Protein AF-0000000065775542 (afdb_homodimer)

pLDDT: mean 95.15, std 7.97, range [33.28, 98.94]

Solvent-accessible surface area (backbone atoms only — not comparable to full-atom values): 33183 Å² total; per-residue (Å²): 126,76,68,76,66,60,60,43,77,35,66,80,75,72,51,68,43,49,37,51,28,42,26,58,73,70,87,65,59,90,65,38,58,19,51,30,50,47,49,36,50,75,65,48,47,40,20,42,38,52,36,61,85,49,72,46,45,49,49,39,15,53,31,48,51,53,49,38,70,70,63,84,45,51,74,89,65,47,41,38,32,37,32,46,51,37,26,35,40,48,66,87,26,40,62,56,52,52,50,49,49,28,58,38,32,72,44,82,55,34,49,29,41,22,40,51,47,74,54,34,26,29,36,60,43,78,88,58,85,52,71,51,49,26,57,47,97,86,65,38,56,34,74,32,73,48,34,65,67,57,30,49,56,47,54,52,46,34,41,76,70,54,45,23,71,40,46,30,35,16,62,68,53,46,45,49,47,58,40,48,63,28,72,47,87,66,70,51,30,33,40,38,33,80,30,28,56,38,21,64,56,64,49,48,51,51,52,28,58,74,70,44,24,40,40,29,23,36,50,46,64,38,77,73,75,51,64,58,84,72,31,63,72,46,45,54,54,10,59,74,67,75,48,50,41,64,30,48,49,50,37,53,37,41,75,69,61,23,28,34,30,56,66,60,71,45,64,70,56,45,53,54,62,67,67,42,81,88,65,81,81,49,70,66,55,50,50,58,46,60,67,50,44,68,72,56,77,81,82,62,57,44,77,72,58,70,46,51,58,85,86,125,75,67,77,66,60,59,43,76,37,66,80,75,73,51,67,43,48,36,52,28,42,27,59,73,70,86,63,60,89,63,37,58,18,51,30,50,47,49,36,48,74,65,48,44,40,21,42,39,52,34,62,84,47,72,45,45,49,50,38,15,52,32,48,51,53,50,38,70,71,62,84,46,52,74,90,65,46,42,39,33,38,32,47,50,36,25,34,41,47,66,86,27,42,62,56,52,52,50,49,50,29,59,38,33,71,45,82,54,35,48,29,40,22,40,50,48,74,57,34,27,27,34,59,42,77,90,58,83,52,72,50,48,25,57,46,98,86,65,39,58,33,72,32,73,48,36,63,67,56,30,48,56,47,53,52,47,35,41,75,72,54,44,22,70,40,46,28,37,15,61,67,53,46,45,48,47,57,39,48,64,30,73,47,87,66,71,51,31,32,39,36,32,80,29,26,56,37,20,62,55,64,50,48,49,51,53,28,59,74,69,44,24,40,41,29,21,36,52,47,64,37,77,72,76,50,65,59,82,71,30,65,72,46,44,54,54,10,58,74,67,76,48,50,43,64,29,48,50,51,39,53,37,43,75,70,60,24,30,34,30,55,67,60,71,44,65,70,55,46,54,54,61,66,66,43,82,88,66,79,80,48,71,68,54,49,51,58,45,60,68,51,44,68,72,56,78,80,81,62,56,45,78,72,56,71,46,50,58,86,87

Structure (mmCIF, N/CA/C/O backbone):
data_AF-0000000065775542-model_v1
#
loop_
_entity.id
_entity.type
_entity.pdbx_description
1 polymer 'Aldose reductase B'
#
loop_
_atom_site.group_PDB
_atom_site.id
_atom_site.type_symbol
_atom_site.label_atom_id
_atom_site.label_alt_id
_atom_site.label_comp_id
_atom_site.label_asym_id
_atom_site.label_entity_id
_atom_site.label_seq_id
_atom_site.pdbx_PDB_ins_code
_atom_site.Cartn_x
_atom_site.Cartn_y
_atom_site.Cartn_z
_atom_site.occupancy
_atom_site.B_iso_or_equiv
_atom_site.auth_seq_id
_atom_site.auth_comp_id
_atom_site.auth_asym_id
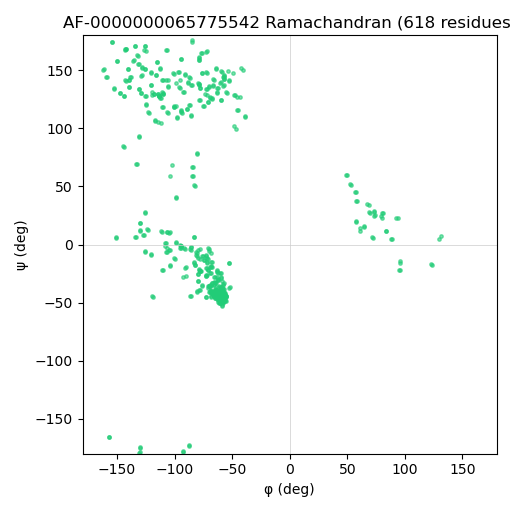_atom_site.auth_atom_id
_atom_site.pdbx_PDB_model_num
ATOM 1 N N . MET A 1 1 ? -12.922 40 16.812 1 33.28 1 MET A N 1
ATOM 2 C CA . MET A 1 1 ? -12.836 38.688 17.484 1 33.28 1 MET A CA 1
ATOM 3 C C . MET A 1 1 ? -12.539 37.594 16.5 1 33.28 1 MET A C 1
ATOM 5 O O . MET A 1 1 ? -13.242 37.438 15.492 1 33.28 1 MET A O 1
ATOM 9 N N . SER A 1 2 ? -11.25 37.156 16.297 1 40.84 2 SER A N 1
ATOM 10 C CA . SER A 1 2 ? -10.797 36.375 15.164 1 40.84 2 SER A CA 1
ATOM 11 C C . SER A 1 2 ? -11.719 35.188 14.922 1 40.84 2 SER A C 1
ATOM 13 O O . SER A 1 2 ? -12.172 34.531 15.867 1 40.84 2 SER A O 1
ATOM 15 N N . GLN A 1 3 ? -12.523 35.281 14.016 1 47.22 3 GLN A N 1
ATOM 16 C CA . GLN A 1 3 ? -13.492 34.219 13.672 1 47.22 3 GLN A CA 1
ATOM 17 C C . GLN A 1 3 ? -12.867 32.844 13.797 1 47.22 3 GLN A C 1
ATOM 19 O O . GLN A 1 3 ? -11.773 32.594 13.289 1 47.22 3 GLN A O 1
ATOM 24 N N . PRO A 1 4 ? -13.359 32.125 14.836 1 57.69 4 PRO A N 1
ATOM 25 C CA . PRO A 1 4 ? -12.82 30.797 15.062 1 57.69 4 PRO A CA 1
ATOM 26 C C . PRO A 1 4 ? -12.703 29.984 13.781 1 57.69 4 PRO A C 1
ATOM 28 O O . PRO A 1 4 ? -13.586 30.047 12.914 1 57.69 4 PRO A O 1
ATOM 31 N N . GLN A 1 5 ? -11.414 29.656 13.422 1 71.88 5 GLN A N 1
ATOM 32 C CA . GLN A 1 5 ? -11.203 28.766 12.289 1 71.88 5 GLN A CA 1
ATOM 33 C C . GLN A 1 5 ? -12.109 27.547 12.383 1 71.88 5 GLN A C 1
ATOM 35 O O . GLN A 1 5 ? -12.336 27.016 13.477 1 71.88 5 GLN A O 1
ATOM 40 N N . ASN A 1 6 ? -12.836 27.219 11.359 1 89.31 6 ASN A N 1
ATOM 41 C CA . ASN A 1 6 ? -13.555 25.953 11.266 1 89.31 6 ASN A CA 1
ATOM 42 C C . ASN A 1 6 ? -12.633 24.766 11.508 1 89.31 6 ASN A C 1
ATOM 44 O O . ASN A 1 6 ? -11.43 24.844 11.25 1 89.31 6 ASN A O 1
ATOM 48 N N . THR A 1 7 ? -13.156 23.797 12.188 1 95.62 7 THR A N 1
ATOM 49 C CA . THR A 1 7 ? -12.344 22.656 12.594 1 95.62 7 THR A CA 1
ATOM 50 C C . THR A 1 7 ? -12.977 21.344 12.133 1 95.62 7 THR A C 1
ATOM 52 O O . THR A 1 7 ? -14.164 21.312 11.789 1 95.62 7 THR A O 1
ATOM 55 N N . PHE A 1 8 ? -12.211 20.375 11.898 1 96.62 8 PHE A N 1
ATOM 56 C CA . PHE A 1 8 ? -12.688 19 11.812 1 96.62 8 PHE A CA 1
ATOM 57 C C . PHE A 1 8 ? -12.516 18.281 13.148 1 96.62 8 PHE A C 1
ATOM 59 O O . PHE A 1 8 ? -11.508 18.484 13.836 1 96.62 8 PHE A O 1
ATOM 66 N N . LYS A 1 9 ? -13.586 17.547 13.562 1 95.88 9 LYS A N 1
ATOM 67 C CA . LYS A 1 9 ? -13.492 16.703 14.75 1 95.88 9 LYS A CA 1
ATOM 68 C C . LYS A 1 9 ? -12.633 15.469 14.477 1 95.88 9 LYS A C 1
ATOM 70 O O . LYS A 1 9 ? -12.75 14.844 13.422 1 95.88 9 LYS A O 1
ATOM 75 N N . LEU A 1 10 ? -11.664 15.086 15.398 1 97.81 10 LEU A N 1
ATOM 76 C CA . LEU A 1 10 ? -10.859 13.875 15.258 1 97.81 10 LEU A CA 1
ATOM 77 C C . LEU A 1 10 ? -11.602 12.664 15.812 1 97.81 10 LEU A C 1
ATOM 79 O O . LEU A 1 10 ? -12.727 12.789 16.297 1 97.81 10 LEU A O 1
ATOM 83 N N . ASN A 1 11 ? -11.031 11.484 15.672 1 95.62 11 ASN A N 1
ATOM 84 C CA . ASN A 1 11 ? -11.766 10.234 15.883 1 95.62 11 ASN A CA 1
ATOM 85 C C . ASN A 1 11 ? -11.898 9.914 17.375 1 95.62 11 ASN A C 1
ATOM 87 O O . ASN A 1 11 ? -12.609 8.984 17.75 1 95.62 11 ASN A O 1
ATOM 91 N N . ASP A 1 12 ? -11.281 10.711 18.281 1 93.56 12 ASP A N 1
ATOM 92 C CA . ASP A 1 12 ? -11.453 10.516 19.719 1 93.56 12 ASP A CA 1
ATOM 93 C C . ASP A 1 12 ? -12.609 11.367 20.266 1 93.56 12 ASP A C 1
ATOM 95 O O . ASP A 1 12 ? -12.914 11.32 21.453 1 93.56 12 ASP A O 1
ATOM 99 N N . ASP A 1 13 ? -13.234 12.18 19.422 1 90.56 13 ASP A N 1
ATOM 100 C CA . ASP A 1 13 ? -14.398 13.016 19.703 1 90.56 13 ASP A CA 1
ATOM 101 C C . ASP A 1 13 ? -14.078 14.094 20.734 1 90.56 13 ASP A C 1
ATOM 103 O O . ASP A 1 13 ? -14.977 14.68 21.328 1 90.56 13 ASP A O 1
ATOM 107 N N . ILE A 1 14 ? -12.883 14.281 20.938 1 93.44 14 ILE A N 1
ATOM 108 C CA . ILE A 1 14 ? -12.438 15.258 21.922 1 93.44 14 ILE A CA 1
ATOM 109 C C . ILE A 1 14 ? -11.609 16.344 21.234 1 93.44 14 ILE A C 1
ATOM 111 O O . ILE A 1 14 ? -11.859 17.531 21.438 1 93.44 14 ILE A O 1
ATOM 115 N N . HIS A 1 15 ? -10.805 15.938 20.469 1 95.5 15 HIS A N 1
ATOM 116 C CA . HIS A 1 15 ? -9.875 16.875 19.844 1 95.5 15 HIS A CA 1
ATOM 117 C C . HIS A 1 15 ? -10.375 17.312 18.469 1 95.5 15 HIS A C 1
ATOM 119 O O . HIS A 1 15 ? -11.094 16.578 17.797 1 95.5 15 HIS A O 1
ATOM 125 N N . HIS A 1 16 ? -10.023 18.562 18.109 1 96.94 16 HIS A N 1
ATOM 126 C CA . HIS A 1 16 ? -10.367 19.188 16.844 1 96.94 16 HIS A CA 1
ATOM 127 C C . HIS A 1 16 ? -9.133 19.781 16.172 1 96.94 16 HIS A C 1
ATOM 129 O O . HIS A 1 16 ? -8.234 20.297 16.844 1 96.94 16 HIS A O 1
ATOM 135 N N . ILE A 1 17 ? -9.125 19.703 14.883 1 98.12 17 ILE A N 1
ATOM 136 C CA . ILE A 1 17 ? -8.023 20.297 14.125 1 98.12 17 ILE A CA 1
ATOM 137 C C . ILE A 1 17 ? -8.562 21.406 13.219 1 98.12 17 ILE A C 1
ATOM 139 O O . ILE A 1 17 ? -9.562 21.203 12.523 1 98.12 17 ILE A O 1
ATOM 143 N N . PRO A 1 18 ? -7.953 22.578 13.281 1 98.12 18 PRO A N 1
ATOM 144 C CA . PRO A 1 18 ? -8.375 23.625 12.336 1 98.12 18 PRO A CA 1
ATOM 145 C C . PRO A 1 18 ? -8.227 23.188 10.883 1 98.12 18 PRO A C 1
ATOM 147 O O . PRO A 1 18 ? -7.254 22.531 10.523 1 98.12 18 PRO A O 1
ATOM 150 N N . MET A 1 19 ? -9.102 23.578 9.992 1 97.5 19 MET A N 1
ATOM 151 C CA . MET A 1 19 ? -9.234 23.078 8.633 1 97.5 19 MET A CA 1
ATOM 152 C C . MET A 1 19 ? -8.094 23.562 7.75 1 97.5 19 MET A C 1
ATOM 154 O O . MET A 1 19 ? -7.812 22.969 6.703 1 97.5 19 MET A O 1
ATOM 158 N N . ILE A 1 20 ? -7.547 24.672 8.117 1 98 20 ILE A N 1
ATOM 159 C CA . ILE A 1 20 ? -6.41 25.203 7.371 1 98 20 ILE A CA 1
ATOM 160 C C . ILE A 1 20 ? -5.277 25.531 8.336 1 98 20 ILE A C 1
ATOM 162 O O . ILE A 1 20 ? -5.516 26.062 9.422 1 98 20 ILE A O 1
ATOM 166 N N . GLY A 1 21 ? -4.102 25.094 8.055 1 98.19 21 GLY A N 1
ATOM 167 C CA . GLY A 1 21 ? -2.893 25.391 8.797 1 98.19 21 GLY A CA 1
ATOM 168 C C . GLY A 1 21 ? -1.781 25.953 7.93 1 98.19 21 GLY A C 1
ATOM 169 O O . GLY A 1 21 ? -1.93 26.047 6.711 1 98.19 21 GLY A O 1
ATOM 170 N N . LEU A 1 22 ? -0.734 26.422 8.586 1 98.12 22 LEU A N 1
ATOM 171 C CA . LEU A 1 22 ? 0.472 26.844 7.887 1 98.12 22 LEU A CA 1
ATOM 172 C C . LEU A 1 22 ? 1.491 25.719 7.824 1 98.12 22 LEU A C 1
ATOM 174 O O . LEU A 1 22 ? 1.962 25.234 8.859 1 98.12 22 LEU A O 1
ATOM 178 N N . GLY A 1 23 ? 1.771 25.266 6.582 1 97.94 23 GLY A N 1
ATOM 179 C CA . GLY A 1 23 ? 2.918 24.375 6.414 1 97.94 23 GLY A CA 1
ATOM 180 C C . GLY A 1 23 ? 4.246 25.109 6.559 1 97.94 23 GLY A C 1
ATOM 181 O O . GLY A 1 23 ? 4.379 26.25 6.152 1 97.94 23 GLY A O 1
ATOM 182 N N . THR A 1 24 ? 5.223 24.391 7.062 1 97.62 24 THR A N 1
ATOM 183 C CA . THR A 1 24 ? 6.477 25.078 7.348 1 97.62 24 THR A CA 1
ATOM 184 C C . THR A 1 24 ? 7.641 24.406 6.629 1 97.62 24 THR A C 1
ATOM 186 O O . THR A 1 24 ? 8.805 24.641 6.957 1 97.62 24 THR A O 1
ATOM 189 N N . TYR A 1 25 ? 7.281 23.5 5.648 1 92.5 25 TYR A N 1
ATOM 190 C CA . TYR A 1 25 ? 8.328 22.781 4.926 1 92.5 25 TYR A CA 1
ATOM 191 C C . TYR A 1 25 ? 9.25 23.75 4.195 1 92.5 25 TYR A C 1
ATOM 193 O O . TYR A 1 25 ? 8.797 24.781 3.678 1 92.5 25 TYR A O 1
ATOM 201 N N . ASN A 1 26 ? 10.555 23.359 4.039 1 72.19 26 ASN A N 1
ATOM 202 C CA . ASN A 1 26 ? 11.898 23.844 3.742 1 72.19 26 ASN A CA 1
ATOM 203 C C . ASN A 1 26 ? 11.891 24.859 2.604 1 72.19 26 ASN A C 1
ATOM 205 O O . ASN A 1 26 ? 10.891 25 1.903 1 72.19 26 ASN A O 1
ATOM 209 N N . GLY A 1 27 ? 12.773 25.75 2.551 1 65.56 27 GLY A N 1
ATOM 210 C CA . GLY A 1 27 ? 13.242 26.609 1.478 1 65.56 27 GLY A CA 1
ATOM 211 C C . GLY A 1 27 ? 13.297 28.062 1.87 1 65.56 27 GLY A C 1
ATOM 212 O O . GLY A 1 27 ? 13.672 28.922 1.061 1 65.56 27 GLY A O 1
ATOM 213 N N . ALA A 1 28 ? 12.969 28.172 3.252 1 70.75 28 ALA A N 1
ATOM 214 C CA . ALA A 1 28 ? 13 29.562 3.688 1 70.75 28 ALA A CA 1
ATOM 215 C C . ALA A 1 28 ? 14.352 29.906 4.316 1 70.75 28 ALA A C 1
ATOM 217 O O . ALA A 1 28 ? 15.07 29.016 4.777 1 70.75 28 ALA A O 1
ATOM 218 N N . LYS A 1 29 ? 14.867 31.188 4.023 1 79 29 LYS A N 1
ATOM 219 C CA . LYS A 1 29 ? 16.062 31.719 4.699 1 79 29 LYS A CA 1
ATOM 220 C C . LYS A 1 29 ? 15.891 31.656 6.215 1 79 29 LYS A C 1
ATOM 222 O O . LYS A 1 29 ? 14.773 31.641 6.723 1 79 29 LYS A O 1
ATOM 227 N N . VAL A 1 30 ? 16.922 31.5 6.852 1 83.44 30 VAL A N 1
ATOM 228 C CA . VAL A 1 30 ? 16.922 31.484 8.312 1 83.44 30 VAL A CA 1
ATOM 229 C C . VAL A 1 30 ? 16.078 32.656 8.828 1 83.44 30 VAL A C 1
ATOM 231 O O . VAL A 1 30 ? 16.203 33.781 8.359 1 83.44 30 VAL A O 1
ATOM 234 N N . GLY A 1 31 ? 15.125 3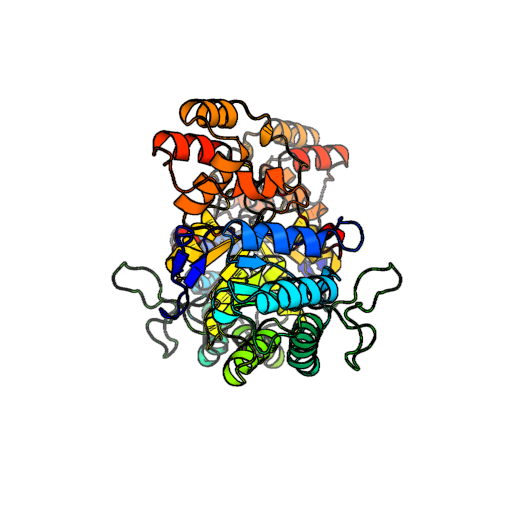2.281 9.711 1 89.31 31 GLY A N 1
ATOM 235 C CA . GLY A 1 31 ? 14.305 33.312 10.32 1 89.31 31 GLY A CA 1
ATOM 236 C C . GLY A 1 31 ? 12.977 33.531 9.609 1 89.31 31 GLY A C 1
ATOM 237 O O . GLY A 1 31 ? 12.016 34 10.203 1 89.31 31 GLY A O 1
ATOM 238 N N . GLU A 1 32 ? 12.93 33.156 8.398 1 93.62 32 GLU A N 1
ATOM 239 C CA . GLU A 1 32 ? 11.75 33.406 7.578 1 93.62 32 GLU A CA 1
ATOM 240 C C . GLU A 1 32 ? 10.562 32.562 8.023 1 93.62 32 GLU A C 1
ATOM 242 O O . GLU A 1 32 ? 9.422 33.031 7.992 1 93.62 32 GLU A O 1
ATOM 247 N N . VAL A 1 33 ? 10.867 31.344 8.438 1 96.38 33 VAL A N 1
ATOM 248 C CA . VAL A 1 33 ? 9.773 30.469 8.852 1 96.38 33 VAL A CA 1
ATOM 249 C C . VAL A 1 33 ? 9.172 30.984 10.156 1 96.38 33 VAL A C 1
ATOM 251 O O . VAL A 1 33 ? 7.945 31 10.32 1 96.38 33 VAL A O 1
ATOM 254 N N . GLY A 1 34 ? 10.023 31.438 11.062 1 96.62 34 GLY A N 1
ATOM 255 C CA . GLY A 1 34 ? 9.539 32.031 12.289 1 96.62 34 GLY A CA 1
ATOM 256 C C . GLY A 1 34 ? 8.648 33.25 12.055 1 96.62 34 GLY A C 1
ATOM 257 O O . GLY A 1 34 ? 7.602 33.375 12.688 1 96.62 34 GLY A O 1
ATOM 258 N N . ASP A 1 35 ? 9.102 34.094 11.172 1 96.75 35 ASP A N 1
ATOM 259 C CA . ASP A 1 35 ? 8.32 35.281 10.828 1 96.75 35 ASP A CA 1
ATOM 260 C C . ASP A 1 35 ? 6.973 34.875 10.219 1 96.75 35 ASP A C 1
ATOM 262 O O . ASP A 1 35 ? 5.945 35.5 10.531 1 96.75 35 ASP A O 1
ATOM 266 N N . ALA A 1 36 ? 7.012 33.906 9.344 1 97.5 36 ALA A N 1
ATOM 267 C CA . ALA A 1 36 ? 5.781 33.438 8.727 1 97.5 36 ALA A CA 1
ATOM 268 C C . ALA A 1 36 ? 4.801 32.906 9.773 1 97.5 36 ALA A C 1
ATOM 270 O O . ALA A 1 36 ? 3.6 33.188 9.695 1 97.5 36 ALA A O 1
ATOM 271 N N . VAL A 1 37 ? 5.328 32.188 10.75 1 98.06 37 VAL A N 1
ATOM 272 C CA . VAL A 1 37 ? 4.5 31.656 11.82 1 98.06 37 VAL A CA 1
ATOM 273 C C . VAL A 1 37 ? 3.857 32.781 12.617 1 98.06 37 VAL A C 1
ATOM 275 O O . VAL A 1 37 ? 2.662 32.75 12.914 1 98.06 37 VAL A O 1
ATOM 278 N N . LYS A 1 38 ? 4.621 33.812 12.914 1 97.81 38 LYS A N 1
ATOM 279 C CA . LYS A 1 38 ? 4.078 34.969 13.641 1 97.81 38 LYS A CA 1
ATOM 280 C C . LYS A 1 38 ? 2.953 35.625 12.852 1 97.81 38 LYS A C 1
ATOM 282 O O . LYS A 1 38 ? 1.892 35.938 13.398 1 97.81 38 LYS A O 1
ATOM 287 N N . VAL A 1 39 ? 3.223 35.844 11.594 1 97.31 39 VAL A N 1
ATOM 288 C CA . VAL A 1 39 ? 2.227 36.469 10.727 1 97.31 39 VAL A CA 1
ATOM 289 C C . VAL A 1 39 ? 0.962 35.625 10.695 1 97.31 39 VAL A C 1
ATOM 291 O O . VAL A 1 39 ? -0.149 36.125 10.82 1 97.31 39 VAL A O 1
ATOM 294 N N . ALA A 1 40 ? 1.109 34.281 10.508 1 97.69 40 ALA A N 1
ATOM 295 C CA . ALA A 1 40 ? -0.03 33.375 10.445 1 97.69 40 ALA A CA 1
ATOM 296 C C . ALA A 1 40 ? -0.859 33.438 11.719 1 97.69 40 ALA A C 1
ATOM 298 O O . ALA A 1 40 ? -2.076 33.656 11.672 1 97.69 40 ALA A O 1
ATOM 299 N N . LEU A 1 41 ? -0.212 33.344 12.836 1 97.56 41 LEU A N 1
ATOM 300 C CA . LEU A 1 41 ? -0.911 33.344 14.117 1 97.56 41 LEU A CA 1
ATOM 301 C C . LEU A 1 41 ? -1.639 34.656 14.352 1 97.56 41 LEU A C 1
ATOM 303 O O . LEU A 1 41 ? -2.775 34.688 14.828 1 97.56 41 LEU A O 1
ATOM 307 N N . LYS A 1 42 ? -1.02 35.656 13.992 1 95.88 42 LYS A N 1
ATOM 308 C CA . LYS A 1 42 ? -1.617 37 14.188 1 95.88 42 LYS A CA 1
ATOM 309 C C . LYS A 1 42 ? -2.756 37.219 13.195 1 95.88 42 LYS A C 1
ATOM 311 O O . LYS A 1 42 ? -3.607 38.094 13.422 1 95.88 42 LYS A O 1
ATOM 316 N N . SER A 1 43 ? -2.75 36.469 12.156 1 95.19 43 SER A N 1
ATOM 317 C CA . SER A 1 43 ? -3.766 36.656 11.117 1 95.19 43 SER A CA 1
ATOM 318 C C . SER A 1 43 ? -4.941 35.719 11.328 1 95.19 43 SER A C 1
ATOM 320 O O . SER A 1 43 ? -5.898 35.719 10.547 1 95.19 43 SER A O 1
ATOM 322 N N . GLY A 1 44 ? -4.859 34.844 12.344 1 95.19 44 GLY A N 1
ATOM 323 C CA . GLY A 1 44 ? -6.027 34.031 12.664 1 95.19 44 GLY A CA 1
ATOM 324 C C . GLY A 1 44 ? -5.762 32.562 12.617 1 95.19 44 GLY A C 1
ATOM 325 O O . GLY A 1 44 ? -6.539 31.766 13.156 1 95.19 44 GLY A O 1
ATOM 326 N N . TYR A 1 45 ? -4.633 32.156 11.961 1 97.38 45 TYR A N 1
ATOM 327 C CA . TYR A 1 45 ? -4.273 30.734 11.961 1 97.38 45 TYR A CA 1
ATOM 328 C C . TYR A 1 45 ? -4.133 30.203 13.391 1 97.38 45 TYR A C 1
ATOM 330 O O . TYR A 1 45 ? -3.646 30.922 14.273 1 97.38 45 TYR A O 1
ATOM 338 N N . ARG A 1 46 ? -4.516 28.938 13.562 1 97.81 46 ARG A N 1
ATOM 339 C CA . ARG A 1 46 ? -4.309 28.281 14.852 1 97.81 46 ARG A CA 1
ATOM 340 C C . ARG A 1 46 ? -3.727 26.891 14.664 1 97.81 46 ARG A C 1
ATOM 342 O O . ARG A 1 46 ? -3.666 26.109 15.617 1 97.81 46 ARG A O 1
ATOM 349 N N . HIS A 1 47 ? -3.379 26.516 13.477 1 98.44 47 HIS A N 1
ATOM 350 C CA . HIS A 1 47 ? -2.781 25.25 13.109 1 98.44 47 HIS A CA 1
ATOM 351 C C . HIS A 1 47 ? -1.44 25.438 12.406 1 98.44 47 HIS A C 1
ATOM 353 O O . HIS A 1 47 ? -1.373 26.078 11.359 1 98.44 47 HIS A O 1
ATOM 359 N N . ILE A 1 48 ? -0.352 25 13.055 1 98.56 48 ILE A N 1
ATOM 360 C CA . ILE A 1 48 ? 0.993 25.031 12.492 1 98.56 48 ILE A CA 1
ATOM 361 C C . ILE A 1 48 ? 1.487 23.609 12.266 1 98.56 48 ILE A C 1
ATOM 363 O O . ILE A 1 48 ? 1.44 22.781 13.18 1 98.56 48 ILE A O 1
ATOM 367 N N . ASP A 1 49 ? 1.929 23.359 11.047 1 98.75 49 ASP A N 1
ATOM 368 C CA . ASP A 1 49 ? 2.41 22.031 10.695 1 98.75 49 ASP A CA 1
ATOM 369 C C . ASP A 1 49 ? 3.92 22.031 10.461 1 98.75 49 ASP A C 1
ATOM 371 O O . ASP A 1 49 ? 4.418 22.734 9.586 1 98.75 49 ASP A O 1
ATOM 375 N N . GLY A 1 50 ? 4.605 21.266 11.273 1 98.12 50 GLY A N 1
ATOM 376 C CA . GLY A 1 50 ? 6.047 21.156 11.133 1 98.12 50 GLY A CA 1
ATOM 377 C C . GLY A 1 50 ? 6.531 19.719 11.102 1 98.12 50 GLY A C 1
ATOM 378 O O . GLY A 1 50 ? 5.738 18.797 10.914 1 98.12 50 GLY A O 1
ATOM 379 N N . ALA A 1 51 ? 7.828 19.562 11.094 1 97.38 51 ALA A N 1
ATOM 380 C CA . ALA A 1 51 ? 8.531 18.281 11.211 1 97.38 51 ALA A CA 1
ATOM 381 C C . ALA A 1 51 ? 9.984 18.484 11.609 1 97.38 51 ALA A C 1
ATOM 383 O O . ALA A 1 51 ? 10.602 19.5 11.242 1 97.38 51 ALA A O 1
ATOM 384 N N . ALA A 1 52 ? 10.492 17.5 12.289 1 94.56 52 ALA A N 1
ATOM 385 C CA . ALA A 1 52 ? 11.883 17.594 12.719 1 94.56 52 ALA A CA 1
ATOM 386 C C . ALA A 1 52 ? 12.82 17.75 11.531 1 94.56 52 ALA A C 1
ATOM 388 O O . ALA A 1 52 ? 13.758 18.547 11.562 1 94.56 52 ALA A O 1
ATOM 389 N N . ILE A 1 53 ? 12.539 17.109 10.484 1 94.19 53 ILE A N 1
ATOM 390 C CA . ILE A 1 53 ? 13.445 17.047 9.344 1 94.19 53 ILE A CA 1
ATOM 391 C C . ILE A 1 53 ? 13.438 18.375 8.594 1 94.19 53 ILE A C 1
ATOM 393 O O . ILE A 1 53 ? 14.281 18.609 7.723 1 94.19 53 ILE A O 1
ATOM 397 N N . TYR A 1 54 ? 12.461 19.219 8.891 1 94.62 54 TYR A N 1
ATOM 398 C CA . TYR A 1 54 ? 12.438 20.531 8.266 1 94.62 54 TYR A CA 1
ATOM 399 C C . TYR A 1 54 ? 13.555 21.422 8.812 1 94.62 54 TYR A C 1
ATOM 401 O O . TYR A 1 54 ? 13.898 22.438 8.211 1 94.62 54 TYR A O 1
ATOM 409 N N . MET A 1 55 ? 14.039 21.094 10 1 93.31 55 MET A N 1
ATOM 410 C CA . MET A 1 55 ? 15.219 21.688 10.625 1 93.31 55 MET A CA 1
ATOM 411 C C . MET A 1 55 ? 14.945 23.141 11.016 1 93.31 55 MET A C 1
ATOM 413 O O . MET A 1 55 ? 15.844 23.984 10.945 1 93.31 55 MET A O 1
ATOM 417 N N . ASN A 1 56 ? 13.711 23.438 11.289 1 95.69 56 ASN A N 1
ATOM 418 C CA . ASN A 1 56 ? 13.383 24.812 11.672 1 95.69 56 ASN A CA 1
ATOM 419 C C . ASN A 1 56 ? 12.547 24.859 12.945 1 95.69 56 ASN A C 1
ATOM 421 O O . ASN A 1 56 ? 11.883 25.859 13.227 1 95.69 56 ASN A O 1
ATOM 425 N N . GLU A 1 57 ? 12.531 23.766 13.742 1 96.25 57 GLU A N 1
ATOM 426 C CA . GLU A 1 57 ? 11.703 23.719 14.945 1 96.25 57 GLU A CA 1
ATOM 427 C C . GLU A 1 57 ? 12.203 24.703 16 1 96.25 57 GLU A C 1
ATOM 429 O O . GLU A 1 57 ? 11.406 25.312 16.719 1 96.25 57 GLU A O 1
ATOM 434 N N . LYS A 1 58 ? 13.492 24.938 16.094 1 96.25 58 LYS A N 1
ATOM 435 C CA . LYS A 1 58 ? 14.031 25.922 17.031 1 96.25 58 LYS A CA 1
ATOM 436 C C . LYS A 1 58 ? 13.578 27.328 16.672 1 96.25 58 LYS A C 1
ATOM 438 O O . LYS A 1 58 ? 13.172 28.094 17.562 1 96.25 58 LYS A O 1
ATOM 443 N N . GLU A 1 59 ? 13.703 27.562 15.438 1 96.19 59 GLU A N 1
ATOM 444 C CA . GLU A 1 59 ? 13.258 28.859 14.93 1 96.19 59 GLU A CA 1
ATOM 445 C C . GLU A 1 59 ? 11.773 29.078 15.203 1 96.19 59 GLU A C 1
ATOM 447 O O . GLU A 1 59 ? 11.359 30.156 15.617 1 96.19 59 GLU A O 1
ATOM 452 N N . ILE A 1 60 ? 10.969 28.125 14.977 1 97.94 60 ILE A N 1
ATOM 453 C CA . ILE A 1 60 ? 9.539 28.188 15.219 1 97.94 60 ILE A CA 1
ATOM 454 C C . ILE A 1 60 ? 9.273 28.344 16.719 1 97.94 60 ILE A C 1
ATOM 456 O O . ILE A 1 60 ? 8.406 29.109 17.125 1 97.94 60 ILE A O 1
ATOM 460 N N . GLY A 1 61 ? 10.023 27.594 17.516 1 98.44 61 GLY A N 1
ATOM 461 C CA . GLY A 1 61 ? 9.898 27.719 18.953 1 98.44 61 GLY A CA 1
ATOM 462 C C . GLY A 1 61 ? 10.094 29.141 19.453 1 98.44 61 GLY A C 1
ATOM 463 O O . GLY A 1 61 ? 9.328 29.625 20.281 1 98.44 61 GLY A O 1
ATOM 464 N N . HIS A 1 62 ? 11.062 29.797 18.953 1 98.06 62 HIS A N 1
ATOM 465 C CA . HIS A 1 62 ? 11.312 31.188 19.312 1 98.06 62 HIS A CA 1
ATOM 466 C C . HIS A 1 62 ? 10.141 32.062 18.922 1 98.06 62 HIS A C 1
ATOM 468 O O . HIS A 1 62 ? 9.727 32.938 19.703 1 98.06 62 HIS A O 1
ATOM 474 N N . ALA A 1 63 ? 9.656 31.859 17.75 1 98.06 63 ALA A N 1
ATOM 475 C CA . ALA A 1 63 ? 8.516 32.625 17.266 1 98.06 63 ALA A CA 1
ATOM 476 C C . ALA A 1 63 ? 7.301 32.406 18.172 1 98.06 63 ALA A C 1
ATOM 478 O O . ALA A 1 63 ? 6.598 33.375 18.516 1 98.06 63 ALA A O 1
ATOM 479 N N . LEU A 1 64 ? 7.055 31.188 18.562 1 98.56 64 LEU A N 1
ATOM 480 C CA . LEU A 1 64 ? 5.938 30.859 19.438 1 98.56 64 LEU A CA 1
ATOM 481 C C . LEU A 1 64 ? 6.082 31.562 20.781 1 98.56 64 LEU A C 1
ATOM 483 O O . LEU A 1 64 ? 5.121 32.156 21.297 1 98.56 64 LEU A O 1
ATOM 487 N N . LYS A 1 65 ? 7.262 31.484 21.297 1 98.25 65 LYS A N 1
ATOM 488 C CA . LYS A 1 65 ? 7.531 32.125 22.578 1 98.25 65 LYS A CA 1
ATOM 489 C C . LYS A 1 65 ? 7.195 33.625 22.531 1 98.25 65 LYS A C 1
ATOM 491 O O . LYS A 1 65 ? 6.59 34.156 23.453 1 9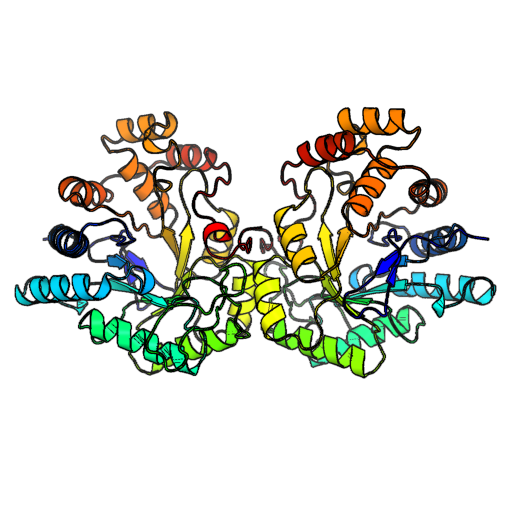8.25 65 LYS A O 1
ATOM 496 N N . GLU A 1 66 ? 7.637 34.188 21.5 1 98.19 66 GLU A N 1
ATOM 497 C CA . GLU A 1 66 ? 7.363 35.625 21.328 1 98.19 66 GLU A CA 1
ATOM 498 C C . GLU A 1 66 ? 5.867 35.875 21.25 1 98.19 66 GLU A C 1
ATOM 500 O O . GLU A 1 66 ? 5.359 36.812 21.891 1 98.19 66 GLU A O 1
ATOM 505 N N . VAL A 1 67 ? 5.195 35.125 20.469 1 98.12 67 VAL A N 1
ATOM 506 C CA . VAL A 1 67 ? 3.76 35.312 20.281 1 98.12 67 VAL A CA 1
ATOM 507 C C . VAL A 1 67 ? 3.027 35.094 21.594 1 98.12 67 VAL A C 1
ATOM 509 O O . VAL A 1 67 ? 2.139 35.875 21.969 1 98.12 67 VAL A O 1
ATOM 512 N N . PHE A 1 68 ? 3.451 34.094 22.359 1 98 68 PHE A N 1
ATOM 513 C CA . PHE A 1 68 ? 2.805 33.781 23.625 1 98 68 PHE A CA 1
ATOM 514 C C . PHE A 1 68 ? 3.062 34.875 24.641 1 98 68 PHE A C 1
ATOM 516 O O . PHE A 1 68 ? 2.195 35.188 25.469 1 98 68 PHE 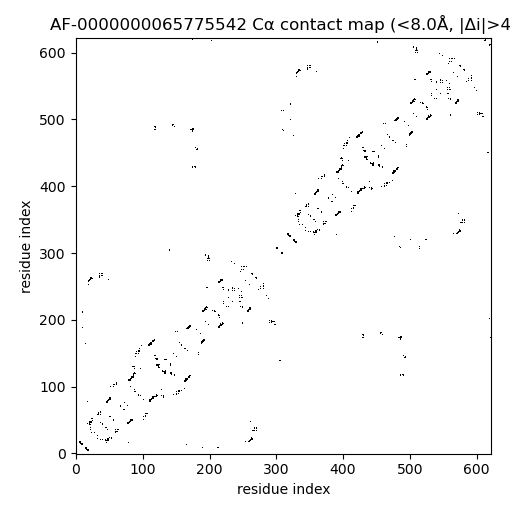A O 1
ATOM 523 N N . ALA A 1 69 ? 4.211 35.438 24.578 1 97.75 69 ALA A N 1
ATOM 524 C CA . ALA A 1 69 ? 4.598 36.5 25.531 1 97.75 69 ALA A CA 1
ATOM 525 C C . ALA A 1 69 ? 3.721 37.719 25.359 1 97.75 69 ALA A C 1
ATOM 527 O O . ALA A 1 69 ? 3.523 38.5 26.312 1 97.75 69 ALA A O 1
ATOM 528 N N . GLU A 1 70 ? 3.238 37.906 24.203 1 96.88 70 GLU A N 1
ATOM 529 C CA . GLU A 1 70 ? 2.369 39.062 23.938 1 96.88 70 GLU A CA 1
ATOM 530 C C . GLU A 1 70 ? 1.025 38.906 24.656 1 96.88 70 GLU A C 1
ATOM 532 O O . GLU A 1 70 ? 0.3 39.875 24.828 1 96.88 70 GLU A O 1
ATOM 537 N N . GLY A 1 71 ? 0.619 37.656 24.953 1 94.94 71 GLY A N 1
ATOM 538 C CA . GLY A 1 71 ? -0.505 37.406 25.844 1 94.94 71 GLY A CA 1
ATOM 539 C C . GLY A 1 71 ? -1.813 37.188 25.109 1 94.94 71 GLY A C 1
ATOM 540 O O . GLY A 1 71 ? -2.781 36.688 25.688 1 94.94 71 GLY A O 1
ATOM 541 N N . GLU A 1 72 ? -1.921 37.5 23.875 1 95.5 72 GLU A N 1
ATOM 542 C CA . GLU A 1 72 ? -3.168 37.406 23.125 1 95.5 72 GLU A CA 1
ATOM 543 C C . GLU A 1 72 ? -3.438 35.969 22.719 1 95.5 72 GLU A C 1
ATOM 545 O O . GLU A 1 72 ? -4.594 35.531 22.625 1 95.5 72 GLU A O 1
ATOM 550 N N . ILE A 1 73 ? -2.41 35.281 22.344 1 96.81 73 ILE A N 1
ATOM 551 C CA . ILE A 1 73 ? -2.482 33.906 21.953 1 96.81 73 ILE A CA 1
ATOM 552 C C . ILE A 1 73 ? -1.733 33.031 22.969 1 96.81 73 ILE A C 1
ATOM 554 O O . ILE A 1 73 ? -0.591 33.344 23.312 1 96.81 73 ILE A O 1
ATOM 558 N N . LYS A 1 74 ? -2.365 32.062 23.438 1 97.31 74 LYS A N 1
ATOM 559 C CA . LYS A 1 74 ? -1.772 31.125 24.391 1 97.31 74 LYS A CA 1
ATOM 560 C C . LYS A 1 74 ? -1.488 29.766 23.75 1 97.31 74 LYS A C 1
ATOM 562 O O . LYS A 1 74 ? -1.967 29.484 22.641 1 97.31 74 LYS A O 1
ATOM 567 N N . ARG A 1 75 ? -0.732 28.938 24.422 1 97.81 75 ARG A N 1
ATOM 568 C CA . ARG A 1 75 ? -0.356 27.625 23.906 1 97.81 75 ARG A CA 1
ATOM 569 C C . ARG A 1 75 ? -1.59 26.797 23.562 1 97.81 75 ARG A C 1
ATOM 571 O O . ARG A 1 75 ? -1.634 26.141 22.531 1 97.81 75 ARG A O 1
ATOM 578 N N . GLU A 1 76 ? -2.58 26.859 24.406 1 96.94 76 GLU A N 1
ATOM 579 C CA . GLU A 1 76 ? -3.766 26.016 24.266 1 96.94 76 GLU A CA 1
ATOM 580 C C . GLU A 1 76 ? -4.625 26.469 23.078 1 96.94 76 GLU A C 1
ATOM 582 O O . GLU A 1 76 ? -5.547 25.766 22.672 1 96.94 76 GLU A O 1
ATOM 587 N N . ASP A 1 77 ? -4.301 27.641 22.562 1 96.38 77 ASP A N 1
ATOM 588 C CA . ASP A 1 77 ? -5.051 28.172 21.438 1 96.38 77 ASP A CA 1
ATOM 589 C C . ASP A 1 77 ? -4.543 27.594 20.125 1 96.38 77 ASP A C 1
ATOM 591 O O . ASP A 1 77 ? -5.207 27.703 19.094 1 96.38 77 ASP A O 1
ATOM 595 N N . ILE A 1 78 ? -3.361 27 20.109 1 97.19 78 ILE A N 1
ATOM 596 C CA . ILE A 1 78 ? -2.758 26.578 18.859 1 97.19 78 ILE A CA 1
ATOM 597 C C . ILE A 1 78 ? -2.742 25.047 18.766 1 97.19 78 ILE A C 1
ATOM 599 O O . ILE A 1 78 ? -2.586 24.375 19.797 1 97.19 78 ILE A O 1
ATOM 603 N N . PHE A 1 79 ? -2.986 24.531 17.594 1 98.44 79 PHE A N 1
ATOM 604 C CA . PHE A 1 79 ? -2.824 23.141 17.234 1 98.44 79 PHE A CA 1
ATOM 605 C C . PHE A 1 79 ? -1.499 22.906 16.516 1 98.44 79 PHE A C 1
ATOM 607 O O . PHE A 1 79 ? -1.325 23.344 15.375 1 98.44 79 PHE A O 1
ATOM 614 N N . TYR A 1 80 ? -0.57 22.266 17.156 1 98.81 80 TYR A N 1
ATOM 615 C CA . TYR A 1 80 ? 0.742 22.094 16.547 1 98.81 80 TYR A CA 1
ATOM 616 C C . TYR A 1 80 ? 0.959 20.625 16.172 1 98.81 80 TYR A C 1
ATOM 618 O O . TYR A 1 80 ? 0.728 19.719 16.969 1 98.81 80 TYR A O 1
ATOM 626 N N . VAL A 1 81 ? 1.371 20.406 14.914 1 98.88 81 VAL A N 1
ATOM 627 C CA . VAL A 1 81 ? 1.679 19.094 14.367 1 98.88 81 VAL A CA 1
ATOM 628 C C . VAL A 1 81 ? 3.182 18.969 14.125 1 98.88 81 VAL A C 1
ATOM 630 O O . VAL A 1 81 ? 3.805 19.891 13.586 1 98.88 81 VAL A O 1
ATOM 633 N N . SER A 1 82 ? 3.777 17.938 14.578 1 98.69 82 SER A N 1
ATOM 634 C CA . SER A 1 82 ? 5.113 17.562 14.125 1 98.69 82 SER A CA 1
ATOM 635 C C . SER A 1 82 ? 5.172 16.094 13.719 1 98.69 82 SER A C 1
ATOM 637 O O . SER A 1 82 ? 4.137 15.43 13.609 1 98.69 82 SER A O 1
ATOM 639 N N . LYS A 1 83 ? 6.391 15.625 13.305 1 98.75 83 LYS A N 1
ATOM 640 C CA . LYS A 1 83 ? 6.461 14.281 12.734 1 98.75 83 LYS A CA 1
ATOM 641 C C . LYS A 1 83 ? 7.746 13.57 13.156 1 98.75 83 LYS A C 1
ATOM 643 O O . LYS A 1 83 ? 8.812 14.188 13.219 1 98.75 83 LYS A O 1
ATOM 648 N N . LEU A 1 84 ? 7.551 12.344 13.398 1 98.44 84 LEU A N 1
ATOM 649 C CA . LEU A 1 84 ? 8.656 11.422 13.633 1 98.44 84 LEU A CA 1
ATOM 650 C C . LEU A 1 84 ? 9.367 11.078 12.328 1 98.44 84 LEU A C 1
ATOM 652 O O . LEU A 1 84 ? 8.766 10.5 11.422 1 98.44 84 LEU A O 1
ATOM 656 N N . TRP A 1 85 ? 10.641 11.422 12.297 1 97.06 85 TRP A N 1
ATOM 657 C CA . TRP A 1 85 ? 11.398 11.172 11.07 1 97.06 85 TRP A CA 1
ATOM 658 C C . TRP A 1 85 ? 11.75 9.695 10.945 1 97.06 85 TRP A C 1
ATOM 660 O O . TRP A 1 85 ? 11.773 8.969 11.938 1 97.06 85 TRP A O 1
ATOM 670 N N . ASN A 1 86 ? 12.148 9.289 9.773 1 96.62 86 ASN A N 1
ATOM 671 C CA . ASN A 1 86 ? 12.258 7.887 9.391 1 96.62 86 ASN A CA 1
ATOM 672 C C . ASN A 1 86 ? 13.445 7.207 10.07 1 96.62 86 ASN A C 1
ATOM 674 O O . ASN A 1 86 ? 13.445 5.988 10.266 1 96.62 86 ASN A O 1
ATOM 678 N N . SER A 1 87 ? 14.438 7.953 10.398 1 96.38 87 SER A N 1
ATOM 679 C CA . SER A 1 87 ? 15.617 7.363 11.023 1 96.38 87 SER A CA 1
ATOM 680 C C . SER A 1 87 ? 15.414 7.191 12.523 1 96.38 87 SER A C 1
ATOM 682 O O . SER A 1 87 ? 16.328 6.773 13.234 1 96.38 87 SER A O 1
ATOM 684 N N . CYS A 1 88 ? 14.227 7.445 13.031 1 97.62 88 CYS A N 1
ATOM 685 C CA . CYS A 1 88 ? 14 7.422 14.477 1 97.62 88 CYS A CA 1
ATOM 686 C C . CYS A 1 88 ? 12.852 6.477 14.828 1 97.62 88 CYS A C 1
ATOM 688 O O . CYS A 1 88 ? 12.203 6.648 15.859 1 97.62 88 CYS A O 1
ATOM 690 N N . HIS A 1 89 ? 12.633 5.473 14.016 1 97.88 89 HIS A N 1
ATOM 691 C CA . HIS A 1 89 ? 11.508 4.57 14.195 1 97.88 89 HIS A CA 1
ATOM 692 C C . HIS A 1 89 ? 11.781 3.559 15.305 1 97.88 89 HIS A C 1
ATOM 694 O O . HIS A 1 89 ? 10.852 2.941 15.836 1 97.88 89 HIS A O 1
ATOM 700 N N . HIS A 1 90 ? 13.055 3.301 15.609 1 96.88 90 HIS A N 1
ATOM 701 C CA . HIS A 1 90 ? 13.375 2.34 16.656 1 96.88 90 HIS A CA 1
ATOM 702 C C . HIS A 1 90 ? 12.719 2.732 17.984 1 96.88 90 HIS A C 1
ATOM 704 O O . HIS A 1 90 ? 12.688 3.912 18.328 1 96.88 90 HIS A O 1
ATOM 710 N N . ALA A 1 91 ? 12.289 1.739 18.672 1 96.75 91 ALA A N 1
ATOM 711 C CA . ALA A 1 91 ? 11.562 1.955 19.906 1 96.75 91 ALA A CA 1
ATOM 712 C C . ALA A 1 91 ? 12.336 2.877 20.844 1 96.75 91 ALA A C 1
ATOM 71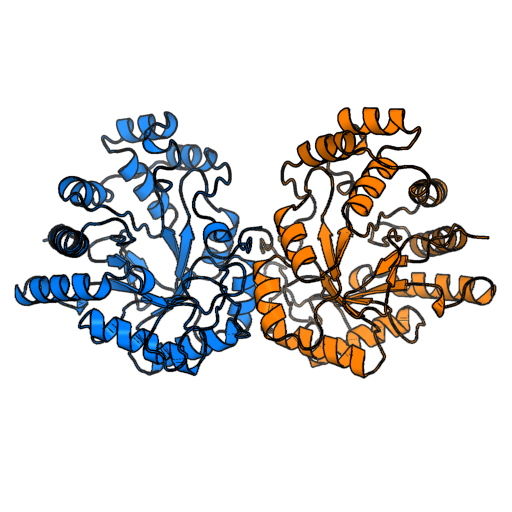4 O O . ALA A 1 91 ? 11.75 3.752 21.484 1 96.75 91 ALA A O 1
ATOM 715 N N . SER A 1 92 ? 13.602 2.768 20.875 1 95.38 92 SER A N 1
ATOM 716 C CA . SER A 1 92 ? 14.438 3.523 21.812 1 95.38 92 SER A CA 1
ATOM 717 C C . SER A 1 92 ? 14.578 4.977 21.359 1 95.38 92 SER A C 1
ATOM 719 O O . SER A 1 92 ? 15.039 5.824 22.141 1 95.38 92 SER A O 1
ATOM 721 N N . LEU A 1 93 ? 14.125 5.258 20.172 1 97.06 93 LEU A N 1
ATOM 722 C CA . LEU A 1 93 ? 14.398 6.586 19.641 1 97.06 93 LEU A CA 1
ATOM 723 C C . LEU A 1 93 ? 13.125 7.418 19.562 1 97.06 93 LEU A C 1
ATOM 725 O O . LEU A 1 93 ? 13.188 8.648 19.5 1 97.06 93 LEU A O 1
ATOM 729 N N . VAL A 1 94 ? 11.969 6.781 19.531 1 97.88 94 VAL A N 1
ATOM 730 C CA . VAL A 1 94 ? 10.711 7.469 19.281 1 97.88 94 VAL A CA 1
ATOM 731 C C . VAL A 1 94 ? 10.492 8.555 20.344 1 97.88 94 VAL A C 1
ATOM 733 O O . VAL A 1 94 ? 10.297 9.727 20 1 97.88 94 VAL A O 1
ATOM 736 N N . ARG A 1 95 ? 10.57 8.195 21.594 1 97.38 95 ARG A N 1
ATOM 737 C CA . ARG A 1 95 ? 10.336 9.18 22.656 1 97.38 95 ARG A CA 1
ATOM 738 C C . ARG A 1 95 ? 11.406 10.266 22.641 1 97.38 95 ARG A C 1
ATOM 740 O O . ARG A 1 95 ? 11.094 11.453 22.781 1 97.38 95 ARG A O 1
ATOM 747 N N . LYS A 1 96 ? 12.656 9.852 22.484 1 96.69 96 LYS A N 1
ATOM 748 C CA . LYS A 1 96 ? 13.758 10.812 22.453 1 96.69 96 LYS A CA 1
ATOM 749 C C . LYS A 1 96 ? 13.547 11.844 21.359 1 96.69 96 LYS A C 1
ATOM 751 O O . LYS A 1 96 ? 13.781 13.039 21.562 1 96.69 96 LYS A O 1
ATOM 756 N N . HIS A 1 97 ? 13.148 11.367 20.234 1 97.25 97 HIS A N 1
ATOM 757 C CA . HIS A 1 97 ? 12.914 12.242 19.094 1 97.25 97 HIS A CA 1
ATOM 758 C C . HIS A 1 97 ? 11.781 13.227 19.375 1 97.25 97 HIS A C 1
ATOM 760 O O . HIS A 1 97 ? 11.883 14.414 19.062 1 97.25 97 HIS A O 1
ATOM 766 N N . CYS A 1 98 ? 10.727 12.703 19.938 1 98.19 98 CYS A N 1
ATOM 767 C CA . CYS A 1 98 ? 9.594 13.547 20.297 1 98.19 98 CYS A CA 1
ATOM 768 C C . CYS A 1 98 ? 10.008 14.594 21.328 1 98.19 98 CYS A C 1
ATOM 770 O O . CYS A 1 98 ? 9.664 15.773 21.188 1 98.19 98 CYS A O 1
ATOM 772 N N . GLU A 1 99 ? 10.766 14.195 22.312 1 97.81 99 GLU A N 1
ATOM 773 C CA . GLU A 1 99 ? 11.227 15.109 23.359 1 97.81 99 GLU A CA 1
ATOM 774 C C . GLU A 1 99 ? 12.141 16.188 22.781 1 97.81 99 GLU A C 1
ATOM 776 O O . GLU A 1 99 ? 12.086 17.344 23.188 1 97.81 99 GLU A O 1
ATOM 781 N N . LYS A 1 100 ? 12.953 15.781 21.859 1 96.69 100 LYS A N 1
ATOM 782 C CA . LYS A 1 100 ? 13.812 16.766 21.203 1 96.69 100 LYS A CA 1
ATOM 783 C C . LYS A 1 100 ? 12.977 17.797 20.453 1 96.69 100 LYS A C 1
ATOM 785 O O . LYS A 1 100 ? 13.281 18.984 20.484 1 96.69 100 LYS A O 1
ATOM 790 N N . THR A 1 101 ? 11.977 17.328 19.75 1 97.81 101 THR A N 1
ATOM 791 C CA . THR A 1 101 ? 11.047 18.234 19.062 1 97.81 101 THR A CA 1
ATOM 792 C C . THR A 1 101 ? 10.414 19.203 20.062 1 97.81 101 THR A C 1
ATOM 794 O O . THR A 1 101 ? 10.391 20.406 19.812 1 97.81 101 THR A O 1
ATOM 797 N N . LEU A 1 102 ? 9.922 18.688 21.156 1 98.69 102 LEU A N 1
ATOM 798 C CA . LEU A 1 102 ? 9.297 19.516 22.188 1 98.69 102 LEU A CA 1
ATOM 799 C C . LEU A 1 102 ? 10.289 20.516 22.75 1 98.69 102 LEU A C 1
ATOM 801 O O . LEU A 1 102 ? 9.945 21.688 22.953 1 98.69 102 LEU A O 1
ATOM 805 N N . GLU A 1 103 ? 11.484 20.047 22.984 1 98.12 103 GLU A N 1
ATOM 806 C CA . GLU A 1 103 ? 12.539 20.938 23.484 1 98.12 103 GLU A CA 1
ATOM 807 C C . GLU A 1 103 ? 12.82 22.062 22.5 1 98.12 103 GLU A C 1
ATOM 809 O O . GLU A 1 103 ? 12.891 23.234 22.891 1 98.12 103 GLU A O 1
ATOM 814 N N . ASP A 1 104 ? 13.023 21.719 21.266 1 97.25 104 ASP A N 1
ATOM 815 C CA . ASP A 1 104 ? 13.32 22.703 20.219 1 97.25 104 ASP A CA 1
ATOM 816 C C . ASP A 1 104 ? 12.188 23.703 20.078 1 97.25 104 ASP A C 1
ATOM 818 O O . ASP A 1 104 ? 12.43 24.906 19.859 1 97.25 104 ASP A O 1
ATOM 822 N N . LEU A 1 105 ? 10.961 23.281 20.219 1 98.5 105 LEU A N 1
ATOM 823 C CA . LEU A 1 105 ? 9.789 24.141 20.062 1 98.5 105 LEU A CA 1
ATOM 824 C C . LEU A 1 105 ? 9.508 24.922 21.328 1 98.5 105 LEU A C 1
ATOM 826 O O . LEU A 1 105 ? 8.766 25.906 21.297 1 98.5 105 LEU A O 1
ATOM 830 N N . GLY A 1 106 ? 10.07 24.484 22.453 1 98.5 106 GLY A N 1
ATOM 831 C CA . GLY A 1 106 ? 9.734 25.078 23.734 1 98.5 106 GLY A CA 1
ATOM 832 C C . GLY A 1 106 ? 8.305 24.781 24.172 1 98.5 106 GLY A C 1
ATOM 833 O O . GLY A 1 106 ? 7.633 25.656 24.719 1 98.5 106 GLY A O 1
ATOM 834 N N . LEU A 1 107 ? 7.797 23.625 23.844 1 98.75 107 LEU A N 1
ATOM 835 C CA . LEU A 1 107 ? 6.438 23.219 24.188 1 98.75 107 LEU A CA 1
ATOM 836 C C . LEU A 1 107 ? 6.449 22.031 25.141 1 98.75 107 LEU A C 1
ATOM 838 O O . LEU A 1 107 ? 7.414 21.266 25.188 1 98.75 107 LEU A O 1
ATOM 842 N N . GLU A 1 108 ? 5.383 21.891 25.859 1 98.5 108 GLU A N 1
ATOM 843 C CA . GLU A 1 108 ? 5.238 20.781 26.781 1 98.5 108 GLU A CA 1
ATOM 844 C C . GLU A 1 108 ? 4.578 19.578 26.109 1 98.5 108 GLU A C 1
ATOM 846 O O . GLU A 1 108 ? 4.762 18.438 26.547 1 98.5 108 GLU A O 1
ATOM 851 N N . TYR A 1 109 ? 3.789 19.797 25.125 1 98.81 109 TYR A N 1
ATOM 852 C CA . TYR A 1 109 ? 3.092 18.75 24.391 1 98.81 109 TYR A CA 1
ATOM 853 C C . TYR A 1 109 ? 2.859 19.156 22.938 1 98.81 109 TYR A C 1
ATOM 855 O O . TYR A 1 109 ? 2.906 20.344 22.609 1 98.81 109 TYR A O 1
ATOM 863 N N . LEU A 1 110 ? 2.676 18.188 22.125 1 98.88 110 LEU A N 1
ATOM 864 C CA . LEU A 1 110 ? 2.174 18.359 20.766 1 98.88 110 LEU A CA 1
ATOM 865 C C . LEU A 1 110 ? 0.691 18.016 20.672 1 98.88 110 LEU A C 1
ATOM 867 O O . LEU A 1 110 ? 0.211 17.141 21.406 1 98.88 110 LEU A O 1
ATOM 871 N N . ASP A 1 111 ? -0.003 18.719 19.812 1 98.81 111 ASP A N 1
ATOM 872 C CA . ASP A 1 111 ? -1.399 18.359 19.594 1 98.81 111 ASP A CA 1
ATOM 873 C C . ASP A 1 111 ? -1.513 17.109 18.734 1 98.81 111 ASP A C 1
ATOM 875 O O . ASP A 1 111 ? -2.436 16.312 18.906 1 98.81 111 ASP A O 1
ATOM 879 N N . LEU A 1 112 ? -0.628 16.953 17.797 1 98.88 112 LEU A N 1
ATOM 880 C CA . LEU A 1 112 ? -0.621 15.82 16.875 1 98.88 112 LEU A CA 1
ATOM 881 C C . LEU A 1 112 ? 0.805 15.453 16.469 1 98.88 112 LEU A C 1
ATOM 883 O O . LEU A 1 112 ? 1.612 16.328 16.156 1 98.88 112 LEU A O 1
ATOM 887 N N . TYR A 1 113 ? 1.131 14.195 16.562 1 98.94 113 TYR A N 1
ATOM 888 C CA . TYR A 1 113 ? 2.424 13.656 16.156 1 98.94 113 TYR A CA 1
ATOM 889 C C . TYR A 1 113 ? 2.252 12.516 15.164 1 98.94 113 TYR A C 1
ATOM 891 O O . TYR A 1 113 ? 1.477 11.586 15.398 1 98.94 113 TYR A O 1
ATOM 899 N N . LEU A 1 114 ? 2.965 12.625 14 1 98.94 114 LEU A N 1
ATOM 900 C CA . LEU A 1 114 ? 2.752 11.68 12.906 1 98.94 114 LEU A CA 1
ATOM 901 C C . LEU A 1 114 ? 4.016 10.867 12.641 1 98.94 114 LEU A C 1
ATOM 903 O O . LEU A 1 114 ? 5.129 11.391 12.742 1 98.94 114 LEU A O 1
ATOM 907 N N . ILE A 1 115 ? 3.855 9.617 12.258 1 98.88 115 ILE A N 1
ATOM 908 C CA . ILE A 1 115 ? 4.922 8.938 11.523 1 98.88 115 ILE A CA 1
ATOM 909 C C . ILE A 1 115 ? 5.082 9.578 10.141 1 98.88 115 ILE A C 1
ATOM 911 O O . ILE A 1 115 ? 4.137 9.586 9.352 1 98.88 115 ILE A O 1
ATOM 915 N N . HIS A 1 116 ? 6.262 10.008 9.805 1 98.25 116 HIS A N 1
ATOM 916 C CA . HIS A 1 116 ? 6.461 10.867 8.641 1 98.25 116 HIS A CA 1
ATOM 917 C C . HIS A 1 116 ? 6.293 10.078 7.348 1 98.25 116 HIS A C 1
ATOM 919 O O . HIS A 1 116 ? 5.719 10.586 6.379 1 98.25 116 HIS A O 1
ATOM 925 N N . TRP A 1 117 ? 6.844 8.914 7.219 1 97.69 117 TRP A N 1
ATOM 926 C CA . TRP A 1 117 ? 6.746 7.984 6.098 1 97.69 117 TRP A CA 1
ATOM 927 C C . TRP A 1 117 ? 6.641 6.547 6.594 1 97.69 117 TRP A C 1
ATOM 929 O O . TRP A 1 117 ? 7.141 6.215 7.672 1 97.69 117 TRP A O 1
ATOM 939 N N . PRO A 1 118 ? 5.984 5.703 5.824 1 97.88 118 PRO A N 1
ATOM 940 C CA . PRO A 1 118 ? 5.875 4.301 6.23 1 97.88 118 PRO A CA 1
ATOM 941 C C . PRO A 1 118 ? 7.109 3.48 5.863 1 97.88 118 PRO A C 1
ATOM 943 O O . PRO A 1 118 ? 6.984 2.398 5.281 1 97.88 118 PRO A O 1
ATOM 946 N N . ILE A 1 119 ? 8.281 3.979 6.215 1 97.44 119 ILE A N 1
ATOM 947 C CA . ILE A 1 119 ? 9.555 3.318 5.957 1 97.44 119 ILE A CA 1
ATOM 948 C C . ILE A 1 119 ? 10.578 3.744 7.008 1 97.44 119 ILE A C 1
ATOM 950 O O . ILE A 1 119 ? 10.688 4.926 7.336 1 97.44 119 ILE A O 1
ATOM 954 N N . ALA A 1 120 ? 11.312 2.836 7.559 1 97.44 120 ALA A N 1
ATOM 955 C CA . ALA A 1 120 ? 12.281 3.092 8.625 1 97.44 120 ALA A CA 1
ATOM 956 C C . ALA A 1 120 ? 13.711 3.02 8.094 1 97.44 120 ALA A C 1
ATOM 958 O O . ALA A 1 120 ? 14.047 2.121 7.316 1 97.44 120 ALA A O 1
ATOM 959 N N . PHE A 1 121 ? 14.492 3.936 8.484 1 96.5 121 PHE A N 1
ATOM 960 C CA . PHE A 1 121 ? 15.914 3.959 8.164 1 96.5 121 PHE A CA 1
ATOM 961 C C . PHE A 1 121 ? 16.75 3.748 9.414 1 96.5 121 PHE A C 1
ATOM 963 O O . PHE A 1 121 ? 16.344 4.117 10.516 1 96.5 121 PHE A O 1
ATOM 970 N N . GLU A 1 122 ? 17.922 3.176 9.195 1 96.06 122 GLU A N 1
ATOM 971 C CA . GLU A 1 122 ? 18.891 3.123 10.289 1 96.06 122 GLU A CA 1
ATOM 972 C C . GLU A 1 122 ? 19.438 4.512 10.609 1 96.06 122 GLU A C 1
ATOM 974 O O . GLU A 1 122 ? 19.719 5.297 9.703 1 96.06 122 GLU A O 1
ATOM 979 N N . ASN A 1 123 ? 19.484 4.73 11.883 1 95.94 123 ASN A N 1
ATOM 980 C CA . ASN A 1 123 ? 20.047 6 12.312 1 95.94 123 ASN A CA 1
ATOM 981 C C . ASN A 1 123 ? 21.578 5.977 12.258 1 95.94 123 ASN A C 1
ATOM 983 O O . ASN A 1 123 ? 22.203 4.984 12.633 1 95.94 123 ASN A O 1
ATOM 987 N N . ALA A 1 124 ? 22.203 7.027 11.797 1 94 124 ALA A N 1
ATOM 988 C CA . ALA A 1 124 ? 23.656 7.094 11.703 1 94 124 ALA A CA 1
ATOM 989 C C . ALA A 1 124 ? 24.297 7.078 13.094 1 94 124 ALA A C 1
ATOM 991 O O . ALA A 1 124 ? 25.453 6.66 13.25 1 94 124 ALA A O 1
ATOM 992 N N . ASP A 1 125 ? 23.656 7.621 14.094 1 89.88 125 ASP A N 1
ATOM 993 C CA . ASP A 1 125 ? 24.047 7.637 15.5 1 89.88 125 ASP A CA 1
ATOM 994 C C . ASP A 1 125 ? 22.891 7.203 16.406 1 89.88 125 ASP A C 1
ATOM 996 O O . ASP A 1 125 ? 22.125 8.039 16.891 1 89.88 125 ASP A O 1
ATOM 1000 N N . PRO A 1 126 ? 22.859 5.965 16.703 1 75 126 PRO A N 1
ATOM 1001 C CA . PRO A 1 126 ? 21.688 5.449 17.391 1 75 126 PRO A CA 1
ATOM 1002 C C . PRO A 1 126 ? 21.594 5.93 18.844 1 75 126 PRO A C 1
ATOM 1004 O O . PRO A 1 126 ? 20.609 5.656 19.531 1 75 126 PRO A O 1
ATOM 1007 N N . SER A 1 127 ? 22.594 6.652 19.203 1 78.5 127 SER A N 1
ATOM 1008 C CA . SER A 1 127 ? 22.484 7.238 20.547 1 78.5 127 SER A CA 1
ATOM 1009 C C . SER A 1 127 ? 21.422 8.328 20.578 1 78.5 127 SER A C 1
ATOM 1011 O O . SER A 1 127 ? 20.984 8.742 21.656 1 78.5 127 SER A O 1
ATOM 1013 N N . GLY A 1 128 ? 20.906 8.609 19.391 1 69.38 128 GLY A N 1
ATOM 1014 C CA . GLY A 1 128 ? 19.703 9.438 19.344 1 69.38 128 GLY A CA 1
ATOM 1015 C C . GLY A 1 128 ? 20.016 10.914 19.203 1 69.38 128 GLY A C 1
ATOM 1016 O O . GLY A 1 128 ? 19.156 11.758 19.469 1 69.38 128 GLY A O 1
ATOM 1017 N N . THR A 1 129 ? 21.109 11.297 18.719 1 75.62 129 THR A N 1
ATOM 1018 C CA . THR A 1 129 ? 21.469 12.711 18.688 1 75.62 129 THR A CA 1
ATOM 1019 C C . THR A 1 129 ? 21.234 13.297 17.297 1 75.62 129 THR A C 1
ATOM 1021 O O . THR A 1 129 ? 21.25 14.516 17.125 1 75.62 129 THR A O 1
ATOM 1024 N N . THR A 1 130 ? 21 12.414 16.375 1 84.06 130 THR A N 1
ATOM 1025 C CA . THR A 1 130 ? 20.828 12.914 15.023 1 84.06 130 THR A CA 1
ATOM 1026 C C . THR A 1 130 ? 19.641 12.242 14.336 1 84.06 130 THR A C 1
ATOM 1028 O O . THR A 1 130 ? 19.234 11.148 14.727 1 84.06 130 THR A O 1
ATOM 1031 N N . THR A 1 131 ? 19.125 12.93 13.312 1 88.69 131 THR A N 1
ATOM 1032 C CA . THR A 1 131 ? 18.078 12.352 12.469 1 88.69 131 THR A CA 1
ATOM 1033 C C . THR A 1 131 ? 18.688 11.789 11.18 1 88.69 131 THR A C 1
ATOM 1035 O O . THR A 1 131 ? 17.969 11.25 10.336 1 88.69 131 THR A O 1
ATOM 1038 N N . GLN A 1 132 ? 19.969 11.875 11.023 1 92.19 132 GLN A N 1
ATOM 1039 C CA . GLN A 1 132 ? 20.609 11.453 9.781 1 92.19 132 GLN A CA 1
ATOM 1040 C C . GLN A 1 132 ? 20.609 9.938 9.641 1 92.19 132 GLN A C 1
ATOM 1042 O O . GLN A 1 132 ? 21.031 9.219 10.547 1 92.19 132 GLN A O 1
ATOM 1047 N N . PRO A 1 133 ? 20.156 9.484 8.531 1 94.81 133 PRO A N 1
ATOM 1048 C CA . PRO A 1 133 ? 20.188 8.031 8.336 1 94.81 133 PRO A CA 1
ATOM 1049 C C . PRO A 1 133 ? 21.578 7.508 8.008 1 94.81 133 PRO A C 1
ATOM 1051 O O . PRO A 1 133 ? 22.391 8.227 7.414 1 94.81 133 PRO A O 1
ATOM 1054 N N . LEU A 1 134 ? 21.812 6.328 8.453 1 95.12 134 LEU A N 1
ATOM 1055 C CA . LEU A 1 134 ? 22.953 5.613 7.91 1 95.12 134 LEU A CA 1
ATOM 1056 C C . LEU A 1 134 ? 22.812 5.422 6.402 1 95.12 134 LEU A C 1
ATOM 1058 O O . LEU A 1 134 ? 21.734 5.137 5.91 1 95.12 134 LEU A O 1
ATOM 1062 N N . ARG A 1 135 ? 23.875 5.578 5.715 1 94.75 135 ARG A N 1
ATOM 1063 C CA . ARG A 1 135 ? 23.828 5.453 4.262 1 94.75 135 ARG A CA 1
ATOM 1064 C C . ARG A 1 135 ? 24.766 4.34 3.783 1 94.75 135 ARG A C 1
ATOM 1066 O O . ARG A 1 135 ? 25.812 4.105 4.375 1 94.75 135 ARG A O 1
ATOM 1073 N N . ASP A 1 136 ? 24.359 3.705 2.697 1 93.94 136 ASP A N 1
ATOM 1074 C CA . ASP A 1 136 ? 25.172 2.637 2.123 1 93.94 136 ASP A CA 1
ATOM 1075 C C . ASP A 1 136 ? 26.188 3.195 1.138 1 93.94 136 ASP A C 1
ATOM 1077 O O . ASP A 1 136 ? 26.406 4.41 1.07 1 93.94 136 ASP A O 1
ATOM 1081 N N . SER A 1 137 ? 26.891 2.244 0.437 1 94.5 137 SER A N 1
ATOM 1082 C CA . SER A 1 137 ? 27.984 2.629 -0.45 1 94.5 137 SER A CA 1
ATOM 1083 C C . SER A 1 137 ? 27.484 3.498 -1.6 1 94.5 137 SER A C 1
ATOM 1085 O O . SER A 1 137 ? 28.219 4.316 -2.137 1 94.5 137 SER A O 1
ATOM 1087 N N . ASP A 1 138 ? 26.219 3.439 -1.942 1 90.56 138 ASP A N 1
ATOM 1088 C CA . ASP A 1 138 ? 25.641 4.215 -3.035 1 90.56 138 ASP A CA 1
ATOM 1089 C C . ASP A 1 138 ? 25.031 5.516 -2.52 1 90.56 138 ASP A C 1
ATOM 1091 O O . ASP A 1 138 ? 24.469 6.297 -3.295 1 90.56 138 ASP A O 1
ATOM 1095 N N . GLY A 1 139 ? 25.094 5.73 -1.192 1 91.94 139 GLY A N 1
ATOM 1096 C CA . GLY A 1 139 ? 24.578 6.957 -0.602 1 91.94 139 GLY A CA 1
ATOM 1097 C C . GLY A 1 139 ? 23.109 6.871 -0.233 1 91.94 139 GLY A C 1
ATOM 1098 O O . GLY A 1 139 ? 22.5 7.875 0.14 1 91.94 139 GLY A O 1
ATOM 1099 N N . GLU A 1 140 ? 22.531 5.727 -0.385 1 92.69 140 GLU A N 1
ATOM 1100 C CA . GLU A 1 140 ? 21.109 5.535 -0.062 1 92.69 140 GLU A CA 1
ATOM 1101 C C . GLU A 1 140 ? 20.938 5.164 1.406 1 92.69 140 GLU A C 1
ATOM 1103 O O . GLU A 1 140 ? 21.797 4.508 1.998 1 92.69 140 GLU A O 1
ATOM 1108 N N . PRO A 1 141 ? 19.859 5.664 1.987 1 95.31 141 PRO A N 1
ATOM 1109 C CA . PRO A 1 141 ? 19.609 5.273 3.377 1 95.31 141 PRO A CA 1
ATOM 1110 C C . PRO A 1 141 ? 19.484 3.76 3.551 1 95.31 141 PRO A C 1
ATOM 1112 O O . PRO A 1 141 ? 18.891 3.084 2.703 1 95.31 141 PRO A O 1
ATOM 1115 N N . VAL A 1 142 ? 20.109 3.311 4.582 1 95.38 142 VAL A N 1
ATOM 1116 C CA . VAL A 1 142 ? 20 1.901 4.938 1 95.38 142 VAL A CA 1
ATOM 1117 C C . VAL A 1 142 ? 18.656 1.654 5.641 1 95.38 142 VAL A C 1
ATOM 1119 O O . VAL A 1 142 ? 18.328 2.35 6.602 1 95.38 142 VAL A O 1
ATOM 1122 N N . LEU A 1 143 ? 17.891 0.755 5.133 1 95.69 143 LEU A N 1
ATOM 1123 C CA . LEU A 1 143 ? 16.609 0.428 5.742 1 95.69 143 LEU A CA 1
ATOM 1124 C C . LEU A 1 143 ? 16.812 -0.23 7.105 1 95.69 143 LEU A C 1
ATOM 1126 O O . LEU A 1 143 ? 17.703 -1.061 7.273 1 95.69 143 LEU A O 1
ATOM 1130 N N . ALA A 1 144 ? 16 0.19 8.086 1 96.62 144 ALA A N 1
ATOM 1131 C CA . ALA A 1 144 ? 16.016 -0.424 9.414 1 96.62 144 ALA A CA 1
ATOM 1132 C C . ALA A 1 144 ? 15.023 -1.575 9.5 1 96.62 144 ALA A C 1
ATOM 1134 O O . ALA A 1 144 ? 13.938 -1.512 8.914 1 96.62 144 ALA A O 1
ATOM 1135 N N . ALA A 1 145 ? 15.359 -2.613 10.273 1 96.94 145 ALA A N 1
ATOM 1136 C CA . ALA A 1 145 ? 14.453 -3.729 10.531 1 96.94 145 ALA A CA 1
ATOM 1137 C C . ALA A 1 145 ? 13.5 -3.41 11.68 1 96.94 145 ALA A C 1
ATOM 1139 O O . ALA A 1 145 ? 13.484 -4.117 12.688 1 96.94 145 ALA A O 1
ATOM 1140 N N . VAL A 1 146 ? 12.766 -2.377 11.492 1 98.12 146 VAL A N 1
ATOM 1141 C CA . VAL A 1 146 ? 11.758 -1.936 12.453 1 98.12 146 VAL A CA 1
ATOM 1142 C C . VAL A 1 146 ? 10.406 -1.82 11.758 1 98.12 146 VAL A C 1
ATOM 1144 O O . VAL A 1 146 ? 10.266 -1.094 10.773 1 98.12 146 VAL A O 1
ATOM 1147 N N . SER A 1 147 ? 9.445 -2.576 12.266 1 98.62 147 SER A N 1
ATOM 1148 C CA . SER A 1 147 ? 8.117 -2.584 11.648 1 98.62 147 SER A CA 1
ATOM 1149 C C . SER A 1 147 ? 7.312 -1.355 12.062 1 98.62 147 SER A C 1
ATOM 1151 O O . SER A 1 147 ? 7.594 -0.741 13.094 1 98.62 147 SER A O 1
ATOM 1153 N N . ILE A 1 148 ? 6.305 -1.015 11.266 1 98.75 148 ILE A N 1
ATOM 1154 C CA . ILE A 1 148 ? 5.379 0.061 11.602 1 98.75 148 ILE A CA 1
ATOM 1155 C C . ILE A 1 148 ? 4.719 -0.222 12.945 1 98.75 148 ILE A C 1
ATOM 1157 O O . ILE A 1 148 ? 4.504 0.694 13.742 1 98.75 148 ILE A O 1
ATOM 1161 N N . ARG A 1 149 ? 4.41 -1.517 13.18 1 98.69 149 ARG A N 1
ATOM 1162 C CA . ARG A 1 149 ? 3.764 -1.909 14.43 1 98.69 149 ARG A CA 1
ATOM 1163 C C . ARG A 1 149 ? 4.605 -1.502 15.633 1 98.69 149 ARG A C 1
ATOM 1165 O O . ARG A 1 149 ? 4.086 -0.923 16.594 1 98.69 149 ARG A O 1
ATOM 1172 N N . GLU A 1 150 ? 5.871 -1.8 15.578 1 98.62 150 GLU A N 1
ATOM 1173 C CA . GLU A 1 150 ? 6.777 -1.462 16.672 1 98.62 150 GLU A CA 1
ATOM 1174 C C . GLU A 1 150 ? 6.836 0.047 16.891 1 98.62 150 GLU A C 1
ATOM 1176 O O . GLU A 1 150 ? 6.789 0.515 18.031 1 98.62 150 GLU A O 1
ATOM 1181 N N . THR A 1 151 ? 6.93 0.778 15.852 1 98.81 151 THR A N 1
ATOM 1182 C CA . THR A 1 151 ? 6.969 2.234 15.93 1 98.81 151 THR A CA 1
ATOM 1183 C C . THR A 1 151 ? 5.648 2.781 16.469 1 98.81 151 THR A C 1
ATOM 1185 O O . THR A 1 151 ? 5.641 3.646 17.344 1 98.81 151 THR A O 1
ATOM 1188 N N . TRP A 1 152 ? 4.531 2.24 15.953 1 98.94 152 TRP A N 1
ATOM 1189 C CA . TRP A 1 152 ? 3.213 2.732 16.328 1 98.94 152 TRP A CA 1
ATOM 1190 C C . TRP A 1 152 ? 2.963 2.518 17.828 1 98.94 152 TRP A C 1
ATOM 1192 O O . TRP A 1 152 ? 2.42 3.395 18.5 1 98.94 152 TRP A O 1
ATOM 1202 N N . GLN A 1 153 ? 3.369 1.371 18.297 1 98.81 153 GLN A N 1
ATOM 1203 C CA . GLN A 1 153 ? 3.195 1.078 19.719 1 98.81 153 GLN A CA 1
ATOM 1204 C C . GLN A 1 153 ? 3.922 2.102 20.578 1 98.81 153 GLN A C 1
ATOM 1206 O O . GLN A 1 153 ? 3.426 2.492 21.641 1 98.81 153 GLN A O 1
ATOM 1211 N N . GLU A 1 154 ? 5.098 2.527 20.141 1 98.88 154 GLU A N 1
ATOM 1212 C CA . GLU A 1 154 ? 5.832 3.564 20.859 1 98.88 154 GLU A CA 1
ATOM 1213 C C . GLU A 1 154 ? 5.141 4.918 20.734 1 98.88 154 GLU A C 1
ATOM 1215 O O . GLU A 1 154 ? 5.16 5.723 21.672 1 98.88 154 GLU A O 1
ATOM 1220 N N . MET A 1 155 ? 4.543 5.199 19.594 1 98.94 155 MET A N 1
ATOM 1221 C CA . MET A 1 155 ? 3.74 6.406 19.422 1 98.94 155 MET A CA 1
ATOM 1222 C C . MET A 1 155 ? 2.592 6.445 20.422 1 98.94 155 MET A C 1
ATOM 1224 O O . MET A 1 155 ? 2.305 7.496 21 1 98.94 155 MET A O 1
ATOM 1228 N N . GLU A 1 156 ? 1.919 5.336 20.594 1 98.94 156 GLU A N 1
ATOM 1229 C CA . GLU A 1 156 ? 0.805 5.238 21.531 1 98.94 156 GLU A CA 1
ATOM 1230 C C . GLU A 1 156 ? 1.253 5.562 22.953 1 98.94 156 GLU A C 1
ATOM 1232 O O . GLU A 1 156 ? 0.519 6.199 23.719 1 98.94 156 GLU A O 1
ATOM 1237 N N . LYS A 1 157 ? 2.465 5.152 23.312 1 98.88 157 LYS A N 1
ATOM 1238 C CA . LYS A 1 157 ? 2.992 5.441 24.641 1 98.88 157 LYS A CA 1
ATOM 1239 C C . LYS A 1 157 ? 3.172 6.941 24.844 1 98.88 157 LYS A C 1
ATOM 1241 O O . LYS A 1 157 ? 3.025 7.441 25.953 1 98.88 157 LYS A O 1
ATOM 1246 N N . LEU A 1 158 ? 3.498 7.641 23.766 1 98.88 158 LEU A N 1
ATOM 1247 C CA . LEU A 1 158 ? 3.662 9.086 23.875 1 98.88 158 LEU A CA 1
ATOM 1248 C C . LEU A 1 158 ? 2.373 9.742 24.359 1 98.88 158 LEU A C 1
ATOM 1250 O O . LEU A 1 158 ? 2.414 10.734 25.078 1 98.88 158 LEU A O 1
ATOM 1254 N N . VAL A 1 159 ? 1.222 9.234 23.891 1 98.81 159 VAL A N 1
ATOM 1255 C CA . VAL A 1 159 ? -0.074 9.742 24.328 1 98.81 159 VAL A CA 1
ATOM 1256 C C . VAL A 1 159 ? -0.246 9.469 25.828 1 98.81 159 VAL A C 1
ATOM 1258 O O . VAL A 1 159 ? -0.663 10.359 26.578 1 98.81 159 VAL A O 1
ATOM 1261 N N . GLU A 1 160 ? 0.13 8.305 26.234 1 98.19 160 GLU A N 1
ATOM 1262 C CA . GLU A 1 160 ? 0.035 7.918 27.641 1 98.19 160 GLU A CA 1
ATOM 1263 C C . GLU A 1 160 ? 0.9 8.812 28.516 1 98.19 160 GLU A C 1
ATOM 1265 O O . GLU A 1 160 ? 0.512 9.156 29.641 1 98.19 160 GLU A O 1
ATOM 1270 N N . TYR A 1 161 ? 2.039 9.195 27.984 1 98.31 161 TYR A N 1
ATOM 1271 C CA . TYR A 1 161 ? 2.986 10.016 28.719 1 98.31 161 TYR A CA 1
ATOM 1272 C C . TYR A 1 161 ? 2.547 11.477 28.734 1 98.31 161 TYR A C 1
ATOM 1274 O O . TYR A 1 161 ? 3.148 12.305 29.422 1 98.31 161 TYR A O 1
ATOM 1282 N N . GLY A 1 162 ? 1.59 11.836 27.922 1 98.44 162 GLY A N 1
ATOM 1283 C CA . GLY A 1 162 ? 1.088 13.195 27.875 1 98.44 162 GLY A CA 1
ATOM 1284 C C . GLY A 1 162 ? 1.928 14.109 27 1 98.44 162 GLY A C 1
ATOM 1285 O O . GLY A 1 162 ? 1.763 15.328 27.031 1 98.44 162 GLY A O 1
ATOM 1286 N N . LEU A 1 163 ? 2.84 13.547 26.219 1 98.75 163 LEU A N 1
ATOM 1287 C CA . LEU A 1 163 ? 3.719 14.328 25.359 1 98.75 163 LEU A CA 1
ATOM 1288 C C . LEU A 1 163 ? 2.996 14.742 24.078 1 98.75 163 LEU A C 1
ATOM 1290 O O . LEU A 1 163 ? 3.393 15.711 23.438 1 98.75 163 LEU A O 1
ATOM 1294 N N . VAL A 1 164 ? 2.012 13.969 23.719 1 98.75 164 VAL A N 1
ATOM 1295 C CA . VAL A 1 164 ? 1.22 14.234 22.516 1 98.75 164 VAL A CA 1
ATOM 1296 C C . VAL A 1 164 ? -0.259 13.984 22.812 1 98.75 164 VAL A C 1
ATOM 1298 O O . VAL A 1 164 ? -0.604 13.07 23.562 1 98.75 164 VAL A O 1
ATOM 1301 N N . LYS A 1 165 ? -1.109 14.797 22.203 1 98.69 165 LYS A N 1
ATOM 1302 C CA . LYS A 1 165 ? -2.539 14.625 22.453 1 98.69 165 LYS A CA 1
ATOM 1303 C C . LYS A 1 165 ? -3.141 13.594 21.516 1 98.69 165 LYS A C 1
ATOM 1305 O O . LYS A 1 165 ? -3.943 12.75 21.938 1 98.69 165 LYS A O 1
ATOM 1310 N N . SER A 1 166 ? -2.812 13.633 20.234 1 98.75 166 SER A N 1
ATOM 1311 C CA . SER A 1 166 ? -3.248 12.695 19.203 1 98.75 166 SER A CA 1
ATOM 1312 C C . SER A 1 166 ? -2.068 12.203 18.375 1 98.75 166 SER A C 1
ATOM 1314 O O . SER A 1 166 ? -1.021 12.852 18.328 1 98.75 166 SER A O 1
ATOM 1316 N N . ILE A 1 167 ? -2.223 11.039 17.781 1 98.94 167 ILE A N 1
ATOM 1317 C CA . ILE A 1 167 ? -1.181 10.484 16.922 1 98.94 167 ILE A CA 1
ATOM 1318 C C . ILE A 1 167 ? -1.78 10.078 15.578 1 98.94 167 ILE A C 1
ATOM 1320 O O . ILE A 1 167 ? -2.99 9.859 15.477 1 98.94 167 ILE A O 1
ATOM 1324 N N . GLY A 1 168 ? -1 10.094 14.555 1 98.94 168 GLY A N 1
ATOM 1325 C CA . GLY A 1 168 ? -1.396 9.719 13.211 1 98.94 168 GLY A CA 1
ATOM 1326 C C . GLY A 1 168 ? -0.227 9.297 12.336 1 98.94 168 GLY A C 1
ATOM 1327 O O . GLY A 1 168 ? 0.804 8.852 12.852 1 98.94 168 GLY A O 1
ATOM 1328 N N . VAL A 1 169 ? -0.541 9.242 11.039 1 98.94 169 VAL A N 1
ATOM 1329 C CA . VAL A 1 169 ? 0.45 8.781 10.07 1 98.94 169 VAL A CA 1
ATOM 1330 C C . VAL A 1 169 ? 0.504 9.75 8.891 1 98.94 169 VAL A C 1
ATOM 1332 O O . VAL A 1 169 ? -0.345 10.641 8.766 1 98.94 169 VAL A O 1
ATOM 1335 N N . SER A 1 170 ? 1.545 9.664 8.164 1 98.69 170 SER A N 1
ATOM 1336 C CA . SER A 1 170 ? 1.688 10.398 6.91 1 98.69 170 SER A CA 1
ATOM 1337 C C . SER A 1 170 ? 2.139 9.484 5.777 1 98.69 170 SER A C 1
ATOM 1339 O O . SER A 1 170 ? 2.973 8.602 5.984 1 98.69 170 SER A O 1
ATOM 1341 N N . ASN A 1 171 ? 1.503 9.57 4.621 1 98.06 171 ASN A N 1
ATOM 1342 C CA . ASN A 1 171 ? 1.89 8.914 3.377 1 98.06 171 ASN A CA 1
ATOM 1343 C C . ASN A 1 171 ? 1.603 7.414 3.416 1 98.06 171 ASN A C 1
ATOM 1345 O O . ASN A 1 171 ? 2.264 6.633 2.73 1 98.06 171 ASN A O 1
ATOM 1349 N N . PHE A 1 172 ? 0.674 7.016 4.223 1 98.69 172 PHE A N 1
ATOM 1350 C CA . PHE A 1 172 ? 0.225 5.629 4.25 1 98.69 172 PHE A CA 1
ATOM 1351 C C . PHE A 1 172 ? -0.844 5.387 3.189 1 98.69 172 PHE A C 1
ATOM 1353 O O . PHE A 1 172 ? -1.731 6.219 2.994 1 98.69 172 PHE A O 1
ATOM 1360 N N . ASN A 1 173 ? -0.732 4.285 2.525 1 97.88 173 ASN A N 1
ATOM 1361 C CA . ASN A 1 173 ? -1.808 3.883 1.626 1 97.88 173 ASN A CA 1
ATOM 1362 C C . ASN A 1 173 ? -2.809 2.967 2.324 1 97.88 173 ASN A C 1
ATOM 1364 O O . ASN A 1 173 ? -2.689 2.711 3.523 1 97.88 173 ASN A O 1
ATOM 1368 N N . VAL A 1 174 ? -3.807 2.514 1.61 1 97.81 174 VAL A N 1
ATOM 1369 C CA . VAL A 1 174 ? -4.922 1.782 2.201 1 97.81 174 VAL A CA 1
ATOM 1370 C C . VAL A 1 174 ? -4.43 0.454 2.77 1 97.81 174 VAL A C 1
ATOM 1372 O O . VAL A 1 174 ? -4.809 0.065 3.877 1 97.81 174 VAL A O 1
ATOM 1375 N N . GLN A 1 175 ? -3.533 -0.293 2.047 1 97.75 175 GLN A N 1
ATOM 1376 C CA . GLN A 1 175 ? -3.074 -1.589 2.537 1 97.75 175 GLN A CA 1
ATOM 1377 C C . GLN A 1 175 ? -2.383 -1.45 3.889 1 97.75 175 GLN A C 1
ATOM 1379 O O . GLN A 1 175 ? -2.643 -2.23 4.809 1 97.75 175 GLN A O 1
ATOM 1384 N N . ASN A 1 176 ? -1.584 -0.45 4.031 1 98.44 176 ASN A N 1
ATOM 1385 C CA . ASN A 1 176 ? -0.88 -0.235 5.289 1 98.44 176 ASN A CA 1
ATOM 1386 C C . ASN A 1 176 ? -1.841 0.165 6.406 1 98.44 176 ASN A C 1
ATOM 1388 O O . ASN A 1 176 ? -1.677 -0.258 7.555 1 98.44 176 ASN A O 1
ATOM 1392 N N . LEU A 1 177 ? -2.779 0.992 6.035 1 98.75 177 LEU A N 1
ATOM 1393 C CA . LEU A 1 177 ? -3.762 1.405 7.031 1 98.75 177 LEU A CA 1
ATOM 1394 C C . LEU A 1 177 ? -4.594 0.217 7.504 1 98.75 177 LEU A C 1
ATOM 1396 O O . LEU A 1 177 ? -4.883 0.091 8.695 1 98.75 177 LEU A O 1
ATOM 1400 N N . VAL A 1 178 ? -4.953 -0.646 6.539 1 97.81 178 VAL A N 1
ATOM 1401 C CA . VAL A 1 178 ? -5.719 -1.841 6.875 1 97.81 178 VAL A CA 1
ATOM 1402 C C . VAL A 1 178 ? -4.945 -2.686 7.887 1 97.81 178 VAL A C 1
ATOM 1404 O O . VAL A 1 178 ? -5.504 -3.119 8.898 1 97.81 178 VAL A O 1
ATOM 1407 N N . ASP A 1 179 ? -3.703 -2.877 7.598 1 98.69 179 ASP A N 1
ATOM 1408 C CA . ASP A 1 179 ? -2.877 -3.672 8.508 1 98.69 179 ASP A CA 1
ATOM 1409 C C . ASP A 1 179 ? -2.705 -2.969 9.852 1 98.69 179 ASP A C 1
ATOM 1411 O O . ASP A 1 179 ? -2.855 -3.59 10.906 1 98.69 179 ASP A O 1
ATOM 1415 N N . LEU A 1 180 ? -2.436 -1.668 9.852 1 98.81 180 LEU A N 1
ATOM 1416 C CA . LEU A 1 180 ? -2.219 -0.887 11.062 1 98.81 180 LEU A CA 1
ATOM 1417 C C . LEU A 1 180 ? -3.434 -0.962 11.977 1 98.81 180 LEU A C 1
ATOM 1419 O O . LEU A 1 180 ? -3.289 -1.109 13.195 1 98.81 180 LEU A O 1
ATOM 1423 N N . LEU A 1 181 ? -4.578 -0.92 11.445 1 98.56 181 LEU A N 1
ATOM 1424 C CA . LEU A 1 181 ? -5.816 -0.886 12.219 1 98.56 181 LEU A CA 1
ATOM 1425 C C . LEU A 1 181 ? -6.035 -2.205 12.945 1 98.56 181 LEU A C 1
ATOM 1427 O O . LEU A 1 181 ? -6.844 -2.275 13.875 1 98.56 181 LEU A O 1
ATOM 1431 N N . THR A 1 182 ? -5.297 -3.287 12.57 1 98.31 182 THR A N 1
ATOM 1432 C CA . THR A 1 182 ? -5.508 -4.59 13.195 1 98.31 182 THR A CA 1
ATOM 1433 C C . THR A 1 182 ? -4.836 -4.648 14.562 1 98.31 182 THR A C 1
ATOM 1435 O O . THR A 1 182 ? -5.191 -5.484 15.398 1 98.31 182 THR A O 1
ATOM 1438 N N . TYR A 1 183 ? -3.863 -3.785 14.773 1 98.19 183 TYR A N 1
ATOM 1439 C CA . TYR A 1 183 ? -3.125 -3.898 16.031 1 98.19 183 TYR A CA 1
ATOM 1440 C C . TYR A 1 183 ? -3.119 -2.574 16.781 1 98.19 183 TYR A C 1
ATOM 1442 O O . TYR A 1 183 ? -2.668 -2.504 17.922 1 98.19 183 TYR A O 1
ATOM 1450 N N . ALA A 1 184 ? -3.625 -1.521 16.234 1 98.5 184 ALA A N 1
ATOM 1451 C CA . ALA A 1 184 ? -3.621 -0.202 16.859 1 98.5 184 ALA A CA 1
ATOM 1452 C C . ALA A 1 184 ? -4.551 -0.169 18.062 1 98.5 184 ALA A C 1
ATOM 1454 O O . ALA A 1 184 ? -5.73 -0.518 17.969 1 98.5 184 ALA A O 1
ATOM 1455 N N . LYS A 1 185 ? -4.047 0.253 19.188 1 98.31 185 LYS A N 1
ATOM 1456 C CA . LYS A 1 185 ? -4.895 0.556 20.344 1 98.31 185 LYS A CA 1
ATOM 1457 C C . LYS A 1 185 ? -5.523 1.94 20.219 1 98.31 185 LYS A C 1
ATOM 1459 O O . LYS A 1 185 ? -6.668 2.148 20.609 1 98.31 185 LYS A O 1
ATOM 1464 N N . ILE A 1 186 ? -4.699 2.846 19.734 1 98.5 186 ILE A N 1
ATOM 1465 C CA . ILE A 1 186 ? -5.172 4.172 19.359 1 98.5 186 ILE A CA 1
ATOM 1466 C C . ILE A 1 186 ? -5.219 4.293 17.844 1 98.5 186 ILE A C 1
ATOM 1468 O O . ILE A 1 186 ? -4.188 4.223 17.172 1 98.5 186 ILE A O 1
ATOM 1472 N N . LYS A 1 187 ? -6.402 4.418 17.328 1 98.19 187 LYS A N 1
ATOM 1473 C CA . LYS A 1 187 ? -6.57 4.59 15.891 1 98.19 187 LYS A CA 1
ATOM 1474 C C . LYS A 1 187 ? -5.922 5.887 15.414 1 98.19 187 LYS A C 1
ATOM 1476 O O . LYS A 1 187 ? -6.047 6.926 16.062 1 98.19 187 LYS A O 1
ATOM 1481 N N . PRO A 1 188 ? -5.137 5.785 14.25 1 98.88 188 PRO A N 1
ATOM 1482 C CA . PRO A 1 188 ? -4.598 7.047 13.734 1 98.88 188 PRO A CA 1
ATOM 1483 C C . PRO A 1 188 ? -5.68 8.094 13.492 1 98.88 188 PRO A C 1
ATOM 1485 O O . PRO A 1 188 ? -6.66 7.824 12.797 1 98.88 188 PRO A O 1
ATOM 1488 N N . ALA A 1 189 ? -5.445 9.266 13.992 1 98.81 189 ALA A N 1
ATOM 1489 C CA . ALA A 1 189 ? -6.426 10.336 13.852 1 98.81 189 ALA A CA 1
ATOM 1490 C C . ALA A 1 189 ? -6.352 10.969 12.461 1 98.81 189 ALA A C 1
ATOM 1492 O O . ALA A 1 189 ? -7.359 11.445 11.938 1 98.81 189 ALA A O 1
ATOM 1493 N N . ILE A 1 190 ? -5.117 10.945 11.938 1 98.81 190 ILE A N 1
ATOM 1494 C CA . ILE A 1 190 ? -4.852 11.68 10.703 1 98.81 190 ILE A CA 1
ATOM 1495 C C . ILE A 1 190 ? -3.93 10.852 9.805 1 98.81 190 ILE A C 1
ATOM 1497 O O . ILE A 1 190 ? -3.078 10.109 10.297 1 98.81 190 ILE A O 1
ATOM 1501 N N . ASN A 1 191 ? -4.215 10.914 8.539 1 98.94 191 ASN A N 1
ATOM 1502 C CA . ASN A 1 191 ? -3.254 10.57 7.5 1 98.94 191 ASN A CA 1
ATOM 1503 C C . ASN A 1 191 ? -2.926 11.773 6.617 1 98.94 191 ASN A C 1
ATOM 1505 O O . ASN A 1 191 ? -3.787 12.266 5.891 1 98.94 191 ASN A O 1
ATOM 1509 N N . GLN A 1 192 ? -1.688 12.336 6.797 1 98.94 192 GLN A N 1
ATOM 1510 C CA . GLN A 1 192 ? -1.245 13.469 5.996 1 98.94 192 GLN A CA 1
ATOM 1511 C C . GLN A 1 192 ? -0.593 13.008 4.695 1 98.94 192 GLN A C 1
ATOM 1513 O O . GLN A 1 192 ? 0.407 12.289 4.719 1 98.94 192 GLN A O 1
ATOM 1518 N N . VAL A 1 193 ? -1.173 13.438 3.539 1 98.56 193 VAL A N 1
ATOM 1519 C CA . VAL A 1 193 ? -0.729 12.938 2.24 1 98.56 193 VAL A CA 1
ATOM 1520 C C . VAL A 1 193 ? -0.767 14.07 1.214 1 98.56 193 VAL A C 1
ATOM 1522 O O . VAL A 1 193 ? -1.302 15.148 1.485 1 98.56 193 VAL A O 1
ATOM 1525 N N . GLU A 1 194 ? -0.132 13.797 0.032 1 97.81 194 GLU A N 1
ATOM 1526 C CA . GLU A 1 194 ? -0.246 14.734 -1.082 1 97.81 194 GLU A CA 1
ATOM 1527 C C . GLU A 1 194 ? -1.649 14.711 -1.681 1 97.81 194 GLU A C 1
ATOM 1529 O O . GLU A 1 194 ? -2.152 13.648 -2.059 1 97.81 194 GLU A O 1
ATOM 1534 N N . VAL A 1 195 ? -2.277 15.836 -1.7 1 98.56 195 VAL A N 1
ATOM 1535 C CA . VAL A 1 195 ? -3.57 15.945 -2.367 1 98.56 195 VAL A CA 1
ATOM 1536 C C . VAL A 1 195 ? -3.697 17.312 -3.035 1 98.56 195 VAL A C 1
ATOM 1538 O O . VAL A 1 195 ? -3.451 18.344 -2.404 1 98.56 195 VAL A O 1
ATOM 1541 N N . HIS A 1 196 ? -3.996 17.375 -4.203 1 98.56 196 HIS A N 1
ATOM 1542 C CA . HIS A 1 196 ? -4.348 18.547 -5.02 1 98.56 196 HIS A CA 1
ATOM 1543 C C . HIS A 1 196 ? -5.238 18.141 -6.191 1 98.56 196 HIS A C 1
ATOM 1545 O O . HIS A 1 196 ? -5.5 16.953 -6.398 1 98.56 196 HIS A O 1
ATOM 1551 N N . PRO A 1 197 ? -5.746 19.047 -6.973 1 98.62 197 PRO A N 1
ATOM 1552 C CA . PRO A 1 197 ? -6.762 18.734 -7.977 1 98.62 197 PRO A CA 1
ATOM 1553 C C . PRO A 1 197 ? -6.277 17.703 -9.008 1 98.62 197 PRO A C 1
ATOM 1555 O O . PRO A 1 197 ? -7.074 16.938 -9.531 1 98.62 197 PRO A O 1
ATOM 1558 N N . TYR A 1 198 ? -5.016 17.625 -9.289 1 98.25 198 TYR A N 1
ATOM 1559 C CA . TYR A 1 198 ? -4.492 16.641 -10.234 1 98.25 198 TYR A CA 1
ATOM 1560 C C . TYR A 1 198 ? -4.211 15.32 -9.539 1 98.25 198 TYR A C 1
ATOM 1562 O O . TYR A 1 198 ? -3.881 14.328 -10.188 1 98.25 198 TYR A O 1
ATOM 1570 N N . LEU A 1 199 ? -4.367 15.242 -8.281 1 98 199 LEU A N 1
ATOM 1571 C CA . LEU A 1 199 ? -4.238 14.055 -7.449 1 98 199 LEU A CA 1
ATOM 1572 C C . LEU A 1 199 ? -5.254 14.07 -6.312 1 98 199 LEU A C 1
ATOM 1574 O O . LEU A 1 199 ? -4.918 14.406 -5.176 1 98 199 LEU A O 1
ATOM 1578 N N . SER A 1 200 ? -6.434 13.633 -6.566 1 98.38 200 SER A N 1
ATOM 1579 C CA . SER A 1 200 ? -7.543 13.812 -5.633 1 98.38 200 SER A CA 1
ATOM 1580 C C . SER A 1 200 ? -7.641 12.633 -4.668 1 98.38 200 SER A C 1
ATOM 1582 O O . SER A 1 200 ? -8.336 12.711 -3.654 1 98.38 200 SER A O 1
ATOM 1584 N N . GLN A 1 201 ? -7.062 11.484 -4.965 1 97.94 201 GLN A N 1
ATOM 1585 C CA . GLN A 1 201 ? -6.969 10.266 -4.168 1 97.94 201 GLN A CA 1
ATOM 1586 C C . GLN A 1 201 ? -8.336 9.867 -3.613 1 97.94 201 GLN A C 1
ATOM 1588 O O . GLN A 1 201 ? -8.5 9.711 -2.4 1 97.94 201 GLN A O 1
ATOM 1593 N N . PRO A 1 202 ? -9.32 9.617 -4.539 1 97.56 202 PRO A N 1
ATOM 1594 C CA . PRO A 1 202 ? -10.68 9.344 -4.086 1 97.56 202 PRO A CA 1
ATOM 1595 C C . PRO A 1 202 ? -10.797 8.039 -3.295 1 97.56 202 PRO A C 1
ATOM 1597 O O . PRO A 1 202 ? -11.57 7.957 -2.342 1 97.56 202 PRO A O 1
ATOM 1600 N N . ASN A 1 203 ? -10.031 6.988 -3.641 1 96.19 203 ASN A N 1
ATOM 1601 C CA . ASN A 1 203 ? -10.094 5.707 -2.941 1 96.19 203 ASN A CA 1
ATOM 1602 C C . ASN A 1 203 ? -9.555 5.816 -1.518 1 96.19 203 ASN A C 1
ATOM 1604 O O . ASN A 1 203 ? -10.156 5.289 -0.58 1 96.19 203 ASN A O 1
ATOM 1608 N N . LEU A 1 204 ? -8.461 6.469 -1.361 1 98.19 204 LEU A N 1
ATOM 1609 C CA . LEU A 1 204 ? -7.91 6.684 -0.029 1 98.19 204 LEU A CA 1
ATOM 1610 C C . LEU A 1 204 ? -8.875 7.496 0.833 1 98.19 204 LEU A C 1
ATOM 1612 O O . LEU A 1 204 ? -9.094 7.168 2.002 1 98.19 204 LEU A O 1
ATOM 1616 N N . LYS A 1 205 ? -9.453 8.539 0.248 1 98.69 205 LYS A N 1
ATOM 1617 C CA . LYS A 1 205 ? -10.438 9.367 0.945 1 98.69 205 LYS A CA 1
ATOM 1618 C C . LYS A 1 205 ? -11.625 8.539 1.414 1 98.69 205 LYS A C 1
ATOM 1620 O O . LYS A 1 205 ? -12.078 8.68 2.555 1 98.69 205 LYS A O 1
ATOM 1625 N N . TYR A 1 206 ? -12.094 7.715 0.541 1 97.19 206 TYR A N 1
ATOM 1626 C CA . TYR A 1 206 ? -13.211 6.832 0.865 1 97.19 206 TYR A CA 1
ATOM 1627 C C . TYR A 1 206 ? -12.883 5.949 2.062 1 97.19 206 TYR A C 1
ATOM 1629 O O . TYR A 1 206 ? -13.656 5.879 3.021 1 97.19 206 TYR A O 1
ATOM 1637 N N . PHE A 1 207 ? -11.758 5.32 2.037 1 97.75 207 PHE A N 1
ATOM 1638 C CA . PHE A 1 207 ? -11.352 4.434 3.121 1 97.75 207 PHE A CA 1
ATOM 1639 C C . PHE A 1 207 ? -11.211 5.203 4.43 1 97.75 207 PHE A C 1
ATOM 1641 O O . PHE A 1 207 ? -11.742 4.789 5.461 1 97.75 207 PHE A O 1
ATOM 1648 N N . CYS A 1 208 ? -10.484 6.336 4.391 1 98.69 208 CYS A N 1
ATOM 1649 C CA . CYS A 1 208 ? -10.234 7.125 5.594 1 98.69 208 CYS A CA 1
ATOM 1650 C C . CYS A 1 208 ? -11.539 7.625 6.203 1 98.69 208 CYS A C 1
ATOM 1652 O O . CYS A 1 208 ? -11.711 7.582 7.422 1 98.69 208 CYS A O 1
ATOM 1654 N N . ASP A 1 209 ? -12.469 8.047 5.367 1 98.19 209 ASP A N 1
ATOM 1655 C CA . ASP A 1 209 ? -13.773 8.477 5.867 1 98.19 209 ASP A CA 1
ATOM 1656 C C . ASP A 1 209 ? -14.484 7.332 6.59 1 98.19 209 ASP A C 1
ATOM 1658 O O . ASP A 1 209 ? -15.031 7.527 7.676 1 98.19 209 ASP A O 1
ATOM 1662 N N . ARG A 1 210 ? -14.422 6.219 5.996 1 95.62 210 ARG A N 1
ATOM 1663 C CA . ARG A 1 210 ? -15.117 5.055 6.539 1 95.62 210 ARG A CA 1
ATOM 1664 C C . ARG A 1 210 ? -14.57 4.68 7.91 1 95.62 210 ARG A C 1
ATOM 1666 O O . ARG A 1 210 ? -15.312 4.207 8.773 1 95.62 210 ARG A O 1
ATOM 1673 N N . TYR A 1 211 ? -13.32 4.934 8.125 1 96.81 211 TYR A N 1
ATOM 1674 C CA . TYR A 1 211 ? -12.703 4.457 9.359 1 96.81 211 TYR A CA 1
ATOM 1675 C C . TYR A 1 211 ? -12.352 5.617 10.281 1 96.81 211 TYR A C 1
ATOM 1677 O O . TYR A 1 211 ? -11.602 5.453 11.242 1 96.81 211 TYR A O 1
ATOM 1685 N N . GLY A 1 212 ? -12.836 6.805 9.992 1 97.94 212 GLY A N 1
ATOM 1686 C CA . GLY A 1 212 ? -12.711 7.945 10.891 1 97.94 212 GLY A CA 1
ATOM 1687 C C . GLY A 1 212 ? -11.305 8.508 10.953 1 97.94 212 GLY A C 1
ATOM 1688 O O . GLY A 1 212 ? -10.859 8.953 12.016 1 97.94 212 GLY A O 1
ATOM 1689 N N . ILE A 1 213 ? -10.539 8.383 9.93 1 98.81 213 ILE A N 1
ATOM 1690 C CA . ILE A 1 213 ? -9.211 8.969 9.805 1 98.81 213 ILE A CA 1
ATOM 1691 C C . ILE A 1 213 ? -9.281 10.242 8.961 1 98.81 213 ILE A C 1
ATOM 1693 O O . ILE A 1 213 ? -9.664 10.188 7.789 1 98.81 213 ILE A O 1
ATOM 1697 N N . VAL A 1 214 ? -8.938 11.391 9.516 1 98.81 214 VAL A N 1
ATOM 1698 C CA . VAL A 1 214 ? -8.984 12.648 8.781 1 98.81 214 VAL A CA 1
ATOM 1699 C C . VAL A 1 214 ? -7.773 12.758 7.855 1 98.81 214 VAL A C 1
ATOM 1701 O O . VAL A 1 214 ? -6.648 12.445 8.258 1 98.81 214 VAL A O 1
ATOM 1704 N N . LEU A 1 215 ? -7.988 13.164 6.621 1 98.88 215 LEU A N 1
ATOM 1705 C CA . LEU A 1 215 ? -6.871 13.414 5.715 1 98.88 215 LEU A CA 1
ATOM 1706 C C . LEU A 1 215 ? -6.387 14.859 5.84 1 98.88 215 LEU A C 1
ATOM 1708 O O . LEU A 1 215 ? -7.195 15.773 6.004 1 98.88 215 LEU A O 1
ATOM 1712 N N . THR A 1 216 ? -5.121 15.031 5.82 1 98.94 216 THR A N 1
ATOM 1713 C CA . THR A 1 216 ? -4.477 16.328 5.648 1 98.94 216 THR A CA 1
ATOM 1714 C C . THR A 1 216 ? -3.707 16.375 4.332 1 98.94 216 THR A C 1
ATOM 1716 O O . THR A 1 216 ? -2.963 15.453 4.008 1 98.94 216 THR A O 1
ATOM 1719 N N . ALA A 1 217 ? -3.963 17.422 3.578 1 98.81 217 ALA A N 1
ATOM 1720 C CA . ALA A 1 217 ? -3.312 17.594 2.279 1 98.81 217 ALA A CA 1
ATOM 1721 C C . ALA A 1 217 ? -2.053 18.453 2.402 1 98.81 217 ALA A C 1
ATOM 1723 O O . ALA A 1 217 ? -2.127 19.641 2.723 1 98.81 217 ALA A O 1
ATOM 1724 N N . TYR A 1 218 ? -0.944 17.828 2.162 1 98 218 TYR A N 1
ATOM 1725 C CA . TYR A 1 218 ? 0.228 18.656 1.896 1 98 218 TYR A CA 1
ATOM 1726 C C . TYR A 1 218 ? 0.424 18.859 0.399 1 98 218 TYR A C 1
ATOM 1728 O O . TYR A 1 218 ? -0.169 18.141 -0.413 1 98 218 TYR A O 1
ATOM 1736 N N . SER A 1 219 ? 1.164 19.891 0.03 1 97 219 SER A N 1
ATOM 1737 C CA . SER A 1 219 ? 1.377 20.281 -1.357 1 97 219 SER A CA 1
ATOM 1738 C C . SER A 1 219 ? 0.052 20.453 -2.094 1 97 219 SER A C 1
ATOM 1740 O O . SER A 1 219 ? -0.129 19.922 -3.188 1 97 219 SER A O 1
ATOM 1742 N N . PRO A 1 220 ? -0.831 21.234 -1.506 1 97.88 220 PRO A N 1
ATOM 1743 C CA . PRO A 1 220 ? -2.154 21.375 -2.119 1 97.88 220 PRO A CA 1
ATOM 1744 C C . PRO A 1 220 ? -2.115 22.109 -3.453 1 97.88 220 PRO A C 1
ATOM 1746 O O . PRO A 1 220 ? -3.086 22.078 -4.211 1 97.88 220 PRO A O 1
ATOM 1749 N N . LEU A 1 221 ? -1.066 22.844 -3.701 1 96.69 221 LEU A N 1
ATOM 1750 C CA . LEU A 1 221 ? -0.941 23.578 -4.949 1 96.69 221 LEU A CA 1
ATOM 1751 C C . LEU A 1 221 ? 0.034 22.891 -5.898 1 96.69 221 LEU A C 1
ATOM 1753 O O . LEU A 1 221 ? 0.498 23.5 -6.867 1 96.69 221 LEU A O 1
ATOM 1757 N N . GLY A 1 222 ? 0.438 21.672 -5.586 1 94.25 222 GLY A N 1
ATOM 1758 C CA . GLY A 1 222 ? 1.259 20.875 -6.484 1 94.25 222 GLY A CA 1
ATOM 1759 C C . GLY A 1 222 ? 2.727 21.25 -6.445 1 94.25 222 GLY A C 1
ATOM 1760 O O . GLY A 1 222 ? 3.439 21.094 -7.441 1 94.25 222 GLY A O 1
ATOM 1761 N N . GLN A 1 223 ? 3.152 21.844 -5.379 1 88.19 223 GLN A N 1
ATOM 1762 C CA . GLN A 1 223 ? 4.543 22.219 -5.148 1 88.19 223 GLN A CA 1
ATOM 1763 C C . GLN A 1 223 ? 5.059 23.141 -6.25 1 88.19 223 GLN A C 1
ATOM 1765 O O . GLN A 1 223 ? 6.258 23.156 -6.539 1 88.19 223 GLN A O 1
ATOM 1770 N N . GLY A 1 224 ? 4.133 23.766 -6.977 1 84.62 224 GLY A N 1
ATOM 1771 C CA . GLY A 1 224 ? 4.551 24.609 -8.094 1 84.62 224 GLY A CA 1
ATOM 1772 C C . GLY A 1 224 ? 5.055 23.812 -9.281 1 84.62 224 GLY A C 1
ATOM 1773 O O . GLY A 1 224 ? 5.574 24.375 -10.242 1 84.62 224 GLY A O 1
ATOM 1774 N N . LYS A 1 225 ? 4.949 22.547 -9.219 1 85.94 225 LYS A N 1
ATOM 1775 C CA . LYS A 1 225 ? 5.473 21.656 -10.25 1 85.94 225 LYS A CA 1
ATOM 1776 C C . LYS A 1 225 ? 4.398 21.312 -11.273 1 85.94 225 LYS A C 1
ATOM 1778 O O . LYS A 1 225 ? 4.637 20.531 -12.195 1 85.94 225 LYS A O 1
ATOM 1783 N N . CYS A 1 226 ? 3.242 21.797 -11.094 1 89.88 226 CYS A N 1
ATOM 1784 C CA . CYS A 1 226 ? 2.16 21.625 -12.055 1 89.88 226 CYS A CA 1
ATOM 1785 C C . CYS A 1 226 ? 1.425 22.938 -12.305 1 89.88 226 CYS A C 1
ATOM 1787 O O . CYS A 1 226 ? 1.707 23.938 -11.648 1 89.88 226 CYS A O 1
ATOM 1789 N N . ASP A 1 227 ? 0.565 22.969 -13.258 1 93.69 227 ASP A N 1
ATOM 1790 C CA . ASP A 1 227 ? -0.018 24.219 -13.742 1 93.69 227 ASP A CA 1
ATOM 1791 C C . ASP A 1 227 ? -1.396 24.453 -13.125 1 93.69 227 ASP A C 1
ATOM 1793 O O . ASP A 1 227 ? -2.311 24.938 -13.805 1 93.69 227 ASP A O 1
ATOM 1797 N N . LEU A 1 228 ? -1.487 24.156 -11.875 1 95.81 228 LEU A N 1
ATOM 1798 C CA . LEU A 1 228 ? -2.773 24.281 -11.195 1 95.81 228 LEU A CA 1
ATOM 1799 C C . LEU A 1 228 ? -3.248 25.734 -11.195 1 95.81 228 LEU A C 1
ATOM 1801 O O . LEU A 1 228 ? -4.418 26.016 -11.477 1 95.81 228 LEU A O 1
ATOM 1805 N N . LEU A 1 229 ? -2.361 26.672 -10.914 1 95.56 229 LEU A N 1
ATOM 1806 C CA . LEU A 1 229 ? -2.73 28.062 -10.727 1 95.56 229 LEU A CA 1
ATOM 1807 C C . LEU A 1 229 ? -3.113 28.703 -12.055 1 95.56 229 LEU A C 1
ATOM 1809 O O . LEU A 1 229 ? -3.762 29.766 -12.078 1 95.56 229 LEU A O 1
ATOM 1813 N N . SER A 1 230 ? -2.76 28.078 -13.188 1 96.25 230 SER A N 1
ATOM 1814 C CA . SER A 1 230 ? -3.082 28.609 -14.508 1 96.25 230 SER A CA 1
ATOM 1815 C C . SER A 1 230 ? -4.184 27.797 -15.18 1 96.25 230 SER A C 1
ATOM 1817 O O . SER A 1 230 ? -4.555 28.062 -16.328 1 96.25 230 SER A O 1
ATOM 1819 N N . ASN A 1 231 ? -4.68 26.797 -14.469 1 97.75 231 ASN A N 1
ATOM 1820 C CA . ASN A 1 231 ? -5.738 25.969 -15.023 1 97.75 231 ASN A CA 1
ATOM 1821 C C . ASN A 1 231 ? -7.012 26.766 -15.281 1 97.75 231 ASN A C 1
ATOM 1823 O O . ASN A 1 231 ? -7.527 27.422 -14.375 1 97.75 231 ASN A O 1
ATOM 1827 N N . GLU A 1 232 ? -7.609 26.672 -16.438 1 98.19 232 GLU A N 1
ATOM 1828 C CA . GLU A 1 232 ? -8.727 27.516 -16.844 1 98.19 232 GLU A CA 1
ATOM 1829 C C . GLU A 1 232 ? -10 27.172 -16.078 1 98.19 232 GLU A C 1
ATOM 1831 O O . GLU A 1 232 ? -10.805 28.047 -15.781 1 98.19 232 GLU A O 1
ATOM 1836 N N . THR A 1 233 ? -10.156 25.891 -15.812 1 98.5 233 THR A N 1
ATOM 1837 C CA . THR A 1 233 ? -11.305 25.469 -15.023 1 98.5 233 THR A CA 1
ATOM 1838 C C . THR A 1 233 ? -11.266 26.109 -13.633 1 98.5 233 THR A C 1
ATOM 1840 O O . THR A 1 233 ? -12.258 26.672 -13.172 1 98.5 233 THR A O 1
ATOM 1843 N N . LEU A 1 234 ? -10.164 26.094 -13.008 1 98.75 234 LEU A N 1
ATOM 1844 C CA . LEU A 1 234 ? -9.992 26.656 -11.672 1 98.75 234 LEU A CA 1
ATOM 1845 C C . LEU A 1 234 ? -10.117 28.172 -11.695 1 98.75 234 LEU A C 1
ATOM 1847 O O . LEU A 1 234 ? -10.734 28.766 -10.805 1 98.75 234 LEU A O 1
ATOM 1851 N N . LYS A 1 235 ? -9.555 28.812 -12.695 1 98.62 235 LYS A N 1
ATOM 1852 C CA . LYS A 1 235 ? -9.648 30.266 -12.836 1 98.62 235 LYS A CA 1
ATOM 1853 C C . LYS A 1 235 ? -11.102 30.719 -12.984 1 98.62 235 LYS A C 1
ATOM 1855 O O . LYS A 1 235 ? -11.508 31.719 -12.391 1 98.62 235 LYS A O 1
ATOM 1860 N N . SER A 1 236 ? -11.805 29.984 -13.797 1 98.69 236 SER A N 1
ATOM 1861 C CA . SER A 1 236 ? -13.211 30.312 -14 1 98.69 236 SER A CA 1
ATOM 1862 C C . SER A 1 236 ? -14 30.234 -12.695 1 98.69 236 SER A C 1
ATOM 1864 O O . SER A 1 236 ? -14.82 31.109 -12.414 1 98.69 236 SER A O 1
ATOM 1866 N N . ILE A 1 237 ? -13.734 29.219 -11.93 1 98.75 237 ILE A N 1
ATOM 1867 C CA . ILE A 1 237 ? -14.414 29.062 -10.641 1 98.75 237 ILE A CA 1
ATOM 1868 C C . ILE A 1 237 ? -13.984 30.172 -9.688 1 98.75 237 ILE A C 1
ATOM 1870 O O . ILE A 1 237 ? -14.812 30.75 -8.984 1 98.75 237 ILE A O 1
ATOM 1874 N N . ALA A 1 238 ? -12.719 30.469 -9.695 1 98.62 238 ALA A N 1
ATOM 1875 C CA . ALA A 1 238 ? -12.188 31.547 -8.852 1 98.62 238 ALA A CA 1
ATOM 1876 C C . ALA A 1 238 ? -12.852 32.875 -9.172 1 98.62 238 ALA A C 1
ATOM 1878 O O . ALA A 1 238 ? -13.281 33.594 -8.266 1 98.62 238 ALA A O 1
ATOM 1879 N N . ASP A 1 239 ? -13.039 33.156 -10.422 1 98.25 239 ASP A N 1
ATOM 1880 C CA . ASP A 1 239 ? -13.664 34.406 -10.875 1 98.25 239 ASP A CA 1
ATOM 1881 C C . ASP A 1 239 ? -15.117 34.469 -10.406 1 98.25 239 ASP A C 1
ATOM 1883 O O . ASP A 1 239 ? -15.578 35.531 -9.984 1 98.25 239 ASP A O 1
ATOM 1887 N N . LYS A 1 240 ? -15.742 33.375 -10.477 1 97.75 240 LYS A N 1
ATOM 1888 C CA . LYS A 1 240 ? -17.141 33.312 -10.055 1 97.75 240 LYS A CA 1
ATOM 1889 C C . LYS A 1 240 ? -17.297 33.719 -8.594 1 97.75 240 LYS A C 1
ATOM 1891 O O . LYS A 1 240 ? -18.312 34.281 -8.211 1 97.75 240 LYS A O 1
ATOM 1896 N N . HIS A 1 241 ? -16.344 33.469 -7.812 1 97.56 241 HIS A N 1
ATOM 1897 C CA . HIS A 1 241 ? -16.453 33.688 -6.375 1 97.56 241 HIS A CA 1
ATOM 1898 C C . HIS A 1 241 ? -15.633 34.875 -5.941 1 97.56 241 HIS A C 1
ATOM 1900 O O . HIS A 1 241 ? -15.609 35.25 -4.758 1 97.56 241 HIS A O 1
ATOM 1906 N N . ASN A 1 242 ? -14.93 35.531 -6.871 1 97.56 242 ASN A N 1
ATOM 1907 C CA . ASN A 1 242 ? -14.016 36.625 -6.559 1 97.56 242 ASN A CA 1
ATOM 1908 C C . ASN A 1 242 ? -12.953 36.188 -5.551 1 97.56 242 ASN A C 1
ATOM 1910 O O . ASN A 1 242 ? -12.766 36.844 -4.516 1 97.56 242 ASN A O 1
ATOM 1914 N N . LYS A 1 243 ? -12.406 35.062 -5.781 1 98.25 243 LYS A N 1
ATOM 1915 C CA . LYS A 1 243 ? -11.352 34.469 -4.965 1 98.25 243 LYS A CA 1
ATOM 1916 C C . LYS A 1 243 ? -10.141 34.094 -5.816 1 98.25 243 LYS A C 1
ATOM 1918 O O . LYS A 1 243 ? -10.203 34.156 -7.047 1 98.25 243 LYS A O 1
ATOM 1923 N N . THR A 1 244 ? -9.016 33.781 -5.18 1 98 244 THR A N 1
ATOM 1924 C CA . THR A 1 244 ? -7.855 33.281 -5.902 1 98 244 THR A CA 1
ATOM 1925 C C . THR A 1 244 ? -8.023 31.797 -6.234 1 98 244 THR A C 1
ATOM 1927 O O . THR A 1 244 ? -8.836 31.109 -5.617 1 98 244 THR A O 1
ATOM 1930 N N . VAL A 1 245 ? -7.277 31.328 -7.176 1 98.31 245 VAL A N 1
ATOM 1931 C CA . VAL A 1 245 ? -7.273 29.906 -7.504 1 98.31 245 VAL A CA 1
ATOM 1932 C C . VAL A 1 245 ? -6.855 29.094 -6.281 1 98.31 245 VAL A C 1
ATOM 1934 O O . VAL A 1 245 ? -7.43 28.031 -6.004 1 98.31 245 VAL A O 1
ATOM 1937 N N . ALA A 1 246 ? -5.922 29.594 -5.543 1 98.25 246 ALA A N 1
ATOM 1938 C CA . ALA A 1 246 ? -5.492 28.922 -4.32 1 98.25 246 ALA A CA 1
ATOM 1939 C C . ALA A 1 246 ? -6.648 28.781 -3.338 1 98.25 246 ALA A C 1
ATOM 1941 O O . ALA A 1 246 ? -6.875 27.688 -2.793 1 98.25 246 ALA A O 1
ATOM 1942 N N . ASN A 1 247 ? -7.367 29.859 -3.141 1 98.25 247 ASN A N 1
ATOM 1943 C CA . ASN A 1 247 ? -8.523 29.812 -2.246 1 98.25 247 ASN A CA 1
ATOM 1944 C C . ASN A 1 247 ? -9.523 28.734 -2.676 1 98.25 247 ASN A C 1
ATOM 1946 O O . ASN A 1 247 ? -10.055 28.016 -1.839 1 98.25 247 ASN A O 1
ATOM 1950 N N . VAL A 1 248 ? -9.75 28.656 -3.951 1 98.69 248 VAL A N 1
ATOM 1951 C CA . VAL A 1 248 ? -10.688 27.688 -4.504 1 98.69 248 VAL A CA 1
ATOM 1952 C C . VAL A 1 248 ? -10.203 26.266 -4.207 1 98.69 248 VAL A C 1
ATOM 1954 O O . VAL A 1 248 ? -10.992 25.406 -3.795 1 98.69 248 VAL A O 1
ATOM 1957 N N . ILE A 1 249 ? -8.93 26.031 -4.379 1 98.75 249 ILE A N 1
ATOM 1958 C CA . ILE A 1 249 ? -8.352 24.719 -4.137 1 98.75 249 ILE A CA 1
ATOM 1959 C C . ILE A 1 249 ? -8.445 24.375 -2.652 1 98.75 249 ILE A C 1
ATOM 1961 O O . ILE A 1 249 ? -8.836 23.25 -2.291 1 98.75 249 ILE A O 1
ATOM 1965 N N . PHE A 1 250 ? -8.148 25.328 -1.8 1 98.5 250 PHE A N 1
ATOM 1966 C CA . PHE A 1 250 ? -8.234 25.094 -0.363 1 98.5 250 PHE A CA 1
ATOM 1967 C C . PHE A 1 250 ? -9.672 24.812 0.053 1 98.5 250 PHE A C 1
ATOM 1969 O O . PHE A 1 250 ? -9.93 23.906 0.858 1 98.5 250 PHE A O 1
ATOM 1976 N N . LYS A 1 251 ? -10.594 25.562 -0.481 1 98.38 251 LYS A N 1
ATOM 1977 C CA . LYS A 1 251 ? -12.008 25.344 -0.183 1 98.38 251 LYS A CA 1
ATOM 1978 C C . LYS A 1 251 ? -12.477 23.984 -0.67 1 98.38 251 LYS A C 1
ATOM 1980 O O . LYS A 1 251 ? -13.227 23.297 0.022 1 98.38 251 LYS A O 1
ATOM 1985 N N . TRP A 1 252 ? -12 23.609 -1.884 1 98.81 252 TRP A N 1
ATOM 1986 C CA . TRP A 1 252 ? -12.297 22.281 -2.432 1 98.81 252 TRP A CA 1
ATOM 1987 C C . TRP A 1 252 ? -11.828 21.188 -1.482 1 98.81 252 TRP A C 1
ATOM 1989 O O . TRP A 1 252 ? -12.586 20.25 -1.187 1 98.81 252 TRP A O 1
ATOM 1999 N N . LEU A 1 253 ? -10.688 21.266 -0.986 1 98.81 253 LEU A N 1
ATOM 2000 C CA . LEU A 1 253 ? -10.156 20.312 -0.029 1 98.81 253 LEU A CA 1
ATOM 2001 C C . LEU A 1 253 ? -11 20.281 1.242 1 98.81 253 LEU A C 1
ATOM 2003 O O . LEU A 1 253 ? -11.414 19.203 1.696 1 98.81 253 LEU A O 1
ATOM 2007 N N . ASN A 1 254 ? -11.297 21.438 1.783 1 98.38 254 ASN A N 1
ATOM 2008 C CA . ASN A 1 254 ? -12.039 21.516 3.037 1 98.38 254 ASN A CA 1
ATOM 2009 C C . ASN A 1 254 ? -13.453 20.969 2.887 1 98.38 254 ASN A C 1
ATOM 2011 O O . ASN A 1 254 ? -13.961 20.297 3.787 1 98.38 254 ASN A O 1
ATOM 2015 N N . GLN A 1 255 ? -14.062 21.25 1.737 1 98.31 255 GLN A N 1
ATOM 2016 C CA . GLN A 1 255 ? -15.406 20.75 1.507 1 98.31 255 GLN A CA 1
ATOM 2017 C C . GLN A 1 255 ? -15.398 19.234 1.331 1 98.31 255 GLN A C 1
ATOM 2019 O O . GLN A 1 255 ? -16.422 18.578 1.509 1 98.31 255 GLN A O 1
ATOM 2024 N N . ARG A 1 256 ? -14.266 18.703 1.027 1 98.44 256 ARG A N 1
ATOM 2025 C CA . ARG A 1 256 ? -14.094 17.25 0.955 1 98.44 256 ARG A CA 1
ATOM 2026 C C . ARG A 1 256 ? -13.766 16.672 2.326 1 98.44 256 ARG A C 1
ATOM 2028 O O . ARG A 1 256 ? -13.562 15.461 2.461 1 98.44 256 ARG A O 1
ATOM 2035 N N . GLY A 1 257 ? -13.648 17.484 3.311 1 98.06 257 GLY A N 1
ATOM 2036 C CA . GLY A 1 257 ? -13.289 17.031 4.645 1 98.06 257 GLY A CA 1
ATOM 2037 C C . GLY A 1 257 ? -11.797 16.797 4.816 1 98.06 257 GLY A C 1
ATOM 2038 O O . GLY A 1 257 ? -11.383 15.977 5.633 1 98.06 257 GLY A O 1
ATOM 2039 N N . ILE A 1 258 ? -10.984 17.5 4.051 1 98.88 258 ILE A N 1
ATOM 2040 C CA . ILE A 1 258 ? -9.531 17.359 4.082 1 98.88 258 ILE A CA 1
ATOM 2041 C C . ILE A 1 258 ? -8.891 18.625 4.648 1 98.88 258 ILE A C 1
ATOM 2043 O O . ILE A 1 258 ? -9.195 19.734 4.203 1 98.88 258 ILE A O 1
ATOM 2047 N N . VAL A 1 259 ? -8.062 18.453 5.684 1 98.75 259 VAL A N 1
ATOM 2048 C CA . VAL A 1 259 ? -7.285 19.562 6.219 1 98.75 259 VAL A CA 1
ATOM 2049 C C . VAL A 1 259 ? -6.27 20.031 5.18 1 98.75 259 VAL A C 1
ATOM 2051 O O . VAL A 1 259 ? -5.715 19.219 4.438 1 98.75 259 VAL A O 1
ATOM 2054 N N . THR A 1 260 ? -6.07 21.328 5.102 1 98.38 260 THR A N 1
ATOM 2055 C CA . THR A 1 260 ? -5.133 21.859 4.121 1 98.38 260 THR A CA 1
ATOM 2056 C C . THR A 1 260 ? -4.012 22.641 4.812 1 98.38 260 THR A C 1
ATOM 2058 O O . THR A 1 260 ? -4.266 23.406 5.738 1 98.38 260 THR A O 1
ATOM 2061 N N . ILE A 1 261 ? -2.719 22.438 4.355 1 98.38 261 ILE A N 1
ATOM 2062 C CA . ILE A 1 261 ? -1.599 23.109 5.004 1 98.38 261 ILE A CA 1
ATOM 2063 C C . ILE A 1 261 ? -0.688 23.734 3.949 1 98.38 261 ILE A C 1
ATOM 2065 O O . ILE A 1 261 ? 0.457 23.312 3.777 1 98.38 261 ILE A O 1
ATOM 2069 N N . PRO A 1 262 ? -1.176 24.797 3.27 1 97.06 262 PRO A N 1
ATOM 2070 C CA . PRO A 1 262 ? -0.287 25.5 2.334 1 97.06 262 PRO A CA 1
ATOM 2071 C C . PRO A 1 262 ? 0.9 26.156 3.029 1 97.06 262 PRO A C 1
ATOM 2073 O O . PRO A 1 262 ? 0.807 26.516 4.203 1 97.06 262 PRO A O 1
ATOM 2076 N N . LYS A 1 263 ? 1.924 26.25 2.332 1 95.12 263 LYS A N 1
ATOM 2077 C CA . LYS A 1 263 ? 3.117 26.938 2.812 1 95.12 263 LYS A CA 1
ATOM 2078 C C . LYS A 1 263 ? 3.283 28.297 2.125 1 95.12 263 LYS A C 1
ATOM 2080 O O . LYS A 1 263 ? 2.959 28.438 0.945 1 95.12 263 LYS A O 1
ATOM 2085 N N . SER A 1 264 ? 3.721 29.281 2.906 1 93 264 SER A N 1
ATOM 2086 C CA . SER A 1 264 ? 4.125 30.578 2.357 1 93 264 SER A CA 1
ATOM 2087 C C . SER A 1 264 ? 5.035 31.328 3.322 1 93 264 SER A C 1
ATOM 2089 O O . SER A 1 264 ? 4.891 31.203 4.539 1 93 264 SER A O 1
ATOM 2091 N N . SER A 1 265 ? 5.984 32.031 2.787 1 92.38 265 SER A N 1
ATOM 2092 C CA . SER A 1 265 ? 6.785 32.938 3.59 1 92.38 265 SER A CA 1
ATOM 2093 C C . SER A 1 265 ? 6.375 34.375 3.338 1 92.38 265 SER A C 1
ATOM 2095 O O . SER A 1 265 ? 6.898 35.312 3.973 1 92.38 265 SER A O 1
ATOM 2097 N N . ASN A 1 266 ? 5.48 34.562 2.424 1 94.06 266 ASN A N 1
ATOM 2098 C CA . ASN A 1 266 ? 4.977 35.875 2.09 1 94.06 266 ASN A CA 1
ATOM 2099 C C . ASN A 1 266 ? 3.77 36.25 2.945 1 94.06 266 ASN A C 1
ATOM 2101 O O . ASN A 1 266 ? 2.717 35.625 2.854 1 94.06 266 ASN A O 1
ATOM 2105 N N . PRO A 1 267 ? 3.982 37.344 3.748 1 96.81 267 PRO A N 1
ATOM 2106 C CA . PRO A 1 267 ? 2.904 37.719 4.672 1 96.81 267 PRO A CA 1
ATOM 2107 C C . PRO A 1 267 ? 1.569 37.938 3.963 1 96.81 267 PRO A C 1
ATOM 2109 O O . PRO A 1 267 ? 0.53 37.469 4.445 1 96.81 267 PRO A O 1
ATOM 2112 N N . ALA A 1 268 ? 1.594 38.656 2.846 1 97.38 268 ALA A N 1
ATOM 2113 C CA . ALA A 1 268 ? 0.36 38.938 2.115 1 97.38 268 ALA A CA 1
ATOM 2114 C C . ALA A 1 268 ? -0.314 37.625 1.662 1 97.38 268 ALA A C 1
ATOM 2116 O O . ALA A 1 268 ? -1.538 37.5 1.736 1 97.38 268 ALA A O 1
ATOM 2117 N N . ARG A 1 269 ? 0.468 36.719 1.173 1 96.62 269 ARG A N 1
ATOM 2118 C CA . ARG A 1 269 ? -0.066 35.438 0.723 1 96.62 269 ARG A CA 1
ATOM 2119 C C . ARG A 1 269 ? -0.602 34.625 1.897 1 96.62 269 ARG A C 1
ATOM 2121 O O . ARG A 1 269 ? -1.613 33.938 1.77 1 96.62 269 ARG A O 1
ATOM 2128 N N . ILE A 1 270 ? 0.078 34.625 3.012 1 97.25 270 ILE A N 1
ATOM 2129 C CA . ILE A 1 270 ? -0.359 33.938 4.215 1 97.25 270 ILE A CA 1
ATOM 2130 C C . ILE A 1 270 ? -1.752 34.406 4.613 1 97.25 270 ILE A C 1
ATOM 2132 O O . ILE A 1 270 ? -2.646 33.594 4.871 1 97.25 270 ILE A O 1
ATOM 2136 N N . ILE A 1 271 ? -1.899 35.688 4.637 1 97.19 271 ILE A N 1
ATOM 2137 C CA . ILE A 1 271 ? -3.17 36.281 5.023 1 97.19 271 ILE A CA 1
ATOM 2138 C C . ILE A 1 271 ? -4.238 35.938 3.988 1 97.19 271 ILE A C 1
ATOM 2140 O O . ILE A 1 271 ? -5.352 35.562 4.34 1 97.19 271 ILE A O 1
ATOM 2144 N N . GLU A 1 272 ? -3.879 36.031 2.705 1 96.81 272 GLU A N 1
ATOM 2145 C CA . GLU A 1 272 ? -4.801 35.75 1.61 1 96.81 272 GLU A CA 1
ATOM 2146 C C . GLU A 1 272 ? -5.266 34.312 1.636 1 96.81 272 GLU A C 1
ATOM 2148 O O . GLU A 1 272 ? -6.43 34.031 1.363 1 96.81 272 GLU A O 1
ATOM 2153 N N . ASN A 1 273 ? -4.414 33.406 1.922 1 96.75 273 ASN A N 1
ATOM 2154 C CA . ASN A 1 273 ? -4.711 31.969 1.932 1 96.75 273 ASN A CA 1
ATOM 2155 C C . ASN A 1 273 ? -5.766 31.625 2.98 1 96.75 273 ASN A C 1
ATOM 2157 O O . ASN A 1 273 ? -6.453 30.609 2.865 1 96.75 273 ASN A O 1
ATOM 2161 N N . PHE A 1 274 ? -5.848 32.438 3.924 1 95.75 274 PHE A N 1
ATOM 2162 C CA . PHE A 1 274 ? -6.75 32.188 5.043 1 95.75 274 PHE A CA 1
ATOM 2163 C C . PHE A 1 274 ? -8.18 32.594 4.688 1 95.75 274 PHE A C 1
ATOM 2165 O O . PHE A 1 274 ? -9.117 32.25 5.398 1 95.75 274 PHE A O 1
ATOM 2172 N N . ASN A 1 275 ? -8.398 33.25 3.584 1 93.69 275 ASN A N 1
ATOM 2173 C CA . ASN A 1 275 ? -9.695 33.781 3.18 1 93.69 275 ASN A CA 1
ATOM 2174 C C . ASN A 1 275 ? -10.539 32.75 2.471 1 93.69 275 ASN A C 1
ATOM 2176 O O . ASN A 1 275 ? -10.93 32.938 1.315 1 93.69 275 ASN A O 1
ATOM 2180 N N . ILE A 1 276 ? -10.969 31.703 3.182 1 95.5 276 ILE A N 1
ATOM 2181 C CA . ILE A 1 276 ? -11.656 30.609 2.508 1 95.5 276 ILE A CA 1
ATOM 2182 C C . ILE A 1 276 ? -12.961 30.297 3.236 1 95.5 276 ILE A C 1
ATOM 2184 O O . ILE A 1 276 ? -13.648 29.328 2.904 1 95.5 276 ILE A O 1
ATOM 2188 N N . PHE A 1 277 ? -13.445 31.078 4.148 1 94.75 277 PHE A N 1
ATOM 2189 C CA . PHE A 1 277 ? -14.562 30.688 5 1 94.75 277 PHE A CA 1
ATOM 2190 C C . PHE A 1 277 ? -15.836 31.422 4.602 1 94.75 277 PHE A C 1
ATOM 2192 O O . PHE A 1 277 ? -16.906 31.141 5.125 1 94.75 277 PHE A O 1
ATOM 2199 N N . ASP A 1 278 ? -15.695 32.344 3.678 1 94.56 278 ASP A N 1
ATOM 2200 C CA . ASP A 1 278 ? -16.844 33.219 3.395 1 94.56 278 ASP A CA 1
ATOM 2201 C C . ASP A 1 278 ? -17.469 32.844 2.055 1 94.56 278 ASP A C 1
ATOM 2203 O O . ASP A 1 278 ? -18.203 33.656 1.472 1 94.56 278 ASP A O 1
ATOM 2207 N N . PHE A 1 279 ? -17.125 31.75 1.443 1 96.12 279 PHE A N 1
ATOM 2208 C CA . PHE A 1 279 ? -17.766 31.266 0.224 1 96.12 279 PHE A CA 1
ATOM 2209 C C . PHE A 1 279 ? -17.875 29.75 0.234 1 96.12 279 PHE A C 1
ATOM 2211 O O . PHE A 1 279 ? -17.344 29.094 1.133 1 96.12 279 PHE A O 1
ATOM 2218 N N . GLN A 1 280 ? -18.672 29.219 -0.713 1 97.56 280 GLN A N 1
ATOM 2219 C CA . GLN A 1 280 ? -18.875 27.781 -0.867 1 97.56 280 GLN A CA 1
ATOM 2220 C C . GLN A 1 280 ? -18.906 27.391 -2.34 1 97.56 280 GLN A C 1
ATOM 2222 O O . GLN A 1 280 ? -19.484 28.094 -3.168 1 97.56 280 GLN A O 1
ATOM 2227 N N . LEU A 1 281 ? -18.188 26.297 -2.574 1 98.62 281 LEU A N 1
ATOM 2228 C CA . LEU A 1 281 ? -18.234 25.766 -3.928 1 98.62 281 LEU A CA 1
ATOM 2229 C C . LEU A 1 281 ? -19.516 24.953 -4.145 1 98.62 281 LEU A C 1
ATOM 2231 O O . LEU A 1 281 ? -19.953 24.219 -3.258 1 98.62 281 LEU A O 1
ATOM 2235 N N . SER A 1 282 ? -20.125 25.125 -5.316 1 98.56 282 SER A N 1
ATOM 2236 C CA . SER A 1 282 ? -21.297 24.328 -5.676 1 98.56 282 SER A CA 1
ATOM 2237 C C . SER A 1 282 ? -20.906 22.891 -5.988 1 98.56 282 SER A C 1
ATOM 2239 O O . SER A 1 282 ? -19.719 22.578 -6.18 1 98.56 282 SER A O 1
ATOM 2241 N N . ASN A 1 283 ? -21.922 22.109 -6.035 1 98.44 283 ASN A N 1
ATOM 2242 C CA . ASN A 1 283 ? -21.688 20.719 -6.426 1 98.44 283 ASN A CA 1
ATOM 2243 C C . ASN A 1 283 ? -21.094 20.625 -7.832 1 98.44 283 ASN A C 1
ATOM 2245 O O . ASN A 1 283 ? -20.234 19.797 -8.094 1 98.44 283 ASN A O 1
ATOM 2249 N N . GLU A 1 284 ? -21.594 21.438 -8.625 1 98.38 284 GLU A N 1
ATOM 2250 C CA . GLU A 1 284 ? -21.078 21.469 -9.992 1 98.38 284 GLU A CA 1
ATOM 2251 C C . GLU A 1 284 ? -19.594 21.844 -10.008 1 98.38 284 GLU A C 1
ATOM 2253 O O . GLU A 1 284 ? -18.797 21.234 -10.719 1 98.38 284 GLU A O 1
ATOM 2258 N N . ASP A 1 285 ? -19.25 22.891 -9.227 1 98.69 285 ASP A N 1
ATOM 2259 C CA . ASP A 1 285 ? -17.859 23.312 -9.141 1 98.69 285 ASP A CA 1
ATOM 2260 C C . ASP A 1 285 ? -16.984 22.188 -8.586 1 98.69 285 ASP A C 1
ATOM 2262 O O . ASP A 1 285 ? -15.898 21.922 -9.109 1 98.69 285 ASP A O 1
ATOM 2266 N N . MET A 1 286 ? -17.484 21.562 -7.543 1 98.81 286 MET A N 1
ATOM 2267 C CA . MET A 1 286 ? -16.766 20.438 -6.957 1 98.81 286 MET A CA 1
ATOM 2268 C C . MET A 1 286 ? -16.5 19.359 -7.996 1 98.81 286 MET A C 1
ATOM 2270 O O . MET A 1 286 ? -15.391 18.844 -8.102 1 98.81 286 MET A O 1
ATOM 2274 N N . ASP A 1 287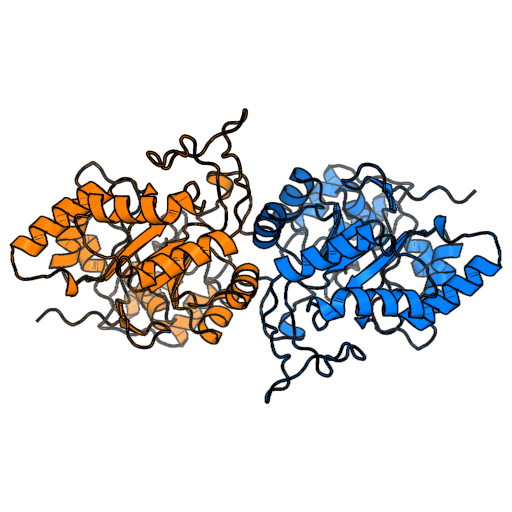 ? -17.516 19.047 -8.773 1 98.62 287 ASP A N 1
ATOM 2275 C CA . ASP A 1 287 ? -17.422 18 -9.789 1 98.62 287 ASP A CA 1
ATOM 2276 C C . ASP A 1 287 ? -16.406 18.375 -10.867 1 98.62 287 ASP A C 1
ATOM 2278 O O . ASP A 1 287 ? -15.641 17.516 -11.328 1 98.62 287 ASP A O 1
ATOM 2282 N N . LYS A 1 288 ? -16.453 19.609 -11.242 1 98.62 288 LYS A N 1
ATOM 2283 C CA . LYS A 1 288 ? -15.492 20.078 -12.227 1 98.62 288 LYS A CA 1
ATOM 2284 C C . LYS A 1 288 ? -14.062 19.922 -11.727 1 98.62 288 LYS A C 1
ATOM 2286 O O . LYS A 1 288 ? -13.188 19.469 -12.469 1 98.62 288 LYS A O 1
ATOM 2291 N N . ILE A 1 289 ? -13.828 20.281 -10.461 1 98.81 289 ILE A N 1
ATOM 2292 C CA . ILE A 1 289 ? -12.492 20.156 -9.891 1 98.81 289 ILE A CA 1
ATOM 2293 C C . ILE A 1 289 ? -12.109 18.688 -9.766 1 98.81 289 ILE A C 1
ATOM 2295 O O . ILE A 1 289 ? -10.992 18.297 -10.117 1 98.81 289 ILE A O 1
ATOM 2299 N N . ASN A 1 290 ? -13.031 17.844 -9.336 1 98.62 290 ASN A N 1
ATOM 2300 C CA . ASN A 1 290 ? -12.789 16.406 -9.227 1 98.62 290 ASN A CA 1
ATOM 2301 C C . ASN A 1 290 ? -12.375 15.797 -10.562 1 98.62 290 ASN A C 1
ATOM 2303 O O . ASN A 1 290 ? -11.57 14.867 -10.609 1 98.62 290 ASN A O 1
ATOM 2307 N N . SER A 1 291 ? -12.914 16.297 -11.609 1 98.25 291 SER A N 1
ATOM 2308 C CA . SER A 1 291 ? -12.688 15.75 -12.945 1 98.25 291 SER A CA 1
ATOM 2309 C C . SER A 1 291 ? -11.281 16.062 -13.438 1 98.25 291 SER A C 1
ATOM 2311 O O . SER A 1 291 ? -10.828 15.5 -14.438 1 98.25 291 SER A O 1
ATOM 2313 N N . LEU A 1 292 ? -10.547 16.922 -12.703 1 98.25 292 LEU A N 1
ATOM 2314 C CA . LEU A 1 292 ? -9.195 17.297 -13.094 1 98.25 292 LEU A CA 1
ATOM 2315 C C . LEU A 1 292 ? -8.188 16.234 -12.672 1 98.25 292 LEU A C 1
ATOM 2317 O O . LEU A 1 292 ? -7.023 16.266 -13.07 1 98.25 292 LEU A O 1
ATOM 2321 N N . ASN A 1 293 ? -8.625 15.234 -11.922 1 97.94 293 ASN A N 1
ATOM 2322 C CA . ASN A 1 293 ? -7.727 14.211 -11.414 1 97.94 293 ASN A CA 1
ATOM 2323 C C . ASN A 1 293 ? -7.016 13.469 -12.539 1 97.94 293 ASN A C 1
ATOM 2325 O O . ASN A 1 293 ? -7.668 12.93 -13.438 1 97.94 293 ASN A O 1
ATOM 2329 N N . SER A 1 294 ? -5.723 13.461 -12.508 1 95.56 294 SER A N 1
ATOM 2330 C CA . SER A 1 294 ? -4.906 12.719 -13.461 1 95.56 294 SER A CA 1
ATOM 2331 C C . SER A 1 294 ? -3.91 11.812 -12.742 1 95.56 294 SER A C 1
ATOM 2333 O O . SER A 1 294 ? -2.998 11.266 -13.367 1 95.56 294 SER A O 1
ATOM 2335 N N . ASN A 1 295 ? -4.035 11.703 -11.453 1 94.31 295 ASN A N 1
ATOM 2336 C CA . ASN A 1 295 ? -3.156 10.906 -10.602 1 94.31 295 ASN A CA 1
ATOM 2337 C C . ASN A 1 295 ? -1.7 11.344 -10.742 1 94.31 295 ASN A C 1
ATOM 2339 O O . ASN A 1 295 ? -0.794 10.508 -10.727 1 94.31 295 ASN A O 1
ATOM 2343 N N . LEU A 1 296 ? -1.523 12.633 -10.883 1 94.44 296 LEU A N 1
ATOM 2344 C CA . LEU A 1 296 ? -0.181 13.195 -11.008 1 94.44 296 LEU A CA 1
ATOM 2345 C C . LEU A 1 296 ? 0.431 13.453 -9.641 1 94.44 296 LEU A C 1
ATOM 2347 O O . LEU A 1 296 ? -0.026 14.336 -8.906 1 94.44 296 LEU A O 1
ATOM 2351 N N . ARG A 1 297 ? 1.438 12.695 -9.281 1 94.25 297 ARG A N 1
ATOM 2352 C CA . ARG A 1 297 ? 2.168 12.906 -8.039 1 94.25 297 ARG A CA 1
ATOM 2353 C C . ARG A 1 297 ? 3.375 13.812 -8.25 1 94.25 297 ARG A C 1
ATOM 2355 O O . ARG A 1 297 ? 4.105 13.656 -9.234 1 94.25 297 ARG A O 1
ATOM 2362 N N . THR A 1 298 ? 3.494 14.812 -7.391 1 92.94 298 THR A N 1
ATOM 2363 C CA . THR A 1 298 ? 4.617 15.734 -7.504 1 92.94 298 THR A CA 1
ATOM 2364 C C . THR A 1 298 ? 5.668 15.438 -6.434 1 92.94 298 THR A C 1
ATOM 2366 O O . THR A 1 298 ? 6.805 15.906 -6.527 1 92.94 298 THR A O 1
ATOM 2369 N N . CYS A 1 299 ? 5.297 14.711 -5.402 1 89.69 299 CYS A N 1
ATOM 2370 C CA . CYS A 1 299 ? 6.18 14.32 -4.309 1 89.69 299 CYS A CA 1
ATOM 2371 C C . CYS A 1 299 ? 6.391 12.812 -4.289 1 89.69 299 CYS A C 1
ATOM 2373 O O . CYS A 1 299 ? 5.461 12.055 -4.004 1 89.69 299 CYS A O 1
ATOM 2375 N N . THR A 1 300 ? 7.578 12.328 -4.719 1 83.31 300 THR A N 1
ATOM 2376 C CA . THR A 1 300 ? 7.832 10.891 -4.766 1 83.31 300 THR A CA 1
ATOM 2377 C C . THR A 1 300 ? 9.016 10.523 -3.867 1 83.31 300 THR A C 1
ATOM 2379 O O . THR A 1 300 ? 10.008 11.242 -3.816 1 83.31 300 THR A O 1
ATOM 2382 N N . PRO A 1 301 ? 8.805 9.484 -3.023 1 79.94 301 PRO A N 1
ATOM 2383 C CA . PRO A 1 301 ? 9.883 9.039 -2.137 1 79.94 301 PRO A CA 1
ATOM 2384 C C . PRO A 1 301 ? 11.117 8.578 -2.9 1 79.94 301 PRO A C 1
ATOM 2386 O O . PRO A 1 301 ? 12.211 8.523 -2.332 1 79.94 301 PRO A O 1
ATOM 2389 N N . ALA A 1 302 ? 10.914 8.195 -4.066 1 72 302 ALA A N 1
ATOM 2390 C CA . ALA A 1 302 ? 12.055 7.738 -4.863 1 72 302 ALA A CA 1
ATOM 2391 C C . ALA A 1 302 ? 13.164 8.781 -4.875 1 72 302 ALA A C 1
ATOM 2393 O O . ALA A 1 302 ? 14.344 8.438 -5.039 1 72 302 ALA A O 1
ATOM 2394 N N . ASN A 1 303 ? 12.797 9.906 -4.504 1 73.31 303 ASN A N 1
ATOM 2395 C CA . ASN A 1 303 ? 13.758 11.008 -4.531 1 73.31 303 ASN A CA 1
ATOM 2396 C C . ASN A 1 303 ? 14.727 10.938 -3.35 1 73.31 303 ASN A C 1
ATOM 2398 O O . ASN A 1 303 ? 15.836 11.461 -3.42 1 73.31 303 ASN A O 1
ATOM 2402 N N . PHE A 1 304 ? 14.188 10.219 -2.305 1 77.06 304 PHE A N 1
ATOM 2403 C CA . PHE A 1 304 ? 15.086 10.281 -1.16 1 77.06 304 PHE A CA 1
ATOM 2404 C C . PHE A 1 304 ? 15.539 8.883 -0.752 1 77.06 304 PHE A C 1
ATOM 2406 O O . PHE A 1 304 ? 16.484 8.734 0.027 1 77.06 304 PHE A O 1
ATOM 2413 N N . CYS A 1 305 ? 14.992 7.801 -1.308 1 87.19 305 CYS A N 1
ATOM 2414 C CA . CYS A 1 305 ? 15.469 6.492 -0.869 1 87.19 305 CYS A CA 1
ATOM 2415 C C . CYS A 1 305 ? 15.344 5.461 -1.984 1 87.19 305 CYS A C 1
ATOM 2417 O O . CYS A 1 305 ? 15.555 4.27 -1.761 1 87.19 305 CYS A O 1
ATOM 2419 N N . LYS A 1 306 ? 14.969 5.781 -3.215 1 89.5 306 LYS A N 1
ATOM 2420 C CA . LYS A 1 306 ? 14.852 4.938 -4.402 1 89.5 306 LYS A CA 1
ATOM 2421 C C . LYS A 1 306 ? 13.836 3.826 -4.188 1 89.5 306 LYS A C 1
ATOM 2423 O O . LYS A 1 306 ? 13.922 2.764 -4.805 1 89.5 306 LYS A O 1
ATOM 2428 N N . ILE A 1 307 ? 13.055 3.904 -3.201 1 94.69 307 ILE A N 1
ATOM 2429 C CA . ILE A 1 307 ? 11.961 2.965 -2.979 1 94.69 307 ILE A CA 1
ATOM 2430 C C . ILE A 1 307 ? 10.648 3.592 -3.43 1 94.69 307 ILE A C 1
ATOM 2432 O O . ILE A 1 307 ? 10.242 4.641 -2.924 1 94.69 307 ILE A O 1
ATOM 2436 N N . PRO A 1 308 ? 10.008 2.975 -4.383 1 95.5 308 PRO A N 1
ATOM 2437 C CA . PRO A 1 308 ? 8.75 3.527 -4.902 1 95.5 308 PRO A CA 1
ATOM 2438 C C . PRO A 1 308 ? 7.551 3.203 -4.02 1 95.5 308 PRO A C 1
ATOM 2440 O O . PRO A 1 308 ? 6.691 2.408 -4.41 1 95.5 308 PRO A O 1
ATOM 2443 N N . LEU A 1 309 ? 7.367 3.871 -2.947 1 95.5 309 LEU A N 1
ATOM 2444 C CA . LEU A 1 309 ? 6.352 3.592 -1.938 1 95.5 309 LEU A CA 1
ATOM 2445 C C . LEU A 1 309 ? 4.953 3.744 -2.521 1 95.5 309 LEU A C 1
ATOM 2447 O O . LEU A 1 309 ? 3.992 3.168 -2.004 1 95.5 309 LEU A O 1
ATOM 2451 N N . PHE A 1 310 ? 4.82 4.629 -3.572 1 93.75 310 PHE A N 1
ATOM 2452 C CA . PHE A 1 310 ? 3.523 4.848 -4.199 1 93.75 310 PHE A CA 1
ATOM 2453 C C . PHE A 1 310 ? 3.441 4.125 -5.539 1 93.75 310 PHE A C 1
ATOM 2455 O O . PHE A 1 310 ? 3.244 4.754 -6.578 1 93.75 310 PHE A O 1
ATOM 2462 N N . ASP A 1 311 ? 3.607 2.822 -5.504 1 91.5 311 ASP A N 1
ATOM 2463 C CA . ASP A 1 311 ? 3.607 2.004 -6.715 1 91.5 311 ASP A CA 1
ATOM 2464 C C . ASP A 1 311 ? 2.201 1.879 -7.293 1 91.5 311 ASP A C 1
ATOM 2466 O O . ASP A 1 311 ? 1.212 2.053 -6.578 1 91.5 311 ASP A O 1
ATOM 2470 N N . MET B 1 1 ? 11.25 -35.75 -25.719 1 33.91 1 MET B N 1
ATOM 2471 C CA . MET B 1 1 ? 11.711 -35.469 -24.359 1 33.91 1 MET B CA 1
ATOM 2472 C C . MET B 1 1 ? 11.266 -34.094 -23.906 1 33.91 1 MET B C 1
ATOM 2474 O O . MET B 1 1 ? 11.5 -33.094 -24.594 1 33.91 1 MET B O 1
ATOM 2478 N N . SER B 1 2 ? 10.117 -33.938 -23.156 1 41.03 2 SER B N 1
ATOM 2479 C CA . SER B 1 2 ? 9.422 -32.688 -22.938 1 41.03 2 SER B CA 1
ATOM 2480 C C . SER B 1 2 ? 10.383 -31.562 -22.547 1 41.03 2 SER B C 1
ATOM 2482 O O . SER B 1 2 ? 11.297 -31.797 -21.75 1 41.03 2 SER B O 1
ATOM 2484 N N . GLN B 1 3 ? 10.727 -30.797 -23.422 1 47.53 3 GLN B N 1
ATOM 2485 C CA . GLN B 1 3 ? 11.656 -29.703 -23.203 1 47.53 3 GLN B CA 1
ATOM 2486 C C . GLN B 1 3 ? 11.422 -29.031 -21.844 1 47.53 3 GLN B C 1
ATOM 2488 O O . GLN B 1 3 ? 10.281 -28.719 -21.5 1 47.53 3 GLN B O 1
ATOM 2493 N N . PRO B 1 4 ? 12.406 -29.266 -20.953 1 57.34 4 PRO B N 1
ATOM 2494 C CA . PRO B 1 4 ? 12.266 -28.688 -19.625 1 57.34 4 PRO B CA 1
ATOM 2495 C C . PRO B 1 4 ? 11.812 -27.234 -19.656 1 57.34 4 PRO B C 1
ATOM 2497 O O . PRO B 1 4 ? 12.25 -26.469 -20.516 1 57.34 4 PRO B O 1
ATOM 2500 N N . GLN B 1 5 ? 10.562 -27 -19.078 1 72 5 GLN B N 1
ATOM 2501 C CA . GLN B 1 5 ? 10.109 -25.625 -18.953 1 72 5 GLN B CA 1
ATOM 2502 C C . GLN B 1 5 ? 11.188 -24.734 -18.344 1 72 5 GLN B C 1
ATOM 2504 O O . GLN B 1 5 ? 11.906 -25.156 -17.438 1 72 5 GLN B O 1
ATOM 2509 N N . ASN B 1 6 ? 11.516 -23.625 -18.953 1 89.31 6 ASN B N 1
ATOM 2510 C CA . ASN B 1 6 ? 12.359 -22.609 -18.344 1 89.31 6 ASN B CA 1
ATOM 2511 C C . ASN B 1 6 ? 11.828 -22.188 -16.969 1 89.31 6 ASN B C 1
ATOM 2513 O O . ASN B 1 6 ? 10.625 -22.25 -16.719 1 89.31 6 ASN B O 1
ATOM 2517 N N . THR B 1 7 ? 12.742 -21.984 -16.078 1 95.56 7 THR B N 1
ATOM 2518 C CA . THR B 1 7 ? 12.359 -21.703 -14.695 1 95.56 7 THR B CA 1
ATOM 2519 C C . THR B 1 7 ? 13 -20.406 -14.211 1 95.56 7 THR B C 1
ATOM 2521 O O . THR B 1 7 ? 13.953 -19.922 -14.82 1 95.56 7 THR B O 1
ATOM 2524 N N . PHE B 1 8 ? 12.391 -19.75 -13.328 1 96.5 8 PHE B N 1
ATOM 2525 C CA . PHE B 1 8 ? 13.039 -18.719 -12.531 1 96.5 8 PHE B CA 1
ATOM 2526 C C . PHE B 1 8 ? 13.508 -19.281 -11.195 1 96.5 8 PHE B C 1
ATOM 2528 O O . PHE B 1 8 ? 12.812 -20.094 -10.586 1 96.5 8 PHE B O 1
ATOM 2535 N N . LYS B 1 9 ? 14.758 -18.922 -10.82 1 95.69 9 LYS B N 1
ATOM 2536 C CA . LYS B 1 9 ? 15.273 -19.266 -9.5 1 95.69 9 LYS B CA 1
ATOM 2537 C C . LYS B 1 9 ? 14.609 -18.438 -8.406 1 95.69 9 LYS B C 1
ATOM 2539 O O . LYS B 1 9 ? 14.438 -17.219 -8.57 1 95.69 9 LYS B O 1
ATOM 2544 N N . LEU B 1 10 ? 14.156 -19.047 -7.266 1 97.69 10 LEU B N 1
ATOM 2545 C CA . LEU B 1 10 ? 13.586 -18.312 -6.137 1 97.69 10 LEU B CA 1
ATOM 2546 C C . LEU B 1 10 ? 14.688 -17.812 -5.203 1 97.69 10 LEU B C 1
ATOM 2548 O O . LEU B 1 10 ? 15.867 -18.047 -5.449 1 97.69 10 LEU B O 1
ATOM 2552 N N . ASN B 1 11 ? 14.336 -17.031 -4.199 1 95.38 11 ASN B N 1
ATOM 2553 C CA . ASN B 1 11 ? 15.312 -16.266 -3.43 1 95.38 11 ASN B CA 1
ATOM 2554 C C . ASN B 1 11 ? 16.047 -17.141 -2.42 1 95.38 11 ASN B C 1
ATOM 2556 O O . ASN B 1 11 ? 17.016 -16.703 -1.794 1 95.38 11 ASN B O 1
ATOM 2560 N N . ASP B 1 12 ? 15.688 -18.453 -2.268 1 93.12 12 ASP B N 1
ATOM 2561 C CA . ASP B 1 12 ? 16.422 -19.375 -1.398 1 93.12 12 ASP B CA 1
ATOM 2562 C C . ASP B 1 12 ? 17.516 -20.094 -2.17 1 93.12 12 ASP B C 1
ATOM 2564 O O . ASP B 1 12 ? 18.25 -20.906 -1.599 1 93.12 12 ASP B O 1
ATOM 2568 N N . ASP B 1 13 ? 17.625 -19.891 -3.465 1 90.31 13 ASP B N 1
ATOM 2569 C CA . ASP B 1 13 ? 18.625 -20.422 -4.379 1 90.31 13 ASP B CA 1
ATOM 2570 C C . ASP B 1 13 ? 18.531 -21.938 -4.492 1 90.31 13 ASP B C 1
ATOM 2572 O O . ASP B 1 13 ? 19.469 -22.594 -4.934 1 90.31 13 ASP B O 1
ATOM 2576 N N . ILE B 1 14 ? 17.5 -22.438 -4.074 1 93.31 14 ILE B N 1
ATOM 2577 C CA . ILE B 1 14 ? 17.297 -23.875 -4.086 1 93.31 14 ILE B CA 1
ATOM 2578 C C . ILE B 1 14 ? 16.078 -24.219 -4.953 1 93.31 14 ILE B C 1
ATOM 2580 O O . ILE B 1 14 ? 16.172 -25.094 -5.82 1 93.31 14 ILE B O 1
ATOM 2584 N N . HIS B 1 15 ? 15.133 -23.516 -4.77 1 95.5 15 HIS B N 1
ATOM 2585 C CA . HIS B 1 15 ? 13.883 -23.828 -5.457 1 95.5 15 HIS B CA 1
ATOM 2586 C C . HIS B 1 15 ? 13.734 -23 -6.73 1 95.5 15 HIS B C 1
ATOM 2588 O O . HIS B 1 15 ? 14.266 -21.891 -6.816 1 95.5 15 HIS B O 1
ATOM 2594 N N . HIS B 1 16 ? 13.062 -23.609 -7.73 1 96.88 16 HIS B N 1
ATOM 2595 C CA . HIS B 1 16 ? 12.781 -23 -9.023 1 96.88 16 HIS B CA 1
ATOM 2596 C C . HIS B 1 16 ? 11.297 -23.094 -9.367 1 96.88 16 HIS B C 1
ATOM 2598 O O . HIS B 1 16 ? 10.648 -24.094 -9.039 1 96.88 16 HIS B O 1
ATOM 2604 N N . ILE B 1 17 ? 10.82 -22.109 -10.031 1 98.06 17 ILE B N 1
ATOM 2605 C CA . ILE B 1 17 ? 9.438 -22.125 -10.477 1 98.06 17 ILE B CA 1
ATOM 2606 C C . ILE B 1 17 ? 9.383 -22.047 -12 1 98.06 17 ILE B C 1
ATOM 2608 O O . ILE B 1 17 ? 10.062 -21.234 -12.617 1 98.06 17 ILE B O 1
ATOM 2612 N N . PRO B 1 18 ? 8.641 -22.969 -12.617 1 98.12 18 PRO B N 1
ATOM 2613 C CA . PRO B 1 18 ? 8.477 -22.859 -14.062 1 98.12 18 PRO B CA 1
ATOM 2614 C C . PRO B 1 18 ? 7.875 -21.516 -14.492 1 98.12 18 PRO B C 1
ATOM 2616 O O . PRO B 1 18 ? 6.973 -21 -13.836 1 98.12 18 PRO B O 1
ATOM 2619 N N . MET B 1 19 ? 8.266 -20.953 -15.594 1 97.44 19 MET B N 1
ATOM 2620 C CA . MET B 1 19 ? 7.969 -19.578 -16.016 1 97.44 19 MET B CA 1
ATOM 2621 C C . MET B 1 19 ? 6.512 -19.453 -16.438 1 97.44 19 MET B C 1
ATOM 2623 O O . MET B 1 19 ? 5.969 -18.344 -16.484 1 97.44 19 MET B O 1
ATOM 2627 N N . ILE B 1 20 ? 5.953 -20.531 -16.859 1 98 20 ILE B N 1
ATOM 2628 C CA . ILE B 1 20 ? 4.543 -20.531 -17.234 1 98 20 ILE B CA 1
ATOM 2629 C C . ILE B 1 20 ? 3.814 -21.672 -16.531 1 98 20 ILE B C 1
ATOM 2631 O O . ILE B 1 20 ? 4.348 -22.781 -16.406 1 98 20 ILE B O 1
ATOM 2635 N N . GLY B 1 21 ? 2.719 -21.391 -15.906 1 98.19 21 GLY B N 1
ATOM 2636 C CA . GLY B 1 21 ? 1.843 -22.359 -15.266 1 98.19 21 GLY B CA 1
ATOM 2637 C C . GLY B 1 21 ? 0.404 -22.266 -15.742 1 98.19 21 GLY B C 1
ATOM 2638 O O . GLY B 1 21 ? 0.063 -21.391 -16.547 1 98.19 21 GLY B O 1
ATOM 2639 N N . LEU B 1 22 ? -0.388 -23.25 -15.336 1 98.12 22 LEU B N 1
ATOM 2640 C CA . LEU B 1 22 ? -1.825 -23.219 -15.586 1 98.12 22 LEU B CA 1
ATOM 2641 C C . LEU B 1 22 ? -2.57 -22.625 -14.391 1 98.12 22 LEU B C 1
ATOM 2643 O O . LEU B 1 22 ? -2.521 -23.188 -13.289 1 98.12 22 LEU B O 1
ATOM 2647 N N . GLY B 1 23 ? -3.205 -21.453 -14.625 1 97.88 23 GLY B N 1
ATOM 2648 C CA . GLY B 1 23 ? -4.152 -20.984 -13.633 1 97.88 23 GLY B CA 1
ATOM 2649 C C . GLY B 1 23 ? -5.434 -21.781 -13.586 1 97.88 23 GLY B C 1
ATOM 2650 O O . GLY B 1 23 ? -5.926 -22.234 -14.625 1 97.88 23 GLY B O 1
ATOM 2651 N N . THR B 1 24 ? -6.004 -21.891 -12.414 1 97.56 24 THR B N 1
ATOM 2652 C CA . THR B 1 24 ? -7.16 -22.766 -12.297 1 97.56 24 THR B CA 1
ATOM 2653 C C . THR B 1 24 ? -8.367 -22.016 -11.758 1 97.56 24 THR B C 1
ATOM 2655 O O . THR B 1 24 ? -9.359 -22.625 -11.336 1 97.56 24 THR B O 1
ATOM 2658 N N . TYR B 1 25 ? -8.227 -20.641 -11.742 1 92.56 25 TYR B N 1
ATOM 2659 C CA . TYR B 1 25 ? -9.32 -19.844 -11.219 1 92.56 25 TYR B CA 1
ATOM 2660 C C . TYR B 1 25 ? -10.602 -20.094 -12.008 1 92.56 25 TYR B C 1
ATOM 2662 O O . TYR B 1 25 ? -10.57 -20.25 -13.227 1 92.56 25 TYR B O 1
ATOM 2670 N N . ASN B 1 26 ? -11.789 -19.984 -11.289 1 71.81 26 ASN B N 1
ATOM 2671 C CA . ASN B 1 26 ? -13.211 -20.312 -11.305 1 71.81 26 ASN B CA 1
ATOM 2672 C C . ASN B 1 26 ? -13.812 -20.109 -12.688 1 71.81 26 ASN B C 1
ATOM 2674 O O . ASN B 1 26 ? -13.203 -19.469 -13.555 1 71.81 26 ASN B O 1
ATOM 2678 N N . GLY B 1 27 ? -14.812 -20.844 -13.078 1 64.06 27 GLY B N 1
ATOM 2679 C CA . GLY B 1 27 ? -15.805 -20.688 -14.133 1 64.06 27 GLY B CA 1
ATOM 2680 C C . GLY B 1 27 ? -15.969 -21.922 -14.992 1 64.06 27 GLY B C 1
ATOM 2681 O O . GLY B 1 27 ? -16.688 -21.891 -15.992 1 64.06 27 GLY B O 1
ATOM 2682 N N . ALA B 1 28 ? -15.195 -22.953 -14.367 1 69.44 28 ALA B N 1
ATOM 2683 C CA . ALA B 1 28 ? -15.312 -24.172 -15.18 1 69.44 28 ALA B CA 1
ATOM 2684 C C . ALA B 1 28 ? -16.359 -25.125 -14.602 1 69.44 28 ALA B C 1
ATOM 2686 O O . ALA B 1 28 ? -16.688 -25.031 -13.414 1 69.44 28 ALA B O 1
ATOM 2687 N N . LYS B 1 29 ? -17.203 -25.766 -15.523 1 79.25 29 LYS B N 1
ATOM 2688 C CA . LYS B 1 29 ? -18.109 -26.844 -15.125 1 79.25 29 LYS B CA 1
ATOM 2689 C C . LYS B 1 29 ? -17.391 -27.906 -14.312 1 79.25 29 LYS B C 1
ATOM 2691 O O . LYS B 1 29 ? -16.172 -28.047 -14.406 1 79.25 29 LYS B O 1
ATOM 2696 N N . VAL B 1 30 ? -18.016 -28.484 -13.445 1 82.94 30 VAL B N 1
ATOM 2697 C CA . VAL B 1 30 ? -17.469 -29.578 -12.648 1 82.94 30 VAL B CA 1
ATOM 2698 C C . VAL B 1 30 ? -16.688 -30.531 -13.547 1 82.94 30 VAL B C 1
ATOM 2700 O O . VAL B 1 30 ? -17.156 -30.922 -14.609 1 82.94 30 VAL B O 1
ATOM 2703 N N . GLY B 1 31 ? -15.438 -30.766 -13.133 1 88.81 31 GLY B N 1
ATOM 2704 C CA . GLY B 1 31 ? -14.617 -31.703 -13.867 1 88.81 31 GLY B CA 1
ATOM 2705 C C . GLY B 1 31 ? -13.727 -31.047 -14.906 1 88.81 31 GLY B C 1
ATOM 2706 O O . GLY B 1 31 ? -12.711 -31.625 -15.305 1 88.81 31 GLY B O 1
ATOM 2707 N N . GLU B 1 32 ? -14.094 -29.906 -15.312 1 93.31 32 GLU B N 1
ATOM 2708 C CA . GLU B 1 32 ? -13.391 -29.25 -16.406 1 93.31 32 GLU B CA 1
ATOM 2709 C C . GLU B 1 32 ? -11.984 -28.812 -15.977 1 93.31 32 GLU B C 1
ATOM 2711 O O . GLU B 1 32 ? -11.047 -28.891 -16.766 1 93.31 32 GLU B O 1
ATOM 2716 N N . VAL B 1 33 ? -11.883 -28.406 -14.727 1 96.25 33 VAL B N 1
ATOM 2717 C CA . VAL B 1 33 ? -10.57 -27.953 -14.258 1 96.25 33 VAL B CA 1
ATOM 2718 C C . VAL B 1 33 ? -9.625 -29.141 -14.156 1 96.25 33 VAL B C 1
ATOM 2720 O O . VAL B 1 33 ? -8.461 -29.062 -14.539 1 96.25 33 VAL B O 1
ATOM 2723 N N . GLY B 1 34 ? -10.148 -30.25 -13.664 1 96.5 34 GLY B N 1
ATOM 2724 C CA . GLY B 1 34 ? -9.352 -31.469 -13.617 1 96.5 34 GLY B CA 1
ATOM 2725 C C . GLY B 1 34 ? -8.844 -31.906 -14.977 1 96.5 34 GLY B C 1
ATOM 2726 O O . GLY B 1 34 ? -7.68 -32.281 -15.125 1 96.5 34 GLY B O 1
ATOM 2727 N N . ASP B 1 35 ? -9.75 -31.875 -15.93 1 96.69 35 ASP B N 1
ATOM 2728 C CA . ASP B 1 35 ? -9.375 -32.219 -17.297 1 96.69 35 ASP B CA 1
ATOM 2729 C C . ASP B 1 35 ? -8.312 -31.281 -17.844 1 96.69 35 ASP B C 1
ATOM 2731 O O . ASP B 1 35 ? -7.367 -31.719 -18.516 1 96.69 35 ASP B O 1
ATOM 2735 N N . ALA B 1 36 ? -8.5 -30.016 -17.594 1 97.38 36 ALA B N 1
ATOM 2736 C CA . ALA B 1 36 ? -7.523 -29.031 -18.031 1 97.38 36 ALA B CA 1
ATOM 2737 C C . ALA B 1 36 ? -6.148 -29.297 -17.438 1 97.38 36 ALA B C 1
ATOM 2739 O O . ALA B 1 36 ? -5.133 -29.188 -18.125 1 97.38 36 ALA B O 1
ATOM 2740 N N . VAL B 1 37 ? -6.117 -29.672 -16.172 1 98 37 VAL B N 1
ATOM 2741 C CA . VAL B 1 37 ? -4.867 -29.953 -15.477 1 98 37 VAL B CA 1
ATOM 2742 C C . VAL B 1 37 ? -4.188 -31.156 -16.125 1 98 37 VAL B C 1
ATOM 2744 O O . VAL B 1 37 ? -2.982 -31.141 -16.375 1 98 37 VAL B O 1
ATOM 2747 N N . LYS B 1 38 ? -4.961 -32.188 -16.438 1 97.75 38 LYS B N 1
ATOM 2748 C CA . LYS B 1 38 ? -4.402 -33.375 -17.109 1 97.75 38 LYS B CA 1
ATOM 2749 C C . LYS B 1 38 ? -3.795 -33 -18.453 1 97.75 38 LYS B C 1
ATOM 2751 O O . LYS B 1 38 ? -2.674 -33.406 -18.766 1 97.75 38 LYS B O 1
ATOM 2756 N N . VAL B 1 39 ? -4.551 -32.25 -19.203 1 97.25 39 VAL B N 1
ATOM 2757 C CA . VAL B 1 39 ? -4.082 -31.812 -20.531 1 97.25 39 VAL B CA 1
ATOM 2758 C C . VAL B 1 39 ? -2.789 -31.016 -20.375 1 97.25 39 VAL B C 1
ATOM 2760 O O . VAL B 1 39 ? -1.823 -31.25 -21.109 1 97.25 39 VAL B O 1
ATOM 2763 N N . ALA B 1 40 ? -2.76 -30.062 -19.438 1 97.56 40 ALA B N 1
ATOM 2764 C CA . ALA B 1 40 ? -1.584 -29.234 -19.234 1 97.56 40 ALA B CA 1
ATOM 2765 C C . ALA B 1 40 ? -0.36 -30.078 -18.891 1 97.56 40 ALA B C 1
ATOM 2767 O O . ALA B 1 40 ? 0.691 -29.938 -19.516 1 97.56 40 ALA B O 1
ATOM 2768 N N . LEU B 1 41 ? -0.51 -30.953 -17.953 1 97.5 41 LEU B N 1
ATOM 2769 C CA . LEU B 1 41 ? 0.608 -31.781 -17.5 1 97.5 41 LEU B CA 1
ATOM 2770 C C . LEU B 1 41 ? 1.118 -32.656 -18.641 1 97.5 41 LEU B C 1
ATOM 2772 O O . LEU B 1 41 ? 2.328 -32.812 -18.812 1 97.5 41 LEU B O 1
ATOM 2776 N N . LYS B 1 42 ? 0.238 -33.156 -19.344 1 95.81 42 LYS B N 1
ATOM 2777 C CA . LYS B 1 42 ? 0.616 -34.031 -20.453 1 95.81 42 LYS B CA 1
ATOM 2778 C C . LYS B 1 42 ? 1.236 -33.25 -21.594 1 95.81 42 LYS B C 1
ATOM 2780 O O . LYS B 1 42 ? 1.928 -33.812 -22.453 1 95.81 42 LYS B O 1
ATOM 2785 N N . SER B 1 43 ? 0.969 -32 -21.609 1 95.12 43 SER B N 1
ATOM 2786 C CA . SER B 1 43 ? 1.469 -31.172 -22.703 1 95.12 43 SER B CA 1
ATOM 2787 C C . SER B 1 43 ? 2.787 -30.5 -22.328 1 95.12 43 SER B C 1
ATOM 2789 O O . SER B 1 43 ? 3.357 -29.75 -23.125 1 95.12 43 SER B O 1
ATOM 2791 N N . GLY B 1 44 ? 3.252 -30.703 -21.078 1 95.19 44 GLY B N 1
ATOM 2792 C CA . GLY B 1 44 ? 4.582 -30.219 -20.75 1 95.19 44 GLY B CA 1
ATOM 2793 C C . GLY B 1 44 ? 4.594 -29.281 -19.562 1 95.19 44 GLY B C 1
ATOM 2794 O O . GLY B 1 44 ? 5.645 -29.031 -18.969 1 95.19 44 GLY B O 1
ATOM 2795 N N . TYR B 1 45 ? 3.389 -28.734 -19.203 1 97.31 45 TYR B N 1
ATOM 2796 C CA . TYR B 1 45 ? 3.324 -27.891 -18.016 1 97.31 45 TYR B CA 1
ATOM 2797 C C . TYR B 1 45 ? 3.826 -28.641 -16.781 1 97.31 45 TYR B C 1
ATOM 2799 O O . TYR B 1 45 ? 3.588 -29.844 -16.656 1 97.31 45 TYR B O 1
ATOM 2807 N N . ARG B 1 46 ? 4.473 -27.891 -15.898 1 97.75 46 ARG B N 1
ATOM 2808 C CA . ARG B 1 46 ? 4.891 -28.453 -14.625 1 97.75 46 ARG B CA 1
ATOM 2809 C C . ARG B 1 46 ? 4.547 -27.531 -13.461 1 97.75 46 ARG B C 1
ATOM 2811 O O . ARG B 1 46 ? 4.996 -27.75 -12.336 1 97.75 46 ARG B O 1
ATOM 2818 N N . HIS B 1 47 ? 3.844 -26.484 -13.703 1 98.44 47 HIS B N 1
ATOM 2819 C CA . HIS B 1 47 ? 3.393 -25.484 -12.734 1 98.44 47 HIS B CA 1
ATOM 2820 C C . HIS B 1 47 ? 1.875 -25.344 -12.766 1 98.44 47 HIS B C 1
ATOM 2822 O O . HIS B 1 47 ? 1.302 -24.984 -13.797 1 98.44 47 HIS B O 1
ATOM 2828 N N . ILE B 1 48 ? 1.208 -25.734 -11.672 1 98.56 48 ILE B N 1
ATOM 2829 C CA . ILE B 1 48 ? -0.231 -25.562 -11.5 1 98.56 48 ILE B CA 1
ATOM 2830 C C . ILE B 1 48 ? -0.506 -24.578 -10.375 1 98.56 48 ILE B C 1
ATOM 2832 O O . ILE B 1 48 ? 0.031 -24.703 -9.273 1 98.56 48 ILE B O 1
ATOM 2836 N N . ASP B 1 49 ? -1.315 -23.578 -10.695 1 98.75 49 ASP B N 1
ATOM 2837 C CA . ASP B 1 49 ? -1.649 -22.547 -9.719 1 98.75 49 ASP B CA 1
ATOM 2838 C C . ASP B 1 49 ? -3.107 -22.656 -9.281 1 98.75 49 ASP B C 1
ATOM 2840 O O . ASP B 1 49 ? -4.02 -22.547 -10.102 1 98.75 49 ASP B O 1
ATOM 2844 N N . GLY B 1 50 ? -3.285 -22.891 -8.008 1 98.12 50 GLY B N 1
ATOM 2845 C CA . GLY B 1 50 ? -4.629 -22.984 -7.453 1 98.12 50 GLY B CA 1
ATOM 2846 C C . GLY B 1 50 ? -4.82 -22.125 -6.219 1 98.12 50 GLY B C 1
ATOM 2847 O O . GLY B 1 50 ? -4.004 -21.234 -5.938 1 98.12 50 GLY B O 1
ATOM 2848 N N . ALA B 1 51 ? -5.973 -22.25 -5.617 1 97.31 51 ALA B N 1
ATOM 2849 C CA . ALA B 1 51 ? -6.336 -21.641 -4.34 1 97.31 51 ALA B CA 1
ATOM 2850 C C . ALA B 1 51 ? -7.547 -22.328 -3.725 1 97.31 51 ALA B C 1
ATOM 2852 O O . ALA B 1 51 ? -8.422 -22.828 -4.441 1 97.31 51 ALA B O 1
ATOM 2853 N N . ALA B 1 52 ? -7.566 -22.297 -2.42 1 94.5 52 ALA B N 1
ATOM 2854 C CA . ALA B 1 52 ? -8.68 -22.922 -1.722 1 94.5 52 ALA B CA 1
ATOM 2855 C C . ALA B 1 52 ? -10.016 -22.297 -2.148 1 94.5 52 ALA B C 1
ATOM 2857 O O . ALA B 1 52 ? -10.992 -23.016 -2.375 1 94.5 52 ALA B O 1
ATOM 2858 N N . ILE B 1 53 ? -10.039 -21.062 -2.361 1 94.12 53 ILE B N 1
ATOM 2859 C CA . ILE B 1 53 ? -11.281 -20.344 -2.598 1 94.12 53 ILE B CA 1
ATOM 2860 C C . ILE B 1 53 ? -11.797 -20.641 -4.004 1 94.12 53 ILE B C 1
ATOM 2862 O O . ILE B 1 53 ? -12.93 -20.297 -4.34 1 94.12 53 ILE B O 1
ATOM 2866 N N . TYR B 1 54 ? -10.953 -21.219 -4.828 1 94.56 54 TYR B N 1
ATOM 2867 C CA . TYR B 1 54 ? -11.398 -21.594 -6.164 1 94.56 54 TYR B CA 1
ATOM 2868 C C . TYR B 1 54 ? -12.367 -22.781 -6.098 1 94.56 54 TYR B C 1
ATOM 2870 O O . TYR B 1 54 ? -13.086 -23.047 -7.062 1 94.56 54 TYR B O 1
ATOM 2878 N N . MET B 1 55 ? -12.305 -23.547 -5.016 1 93.31 55 MET B N 1
ATOM 2879 C CA . MET B 1 55 ? -13.25 -24.594 -4.676 1 93.31 55 MET B CA 1
ATOM 2880 C C . MET B 1 55 ? -13.125 -25.781 -5.637 1 93.31 55 MET B C 1
ATOM 2882 O O . MET B 1 55 ? -14.117 -26.422 -5.969 1 93.31 55 MET B O 1
ATOM 2886 N N . ASN B 1 56 ? -11.945 -25.953 -6.18 1 95.75 56 ASN B N 1
ATOM 2887 C CA . ASN B 1 56 ? -11.758 -27.062 -7.105 1 95.75 56 ASN B CA 1
ATOM 2888 C C . ASN B 1 56 ? -10.523 -27.891 -6.754 1 95.75 56 ASN B C 1
ATOM 2890 O O . ASN B 1 56 ? -10 -28.609 -7.594 1 95.75 56 ASN B O 1
ATOM 2894 N N . GLU B 1 57 ? -10.016 -27.781 -5.52 1 96.31 57 GLU B N 1
ATOM 2895 C CA . GLU B 1 57 ? -8.797 -28.5 -5.133 1 96.31 57 GLU B CA 1
ATOM 2896 C C . GLU B 1 57 ? -9.031 -30 -5.094 1 96.31 57 GLU B C 1
ATOM 2898 O O . GLU B 1 57 ? -8.148 -30.781 -5.449 1 96.31 57 GLU B O 1
ATOM 2903 N N . LYS B 1 58 ? -10.211 -30.453 -4.734 1 96.31 58 LYS B N 1
ATOM 2904 C CA . LYS B 1 58 ? -10.523 -31.875 -4.738 1 96.31 58 LYS B CA 1
ATOM 2905 C C . LYS B 1 58 ? -10.5 -32.438 -6.156 1 96.31 58 LYS B C 1
ATOM 2907 O O . LYS B 1 58 ? -9.938 -33.5 -6.395 1 96.31 58 LYS B O 1
ATOM 2912 N N . GLU B 1 59 ? -11.125 -31.688 -6.961 1 96.19 59 GLU B N 1
ATOM 2913 C CA . GLU B 1 59 ? -11.148 -32.062 -8.367 1 96.19 59 GLU B CA 1
ATOM 2914 C C . GLU B 1 59 ? -9.734 -32.125 -8.945 1 96.19 59 GLU B C 1
ATOM 2916 O O . GLU B 1 59 ? -9.398 -33.062 -9.672 1 96.19 59 GLU B O 1
ATOM 2921 N N . ILE B 1 60 ? -8.922 -31.219 -8.664 1 97.88 60 ILE B N 1
ATOM 2922 C CA . ILE B 1 60 ? -7.535 -31.172 -9.125 1 97.88 60 ILE B CA 1
ATOM 2923 C C . ILE B 1 60 ? -6.758 -32.344 -8.508 1 97.88 60 ILE B C 1
ATOM 2925 O O . ILE B 1 60 ? -5.953 -33 -9.18 1 97.88 60 ILE B O 1
ATOM 2929 N N . GLY B 1 61 ? -7.008 -32.594 -7.238 1 98.38 61 GLY B N 1
ATOM 2930 C CA . GLY B 1 61 ? -6.375 -33.719 -6.582 1 98.38 61 GLY B CA 1
ATOM 2931 C C . GLY B 1 61 ? -6.621 -35.031 -7.293 1 98.38 61 GLY B C 1
ATOM 2932 O O . GLY B 1 61 ? -5.699 -35.844 -7.477 1 98.38 61 GLY B O 1
ATOM 2933 N N . HIS B 1 62 ? -7.809 -35.25 -7.684 1 98 62 HIS B N 1
ATOM 2934 C CA . HIS B 1 62 ? -8.156 -36.469 -8.422 1 98 62 HIS B CA 1
ATOM 2935 C C . HIS B 1 62 ? -7.395 -36.531 -9.742 1 98 62 HIS B C 1
ATOM 2937 O O . HIS B 1 62 ? -6.883 -37.594 -10.109 1 98 62 HIS B O 1
ATOM 2943 N N . ALA B 1 63 ? -7.367 -35.438 -10.414 1 98 63 ALA B N 1
ATOM 2944 C CA . ALA B 1 63 ? -6.645 -35.375 -11.688 1 98 63 ALA B CA 1
ATOM 2945 C C . ALA B 1 63 ? -5.164 -35.688 -11.492 1 98 63 ALA B C 1
ATOM 2947 O O . ALA B 1 63 ? -4.57 -36.438 -12.273 1 98 63 ALA B O 1
ATOM 2948 N N . LEU B 1 64 ? -4.566 -35.125 -10.461 1 98.56 64 LEU B N 1
ATOM 2949 C CA . LEU B 1 64 ? -3.16 -35.375 -10.148 1 98.56 64 LEU B CA 1
ATOM 2950 C C . LEU B 1 64 ? -2.912 -36.844 -9.875 1 98.56 64 LEU B C 1
ATOM 2952 O O . LEU B 1 64 ? -1.957 -37.438 -10.391 1 98.56 64 LEU B O 1
ATOM 2956 N N . LYS B 1 65 ? -3.779 -37.406 -9.086 1 98.25 65 LYS B N 1
ATOM 2957 C CA . LYS B 1 65 ? -3.658 -38.812 -8.758 1 98.25 65 LYS B CA 1
ATOM 2958 C C . LYS B 1 65 ? -3.648 -39.688 -10.023 1 98.25 65 LYS B C 1
ATOM 2960 O O . LYS B 1 65 ? -2.848 -40.594 -10.141 1 98.25 65 LYS B O 1
ATOM 2965 N N . GLU B 1 66 ? -4.531 -39.344 -10.852 1 98.19 66 GLU B N 1
ATOM 2966 C CA . GLU B 1 66 ? -4.609 -40.094 -12.109 1 98.19 66 GLU B CA 1
ATOM 2967 C C . GLU B 1 66 ? -3.33 -39.938 -12.922 1 98.19 66 GLU B C 1
ATOM 2969 O O . GLU B 1 66 ? -2.791 -40.906 -13.438 1 98.19 66 GLU B O 1
ATOM 2974 N N . VAL B 1 67 ? -2.881 -38.75 -13.039 1 98.12 67 VAL B N 1
ATOM 2975 C CA . VAL B 1 67 ? -1.685 -38.469 -13.828 1 98.12 67 VAL B CA 1
ATOM 2976 C C . VAL B 1 67 ? -0.482 -39.188 -13.211 1 98.12 67 VAL B C 1
ATOM 2978 O O . VAL B 1 67 ? 0.318 -39.781 -13.922 1 98.12 67 VAL B O 1
ATOM 2981 N N . PHE B 1 68 ? -0.391 -39.188 -11.875 1 98 68 PHE B N 1
ATOM 2982 C CA . PHE B 1 68 ? 0.73 -39.812 -11.195 1 98 68 PHE B CA 1
ATOM 2983 C C . PHE B 1 68 ? 0.679 -41.312 -11.359 1 98 68 PHE B C 1
ATOM 2985 O O . PHE B 1 68 ? 1.72 -41.969 -11.461 1 98 68 PHE B O 1
ATOM 2992 N N . ALA B 1 69 ? -0.491 -41.844 -11.391 1 97.75 69 ALA B N 1
ATOM 2993 C CA . ALA B 1 69 ? -0.673 -43.281 -11.5 1 97.75 69 ALA B CA 1
ATOM 2994 C C . ALA B 1 69 ? -0.165 -43.781 -12.844 1 97.75 69 ALA B C 1
ATOM 2996 O O . ALA B 1 69 ? 0.23 -44.969 -12.961 1 97.75 69 ALA B O 1
ATOM 2997 N N . GLU B 1 70 ? -0.194 -42.969 -13.797 1 96.94 70 GLU B N 1
ATOM 2998 C CA . GLU B 1 70 ? 0.292 -43.344 -15.117 1 96.94 70 GLU B CA 1
ATOM 2999 C C . GLU B 1 70 ? 1.807 -43.531 -15.117 1 96.94 70 GLU B C 1
ATOM 3001 O O . GLU B 1 70 ? 2.359 -44.156 -16.016 1 96.94 70 GLU B O 1
ATOM 3006 N N . GLY B 1 71 ? 2.521 -42.875 -14.164 1 95 71 GLY B N 1
ATOM 3007 C CA . GLY B 1 71 ? 3.924 -43.188 -13.914 1 95 71 GLY B CA 1
ATOM 3008 C C . GLY B 1 71 ? 4.871 -42.25 -14.656 1 95 71 GLY B C 1
ATOM 3009 O O . GLY B 1 71 ? 6.059 -42.188 -14.32 1 95 71 GLY B O 1
ATOM 3010 N N . GLU B 1 72 ? 4.445 -41.531 -15.617 1 95.56 72 GLU B N 1
ATOM 3011 C CA . GLU B 1 72 ? 5.312 -40.688 -16.422 1 95.56 72 GLU B CA 1
ATOM 3012 C C . GLU B 1 72 ? 5.66 -39.406 -15.672 1 95.56 72 GLU B C 1
ATOM 3014 O O . GLU B 1 72 ? 6.758 -38.844 -15.836 1 95.56 72 GLU B O 1
ATOM 3019 N N . ILE B 1 73 ? 4.707 -38.875 -14.992 1 96.75 73 ILE B N 1
ATOM 3020 C CA . ILE B 1 73 ? 4.879 -37.656 -14.195 1 96.75 73 ILE B CA 1
ATOM 3021 C C . ILE B 1 73 ? 4.73 -38 -12.711 1 96.75 73 ILE B C 1
ATOM 3023 O O . ILE B 1 73 ? 3.771 -38.656 -12.312 1 96.75 73 ILE B O 1
ATOM 3027 N N . LYS B 1 74 ? 5.664 -37.625 -11.953 1 97.25 74 LYS B N 1
ATOM 3028 C CA . LYS B 1 74 ? 5.656 -37.844 -10.516 1 97.25 74 LYS B CA 1
ATOM 3029 C C . LYS B 1 74 ? 5.395 -36.531 -9.758 1 97.25 74 LYS B C 1
ATOM 3031 O O . LYS B 1 74 ? 5.473 -35.469 -10.336 1 97.25 74 LYS B O 1
ATOM 3036 N N . ARG B 1 75 ? 5.113 -36.656 -8.484 1 97.81 75 ARG B N 1
ATOM 3037 C CA . ARG B 1 75 ? 4.82 -35.5 -7.648 1 97.81 75 ARG B CA 1
ATOM 3038 C C . ARG B 1 75 ? 5.965 -34.5 -7.68 1 97.81 75 ARG B C 1
ATOM 3040 O O . ARG B 1 75 ? 5.738 -33.281 -7.773 1 97.81 75 ARG B O 1
ATOM 3047 N N . GLU B 1 76 ? 7.18 -34.969 -7.637 1 96.94 76 GLU B N 1
ATOM 3048 C CA . GLU B 1 76 ? 8.359 -34.125 -7.543 1 96.94 76 GLU B CA 1
ATOM 3049 C C . GLU B 1 76 ? 8.609 -33.375 -8.852 1 96.94 76 GLU B C 1
ATOM 3051 O O . GLU B 1 76 ? 9.422 -32.438 -8.898 1 96.94 76 GLU B O 1
ATOM 3056 N N . ASP B 1 77 ? 7.902 -33.812 -9.891 1 96.31 77 ASP B N 1
ATOM 3057 C CA . ASP B 1 77 ? 8.062 -33.156 -11.188 1 96.31 77 ASP B CA 1
ATOM 3058 C C . ASP B 1 77 ? 7.211 -31.906 -11.289 1 96.31 77 ASP B C 1
ATOM 3060 O O . ASP B 1 77 ? 7.398 -31.094 -12.195 1 96.31 77 ASP B O 1
ATOM 3064 N N . ILE B 1 78 ? 6.238 -31.719 -10.406 1 97.19 78 ILE B N 1
ATOM 3065 C CA . ILE B 1 78 ? 5.293 -30.625 -10.555 1 97.19 78 ILE B CA 1
ATOM 3066 C C . ILE B 1 78 ? 5.523 -29.594 -9.461 1 97.19 78 ILE B C 1
ATOM 3068 O O . ILE B 1 78 ? 5.891 -29.938 -8.336 1 97.19 78 ILE B O 1
ATOM 3072 N N . PHE B 1 79 ? 5.402 -28.344 -9.828 1 98.44 79 PHE B N 1
ATOM 3073 C CA . PHE B 1 79 ? 5.371 -27.203 -8.922 1 98.44 79 PHE B CA 1
ATOM 3074 C C . PHE B 1 79 ? 3.936 -26.766 -8.648 1 98.44 79 PHE B C 1
ATOM 3076 O O . PHE B 1 79 ? 3.264 -26.234 -9.539 1 98.44 79 PHE B O 1
ATOM 3083 N N . TYR B 1 80 ? 3.449 -26.984 -7.469 1 98.81 80 TYR B N 1
ATOM 3084 C CA . TYR B 1 80 ? 2.061 -26.656 -7.172 1 98.81 80 TYR B CA 1
ATOM 3085 C C . TYR B 1 80 ? 1.98 -25.469 -6.219 1 98.81 80 TYR B C 1
ATOM 3087 O O . TYR B 1 80 ? 2.662 -25.438 -5.191 1 98.81 80 TYR B O 1
ATOM 3095 N N . VAL B 1 81 ? 1.168 -24.469 -6.578 1 98.88 81 VAL B N 1
ATOM 3096 C CA . VAL B 1 81 ? 0.921 -23.281 -5.781 1 98.88 81 VAL B CA 1
ATOM 3097 C C . VAL B 1 81 ? -0.514 -23.297 -5.258 1 98.88 81 VAL B C 1
ATOM 3099 O O . VAL B 1 81 ? -1.449 -23.594 -6.004 1 98.88 81 VAL B O 1
ATOM 3102 N N . SER B 1 82 ? -0.702 -23.062 -4.016 1 98.69 82 SER B N 1
ATOM 3103 C CA . SER B 1 82 ? -2.02 -22.734 -3.486 1 98.69 82 SER B CA 1
ATOM 3104 C C . SER B 1 82 ? -1.957 -21.5 -2.594 1 98.69 82 SER B C 1
ATOM 3106 O O . SER B 1 82 ? -0.935 -20.812 -2.545 1 98.69 82 SER B O 1
ATOM 3108 N N . LYS B 1 83 ? -3.133 -21.094 -2.014 1 98.75 83 LYS B N 1
ATOM 3109 C CA . LYS B 1 83 ? -3.17 -19.812 -1.306 1 98.75 83 LYS B CA 1
ATOM 3110 C C . LYS B 1 83 ? -4.047 -19.906 -0.06 1 98.75 83 LYS B C 1
ATOM 3112 O O . LYS B 1 83 ? -5.105 -20.547 -0.082 1 98.75 83 LYS B O 1
ATOM 3117 N N . LEU B 1 84 ? -3.555 -19.266 0.919 1 98.44 84 LEU B N 1
ATOM 3118 C CA . LEU B 1 84 ? -4.305 -19.047 2.152 1 98.44 84 LEU B CA 1
ATOM 3119 C C . LEU B 1 84 ? -5.379 -17.984 1.954 1 98.44 84 LEU B C 1
ATOM 3121 O O . LEU B 1 84 ? -5.07 -16.828 1.66 1 98.44 84 LEU B O 1
ATOM 3125 N N . TRP B 1 85 ? -6.609 -18.406 2.166 1 97.06 85 TRP B N 1
ATOM 3126 C CA . TRP B 1 85 ? -7.711 -17.469 1.962 1 97.06 85 TRP B CA 1
ATOM 3127 C C . TRP B 1 85 ? -7.82 -16.484 3.127 1 97.06 85 TRP B C 1
ATOM 3129 O O . TRP B 1 85 ? -7.34 -16.766 4.227 1 97.06 85 TRP B O 1
ATOM 3139 N N . ASN B 1 86 ? -8.547 -15.43 2.936 1 96.56 86 ASN B N 1
ATOM 3140 C CA . ASN B 1 86 ? -8.539 -14.258 3.807 1 96.56 86 ASN B CA 1
ATOM 3141 C C . ASN B 1 86 ? -9.234 -14.547 5.137 1 96.56 86 ASN B C 1
ATOM 3143 O O . ASN B 1 86 ? -8.938 -13.906 6.145 1 96.56 86 ASN B O 1
ATOM 3147 N N . SER B 1 87 ? -10.148 -15.453 5.141 1 96.31 87 SER B N 1
ATOM 3148 C CA . SER B 1 87 ? -10.875 -15.75 6.375 1 96.31 87 SER B CA 1
ATOM 3149 C C . SER B 1 87 ? -10.094 -16.719 7.25 1 96.31 87 SER B C 1
ATOM 3151 O O . SER B 1 87 ? -10.586 -17.156 8.297 1 96.31 87 SER B O 1
ATOM 3153 N N . CYS B 1 88 ? -8.867 -17.047 6.891 1 97.56 88 CYS B N 1
ATOM 3154 C CA . CYS B 1 88 ? -8.109 -18.062 7.617 1 97.56 88 CYS B CA 1
ATOM 3155 C C . CYS B 1 88 ? -6.766 -17.516 8.078 1 97.56 88 CYS B C 1
ATOM 3157 O O . CYS B 1 88 ? -5.82 -18.281 8.281 1 97.56 88 CYS B O 1
ATOM 3159 N N . HIS B 1 89 ? -6.688 -16.234 8.289 1 97.88 89 HIS B N 1
ATOM 3160 C CA . HIS B 1 89 ? -5.43 -15.586 8.633 1 97.88 89 HIS B CA 1
ATOM 3161 C C . HIS B 1 89 ? -5.078 -15.805 10.102 1 97.88 89 HIS B C 1
ATOM 3163 O O . HIS B 1 89 ? -3.922 -15.641 10.5 1 97.88 89 HIS B O 1
ATOM 3169 N N . HIS B 1 90 ? -6.07 -16.094 10.938 1 96.88 90 HIS B N 1
ATOM 3170 C CA . HIS B 1 90 ? -5.793 -16.312 12.352 1 96.88 90 HIS B CA 1
ATOM 3171 C C . HIS B 1 90 ? -4.773 -17.438 12.547 1 96.88 90 HIS B C 1
ATOM 3173 O O . HIS B 1 90 ? -4.828 -18.453 11.852 1 96.88 90 HIS B O 1
ATOM 3179 N N . ALA B 1 91 ? -3.947 -17.234 13.508 1 96.75 91 ALA B N 1
ATOM 3180 C CA . ALA B 1 91 ? -2.852 -18.172 13.758 1 96.75 91 ALA B CA 1
ATOM 3181 C C . ALA B 1 91 ? -3.365 -19.594 13.883 1 96.75 91 ALA B C 1
ATOM 3183 O O . ALA B 1 91 ? -2.75 -20.531 13.367 1 96.75 91 ALA B O 1
ATOM 3184 N N . SER B 1 92 ? -4.488 -19.766 14.469 1 95.44 92 SER B N 1
ATOM 3185 C CA . SER B 1 92 ? -5.035 -21.094 14.734 1 95.44 92 SER B CA 1
ATOM 3186 C C . SER B 1 92 ? -5.594 -21.734 13.461 1 95.44 92 SER B C 1
ATOM 3188 O O . SER B 1 92 ? -5.871 -22.922 13.43 1 95.44 92 SER B O 1
ATOM 3190 N N . LEU B 1 93 ? -5.672 -20.938 12.422 1 97 93 LEU B N 1
ATOM 3191 C CA . LEU B 1 93 ? -6.371 -21.453 11.242 1 97 93 LEU B CA 1
ATOM 3192 C C . LEU B 1 93 ? -5.395 -21.703 10.102 1 97 93 LEU B C 1
ATOM 3194 O O . LEU B 1 93 ? -5.695 -22.453 9.172 1 97 93 LEU B O 1
ATOM 3198 N N . VAL B 1 94 ? -4.238 -21.062 10.109 1 97.81 94 VAL B N 1
ATOM 3199 C CA . VAL B 1 94 ? -3.316 -21.078 8.984 1 97.81 94 VAL B CA 1
ATOM 3200 C C . VAL B 1 94 ? -2.918 -22.531 8.672 1 97.81 94 VAL B C 1
ATOM 3202 O O . VAL B 1 94 ? -3.084 -23 7.543 1 97.81 94 VAL B O 1
ATOM 3205 N N . ARG B 1 95 ? -2.463 -23.25 9.672 1 97.38 95 ARG B N 1
ATOM 3206 C CA . ARG B 1 95 ? -2.027 -24.625 9.43 1 97.38 95 ARG B CA 1
ATOM 3207 C C . ARG B 1 95 ? -3.203 -25.5 9.016 1 97.38 95 ARG B C 1
ATOM 3209 O O . ARG B 1 95 ? -3.084 -26.312 8.094 1 97.38 95 ARG B O 1
ATOM 3216 N N . LYS B 1 96 ? -4.316 -25.344 9.719 1 96.62 96 LYS B N 1
ATOM 3217 C CA . LYS B 1 96 ? -5.504 -26.141 9.406 1 96.62 96 LYS B CA 1
ATOM 3218 C C . LYS B 1 96 ? -5.918 -25.953 7.949 1 96.62 96 LYS B C 1
ATOM 3220 O O . LYS B 1 96 ? -6.266 -26.922 7.266 1 96.62 96 LYS B O 1
ATOM 3225 N N . HIS B 1 97 ? -5.887 -24.734 7.531 1 97.19 97 HIS B N 1
ATOM 3226 C CA . HIS B 1 97 ? -6.258 -24.406 6.16 1 97.19 97 HIS B CA 1
ATOM 3227 C C . HIS B 1 97 ? -5.301 -25.047 5.164 1 97.19 97 HIS B C 1
ATOM 3229 O O . HIS B 1 97 ? -5.73 -25.609 4.148 1 97.19 97 HIS B O 1
ATOM 3235 N N . CYS B 1 98 ? -4.039 -24.938 5.453 1 98.19 98 CYS B N 1
ATOM 3236 C CA . CYS B 1 98 ? -3.023 -25.547 4.605 1 98.19 98 CYS B CA 1
ATOM 3237 C C . CYS B 1 98 ? -3.203 -27.062 4.539 1 98.19 98 CYS B C 1
ATOM 3239 O O . CYS B 1 98 ? -3.156 -27.656 3.459 1 98.19 98 CYS B O 1
ATOM 3241 N N . GLU B 1 99 ? -3.445 -27.672 5.68 1 97.75 99 GLU B N 1
ATOM 3242 C CA . GLU B 1 99 ? -3.637 -29.125 5.742 1 97.75 99 GLU B CA 1
ATOM 3243 C C . GLU B 1 99 ? -4.879 -29.547 4.969 1 97.75 99 GLU B C 1
ATOM 3245 O O . GLU B 1 99 ? -4.883 -30.594 4.312 1 97.75 99 GLU B O 1
ATOM 3250 N N . LYS B 1 100 ? -5.898 -28.75 5.066 1 96.69 100 LYS B N 1
ATOM 3251 C CA . LYS B 1 100 ? -7.102 -29.047 4.293 1 96.69 100 LYS B CA 1
ATOM 3252 C C . LYS B 1 100 ? -6.816 -29 2.795 1 96.69 100 LYS B C 1
ATOM 3254 O O . LYS B 1 100 ? -7.293 -29.859 2.041 1 96.69 100 LYS B O 1
ATOM 3259 N N . THR B 1 101 ? -6.09 -28 2.371 1 97.88 101 THR B N 1
ATOM 3260 C CA . THR B 1 101 ? -5.668 -27.906 0.979 1 97.88 101 THR B CA 1
ATOM 3261 C C . THR B 1 101 ? -4.895 -29.156 0.564 1 97.88 101 THR B C 1
ATOM 3263 O O . THR B 1 101 ? -5.176 -29.75 -0.478 1 97.88 101 THR B O 1
ATOM 3266 N N . LEU B 1 102 ? -3.938 -29.547 1.375 1 98.69 102 LEU B N 1
ATOM 3267 C CA . LEU B 1 102 ? -3.131 -30.734 1.09 1 98.69 102 LEU B CA 1
ATOM 3268 C C . LEU B 1 102 ? -4 -31.984 1.029 1 98.69 102 LEU B C 1
ATOM 3270 O O . LEU B 1 102 ? -3.828 -32.812 0.143 1 98.69 102 LEU B O 1
ATOM 3274 N N . GLU B 1 103 ? -4.914 -32.062 1.959 1 98.12 103 GLU B N 1
ATOM 3275 C CA . GLU B 1 103 ? -5.84 -33.188 1.973 1 98.12 103 GLU B CA 1
ATOM 3276 C C . GLU B 1 103 ? -6.672 -33.25 0.694 1 98.12 103 GLU B C 1
ATOM 3278 O O . GLU B 1 103 ? -6.801 -34.281 0.067 1 98.12 103 GLU B O 1
ATOM 3283 N N . ASP B 1 104 ? -7.262 -32.125 0.343 1 97.19 104 ASP B N 1
ATOM 3284 C CA . ASP B 1 104 ? -8.102 -32.062 -0.848 1 97.19 104 ASP B CA 1
ATOM 3285 C C . ASP B 1 104 ? -7.309 -32.406 -2.107 1 97.19 104 ASP B C 1
ATOM 3287 O O . ASP B 1 104 ? -7.828 -33.062 -3.014 1 97.19 104 ASP B O 1
ATOM 3291 N N . LEU B 1 105 ? -6.059 -32 -2.168 1 98.5 105 LEU B N 1
ATOM 3292 C CA . LEU B 1 105 ? -5.211 -32.219 -3.336 1 98.5 105 LEU B CA 1
ATOM 3293 C C . LEU B 1 105 ? -4.617 -33.625 -3.326 1 98.5 105 LEU B C 1
ATOM 3295 O O . LEU B 1 105 ? -4.133 -34.094 -4.355 1 98.5 105 LEU B O 1
ATOM 3299 N N . GLY B 1 106 ? -4.637 -34.281 -2.166 1 98.5 106 GLY B N 1
ATOM 3300 C CA . GLY B 1 106 ? -3.953 -35.562 -2.021 1 98.5 106 GLY B CA 1
ATOM 3301 C C . GLY B 1 106 ? -2.443 -35.438 -2.107 1 98.5 106 GLY B C 1
ATOM 3302 O O . GLY B 1 106 ? -1.781 -36.281 -2.707 1 98.5 106 GLY B O 1
ATOM 3303 N N . LEU B 1 107 ? -1.887 -34.375 -1.62 1 98.75 107 LEU B N 1
ATOM 3304 C CA . LEU B 1 107 ? -0.451 -34.094 -1.646 1 98.75 107 LEU B CA 1
ATOM 3305 C C . LEU B 1 107 ? 0.118 -34.062 -0.232 1 98.75 107 LEU B C 1
ATOM 3307 O O . LEU B 1 107 ? -0.605 -33.75 0.723 1 98.75 107 LEU B O 1
ATOM 3311 N N . GLU B 1 108 ? 1.383 -34.281 -0.126 1 98.5 108 GLU B N 1
ATOM 3312 C CA . GLU B 1 108 ? 2.07 -34.25 1.16 1 98.5 108 GLU B CA 1
ATOM 3313 C C . GLU B 1 108 ? 2.635 -32.844 1.43 1 98.5 108 GLU B C 1
ATOM 3315 O O . GLU B 1 108 ? 2.838 -32.469 2.584 1 98.5 108 GLU B O 1
ATOM 3320 N N . TYR B 1 109 ? 2.939 -32.125 0.421 1 98.75 109 TYR B N 1
ATOM 3321 C CA . TYR B 1 109 ? 3.484 -30.766 0.529 1 98.75 109 TYR B CA 1
ATOM 3322 C C . TYR B 1 109 ? 3.072 -29.906 -0.665 1 98.75 109 TYR B C 1
ATOM 3324 O O . TYR B 1 109 ? 2.688 -30.438 -1.71 1 98.75 109 TYR B O 1
ATOM 3332 N N . LEU B 1 110 ? 3.109 -28.641 -0.465 1 98.88 110 LEU B N 1
ATOM 3333 C CA . LEU B 1 110 ? 3.02 -27.656 -1.537 1 98.88 110 LEU B CA 1
ATOM 3334 C C . LEU B 1 110 ? 4.398 -27.109 -1.886 1 98.88 110 LEU B C 1
ATOM 3336 O O . LEU B 1 110 ? 5.266 -27 -1.017 1 98.88 110 LEU B O 1
ATOM 3340 N N . ASP B 1 111 ? 4.574 -26.781 -3.154 1 98.81 111 ASP B N 1
ATOM 3341 C CA . ASP B 1 111 ? 5.824 -26.141 -3.531 1 98.81 111 ASP B CA 1
ATOM 3342 C C . ASP B 1 111 ? 5.832 -24.672 -3.111 1 98.81 111 ASP B C 1
ATOM 3344 O O . ASP B 1 111 ? 6.879 -24.125 -2.77 1 98.81 111 ASP B O 1
ATOM 3348 N N . LEU B 1 112 ? 4.707 -24.031 -3.18 1 98.88 112 LEU B N 1
ATOM 3349 C CA . LEU B 1 112 ? 4.555 -22.625 -2.848 1 98.88 112 LEU B CA 1
ATOM 3350 C C . LEU B 1 112 ? 3.178 -22.344 -2.252 1 98.88 112 LEU B C 1
ATOM 3352 O O . LEU B 1 112 ? 2.166 -22.828 -2.771 1 98.88 112 LEU B O 1
ATOM 3356 N N . TYR B 1 113 ? 3.143 -21.672 -1.139 1 98.94 113 TYR B N 1
ATOM 3357 C CA . TYR B 1 113 ? 1.912 -21.25 -0.473 1 98.94 113 TYR B CA 1
ATOM 3358 C C . TYR B 1 113 ? 1.896 -19.75 -0.244 1 98.94 113 TYR B C 1
ATOM 3360 O O . TYR B 1 113 ? 2.859 -19.172 0.282 1 98.94 113 TYR B O 1
ATOM 3368 N N . LEU B 1 114 ? 0.792 -19.062 -0.696 1 98.94 114 LEU B N 1
ATOM 3369 C CA . LEU B 1 114 ? 0.745 -17.609 -0.673 1 98.94 114 LEU B CA 1
ATOM 3370 C C . LEU B 1 114 ? -0.355 -17.125 0.26 1 98.94 114 LEU B C 1
ATOM 3372 O O . LEU B 1 114 ? -1.42 -17.734 0.353 1 98.94 114 LEU B O 1
ATOM 3376 N N . ILE B 1 115 ? -0.126 -16 0.925 1 98.88 115 ILE B N 1
ATOM 3377 C CA . ILE B 1 115 ? -1.249 -15.219 1.428 1 98.88 115 ILE B CA 1
ATOM 3378 C C . ILE B 1 115 ? -2.027 -14.625 0.257 1 98.88 115 ILE B C 1
ATOM 3380 O O . ILE B 1 115 ? -1.473 -13.867 -0.548 1 98.88 115 ILE B O 1
ATOM 3384 N N . HIS B 1 116 ? -3.311 -14.852 0.189 1 98.25 116 HIS B N 1
ATOM 3385 C CA . HIS B 1 116 ? -4.086 -14.57 -1.014 1 98.25 116 HIS B CA 1
ATOM 3386 C C . HIS B 1 116 ? -4.277 -13.07 -1.207 1 98.25 116 HIS B C 1
ATOM 3388 O O . HIS B 1 116 ? -4.215 -12.57 -2.332 1 98.25 116 HIS B O 1
ATOM 3394 N N . TRP B 1 117 ? -4.609 -12.32 -0.207 1 97.62 117 TRP B N 1
ATOM 3395 C CA . TRP B 1 117 ? -4.773 -10.875 -0.168 1 97.62 117 TRP B CA 1
ATOM 3396 C C . TRP B 1 117 ? -4.227 -10.297 1.137 1 97.62 117 TRP B C 1
ATOM 3398 O O . TRP B 1 117 ? -4.211 -10.984 2.162 1 97.62 117 TRP B O 1
ATOM 3408 N N . PRO B 1 118 ? -3.777 -9.062 1.093 1 97.81 118 PRO B N 1
ATOM 3409 C CA . PRO B 1 118 ? -3.27 -8.453 2.322 1 97.81 118 PRO B CA 1
ATOM 3410 C C . PRO B 1 118 ? -4.379 -7.871 3.195 1 97.81 118 PRO B C 1
ATOM 3412 O O . PRO B 1 118 ? -4.289 -6.723 3.639 1 97.81 118 PRO B O 1
ATOM 3415 N N . ILE B 1 119 ? -5.402 -8.672 3.463 1 97.31 119 ILE B N 1
ATOM 3416 C CA . ILE B 1 119 ? -6.535 -8.281 4.293 1 97.31 119 ILE B CA 1
ATOM 3417 C C . ILE B 1 119 ? -7.145 -9.523 4.945 1 97.31 119 ILE B C 1
ATOM 3419 O O . ILE B 1 119 ? -7.34 -10.547 4.285 1 97.31 119 ILE B O 1
ATOM 3423 N N . ALA B 1 120 ? -7.426 -9.484 6.207 1 97.38 120 ALA B N 1
ATOM 3424 C CA . ALA B 1 120 ? -7.957 -10.617 6.965 1 97.38 120 ALA B CA 1
ATOM 3425 C C . ALA B 1 120 ? -9.438 -10.422 7.27 1 97.38 120 ALA B C 1
ATOM 3427 O O . ALA B 1 120 ? -9.867 -9.328 7.645 1 97.38 120 ALA B O 1
ATOM 3428 N N . PHE B 1 121 ? -10.172 -11.445 7.102 1 96.44 121 PHE B N 1
ATOM 3429 C CA . PHE B 1 121 ? -11.586 -11.469 7.449 1 96.44 121 PHE B CA 1
ATOM 3430 C C . PHE B 1 121 ? -11.836 -12.414 8.617 1 96.44 121 PHE B C 1
ATOM 3432 O O . PHE B 1 121 ? -11.117 -13.398 8.789 1 96.44 121 PHE B O 1
ATOM 3439 N N . GLU B 1 122 ? -12.875 -12.094 9.359 1 96 122 GLU B N 1
ATOM 3440 C CA . GLU B 1 122 ? -13.336 -13.047 10.367 1 96 122 GLU B CA 1
ATOM 3441 C C . GLU B 1 122 ? -13.969 -14.273 9.711 1 96 122 GLU B C 1
ATOM 3443 O O . GLU B 1 122 ? -14.711 -14.156 8.734 1 96 122 GLU B O 1
ATOM 3448 N N . ASN B 1 123 ? -13.586 -15.375 10.273 1 95.88 123 ASN B N 1
ATOM 3449 C CA . ASN B 1 123 ? -14.18 -16.609 9.781 1 95.88 123 ASN B CA 1
ATOM 3450 C C . ASN B 1 123 ? -15.578 -16.828 10.336 1 95.88 123 ASN B C 1
ATOM 3452 O O . ASN B 1 123 ? -15.828 -16.578 11.523 1 95.88 123 ASN B O 1
ATOM 3456 N N . ALA B 1 124 ? -16.5 -17.25 9.539 1 93.94 124 ALA B N 1
ATOM 3457 C CA . ALA B 1 124 ? -17.875 -17.484 9.984 1 93.94 124 ALA B CA 1
ATOM 3458 C C . ALA B 1 124 ? -17.922 -18.625 11.008 1 93.94 124 ALA B C 1
ATOM 3460 O O . ALA B 1 124 ? -18.828 -18.672 11.844 1 93.94 124 ALA B O 1
ATOM 3461 N N . ASP B 1 125 ? -17.062 -19.609 10.922 1 90 125 ASP B N 1
ATOM 3462 C CA . ASP B 1 125 ? -16.891 -20.719 11.836 1 90 125 ASP B CA 1
ATOM 3463 C C . ASP B 1 125 ? -15.43 -20.906 12.219 1 90 125 ASP B C 1
ATOM 3465 O O . ASP B 1 125 ? -14.711 -21.688 11.594 1 90 125 ASP B O 1
ATOM 3469 N N . PRO B 1 126 ? -15.062 -20.297 13.281 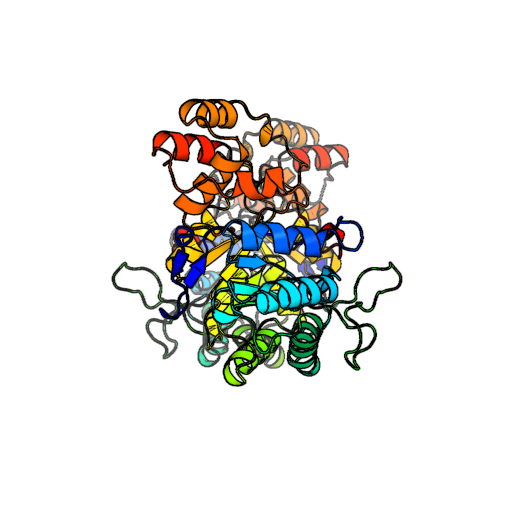1 74.81 126 PRO B N 1
ATOM 3470 C CA . PRO B 1 126 ? -13.633 -20.281 13.602 1 74.81 126 PRO B CA 1
ATOM 3471 C C . PRO B 1 126 ? -13.117 -21.656 14.031 1 74.81 126 PRO B C 1
ATOM 3473 O O . PRO B 1 126 ? -11.906 -21.828 14.219 1 74.81 126 PRO B O 1
ATOM 3476 N N . SER B 1 127 ? -14.008 -22.547 14.117 1 78.56 127 SER B N 1
ATOM 3477 C CA . SER B 1 127 ? -13.539 -23.906 14.398 1 78.56 127 SER B CA 1
ATOM 3478 C C . SER B 1 127 ? -12.766 -24.469 13.211 1 78.56 127 SER B C 1
ATOM 3480 O O . SER B 1 127 ? -12.055 -25.469 13.352 1 78.56 127 SER B O 1
ATOM 3482 N N . GLY B 1 128 ? -12.805 -23.719 12.141 1 69.31 128 GLY B N 1
ATOM 3483 C CA . GLY B 1 128 ? -11.898 -24.031 11.047 1 69.31 128 GLY B CA 1
ATOM 3484 C C . GLY B 1 128 ? -12.516 -24.922 9.992 1 69.31 128 GLY B C 1
ATOM 3485 O O . GLY B 1 128 ? -11.797 -25.516 9.18 1 69.31 128 GLY B O 1
ATOM 3486 N N . THR B 1 129 ? -13.773 -24.984 9.859 1 76 129 THR B N 1
ATOM 3487 C CA . THR B 1 129 ? -14.367 -25.938 8.922 1 76 129 THR B CA 1
ATOM 3488 C C . THR B 1 129 ? -14.75 -25.25 7.613 1 76 129 THR B C 1
ATOM 3490 O O . THR B 1 129 ? -15.031 -25.906 6.613 1 76 129 THR B O 1
ATOM 3493 N N . THR B 1 130 ? -14.727 -23.953 7.672 1 83.81 130 THR B N 1
ATOM 3494 C CA . THR B 1 130 ? -15.148 -23.25 6.469 1 83.81 130 THR B CA 1
ATOM 3495 C C . THR B 1 130 ? -14.195 -22.094 6.156 1 83.81 130 THR B C 1
ATOM 3497 O O . THR B 1 130 ? -13.477 -21.609 7.039 1 83.81 130 THR B O 1
ATOM 3500 N N . THR B 1 131 ? -14.211 -21.672 4.879 1 88.38 131 THR B N 1
ATOM 3501 C CA . THR B 1 131 ? -13.469 -20.484 4.457 1 88.38 131 THR B CA 1
ATOM 3502 C C . THR B 1 131 ? -14.383 -19.266 4.375 1 88.38 131 THR B C 1
ATOM 3504 O O . THR B 1 131 ? -13.945 -18.172 4.031 1 88.38 131 THR B O 1
ATOM 3507 N N . GLN B 1 132 ? -15.633 -19.422 4.719 1 92 132 GLN B N 1
ATOM 3508 C CA . GLN B 1 132 ? -16.594 -18.344 4.562 1 92 132 GLN B CA 1
ATOM 3509 C C . GLN B 1 132 ? -16.375 -17.25 5.609 1 92 132 GLN B C 1
ATOM 3511 O O . GLN B 1 132 ? -16.297 -17.547 6.805 1 92 132 GLN B O 1
ATOM 3516 N N . PRO B 1 133 ? -16.297 -16.062 5.156 1 94.75 133 PRO B N 1
ATOM 3517 C CA . PRO B 1 133 ? -16.141 -14.984 6.137 1 94.75 133 PRO B CA 1
ATOM 3518 C C . PRO B 1 133 ? -17.438 -14.656 6.867 1 94.75 133 PRO B C 1
ATOM 3520 O O . PRO B 1 133 ? -18.516 -14.828 6.312 1 94.75 133 PRO B O 1
ATOM 3523 N N . LEU B 1 134 ? -17.266 -14.266 8.078 1 95.06 134 LEU B N 1
ATOM 3524 C CA . LEU B 1 134 ? -18.375 -13.609 8.742 1 95.06 134 LEU B CA 1
ATOM 3525 C C . LEU B 1 134 ? -18.781 -12.344 8 1 95.06 134 LEU B C 1
ATOM 3527 O O . LEU B 1 134 ? -17.938 -11.594 7.531 1 95.06 134 LEU B O 1
ATOM 3531 N N . ARG B 1 135 ? -20.031 -12.125 7.898 1 94.62 135 ARG B N 1
ATOM 3532 C CA . ARG B 1 135 ? -20.516 -10.953 7.18 1 94.62 135 ARG B CA 1
ATOM 3533 C C . ARG B 1 135 ? -21.344 -10.055 8.094 1 94.62 135 ARG B C 1
ATOM 3535 O O . ARG B 1 135 ? -22.031 -10.531 8.992 1 94.62 135 ARG B O 1
ATOM 3542 N N . ASP B 1 136 ? -21.266 -8.766 7.82 1 93.75 136 ASP B N 1
ATOM 3543 C CA . ASP B 1 136 ? -22.016 -7.797 8.609 1 93.75 136 ASP B CA 1
ATOM 3544 C C . ASP B 1 136 ? -23.422 -7.605 8.039 1 93.75 136 ASP B C 1
ATOM 3546 O O . ASP B 1 136 ? -23.859 -8.367 7.176 1 93.75 136 ASP B O 1
ATOM 3550 N N . SER B 1 137 ? -24.156 -6.602 8.633 1 94.31 137 SER B N 1
ATOM 3551 C CA . SER B 1 137 ? -25.547 -6.387 8.273 1 94.31 137 SER B CA 1
ATOM 3552 C C . SER B 1 137 ? -25.688 -5.992 6.805 1 94.31 137 SER B C 1
ATOM 3554 O O . SER B 1 137 ? -26.719 -6.25 6.184 1 94.31 137 SER B O 1
ATOM 3556 N N . ASP B 1 138 ? -24.656 -5.477 6.191 1 90.31 138 ASP B N 1
ATOM 3557 C CA . ASP B 1 138 ? -24.688 -5.051 4.797 1 90.31 138 ASP B CA 1
ATOM 3558 C C . ASP B 1 138 ? -24.172 -6.16 3.875 1 90.31 138 ASP B C 1
ATOM 3560 O O . ASP B 1 138 ? -24.109 -5.98 2.658 1 90.31 138 ASP B O 1
ATOM 3564 N N . GLY B 1 139 ? -23.781 -7.293 4.461 1 91.69 139 GLY B N 1
ATOM 3565 C CA . GLY B 1 139 ? -23.312 -8.43 3.678 1 91.69 139 GLY B CA 1
ATOM 3566 C C . GLY B 1 139 ? -21.812 -8.383 3.389 1 91.69 139 GLY B C 1
ATOM 3567 O O . GLY B 1 139 ? -21.312 -9.195 2.617 1 91.69 139 GLY B O 1
ATOM 3568 N N . GLU B 1 140 ? -21.141 -7.422 3.932 1 92.44 140 GLU B N 1
ATOM 3569 C CA . GLU B 1 140 ? -19.703 -7.285 3.719 1 92.44 140 GLU B CA 1
ATOM 3570 C C . GLU B 1 140 ? -18.922 -8.109 4.734 1 92.44 140 GLU B C 1
ATOM 3572 O O . GLU B 1 140 ? -19.344 -8.281 5.875 1 92.44 140 GLU B O 1
ATOM 3577 N N . PRO B 1 141 ? -17.828 -8.672 4.266 1 95.12 141 PRO B N 1
ATOM 3578 C CA . PRO B 1 141 ? -17 -9.414 5.23 1 95.12 141 PRO B CA 1
ATOM 3579 C C . PRO B 1 141 ? -16.547 -8.547 6.406 1 95.12 141 PRO B C 1
ATOM 3581 O O . PRO B 1 141 ? -16.203 -7.379 6.219 1 95.12 141 PRO B O 1
ATOM 3584 N N . VAL B 1 142 ? -16.625 -9.133 7.547 1 95.25 142 VAL B N 1
ATOM 3585 C CA . VAL B 1 142 ? -16.125 -8.477 8.75 1 95.25 142 VAL B CA 1
ATOM 3586 C C . VAL B 1 142 ? -14.609 -8.602 8.812 1 95.25 142 VAL B C 1
ATOM 3588 O O . VAL B 1 142 ? -14.07 -9.703 8.695 1 95.25 142 VAL B O 1
ATOM 3591 N N . LEU B 1 143 ? -13.945 -7.508 8.914 1 95.56 143 LEU B N 1
ATOM 3592 C CA . LEU B 1 143 ? -12.492 -7.523 9.008 1 95.56 143 LEU B CA 1
ATOM 3593 C C . LEU B 1 143 ? -12.039 -8.156 10.32 1 95.56 143 LEU B C 1
ATOM 3595 O O . LEU B 1 143 ? -12.641 -7.91 11.367 1 95.56 143 LEU B O 1
ATOM 3599 N N . ALA B 1 144 ? -11.008 -9.016 10.25 1 96.62 144 ALA B N 1
ATOM 3600 C CA . ALA B 1 144 ? -10.43 -9.617 11.445 1 96.62 144 ALA B CA 1
ATOM 3601 C C . ALA B 1 144 ? -9.273 -8.766 11.977 1 96.62 144 ALA B C 1
ATOM 3603 O O . ALA B 1 144 ? -8.523 -8.18 11.203 1 96.62 144 ALA B O 1
ATOM 3604 N N . ALA B 1 145 ? -9.102 -8.75 13.305 1 96.88 145 ALA B N 1
ATOM 3605 C CA . ALA B 1 145 ? -7.973 -8.062 13.938 1 96.88 145 ALA B CA 1
ATOM 3606 C C . ALA B 1 145 ? -6.738 -8.953 13.969 1 96.88 145 ALA B C 1
ATOM 3608 O O . ALA B 1 145 ? -6.215 -9.266 15.039 1 96.88 145 ALA B O 1
ATOM 3609 N N . VAL B 1 146 ? -6.34 -9.344 12.812 1 98.06 146 VAL B N 1
ATOM 3610 C CA . VAL B 1 146 ? -5.145 -10.164 12.625 1 98.06 146 VAL B CA 1
ATOM 3611 C C . VAL B 1 146 ? -4.199 -9.477 11.648 1 98.06 146 VAL B C 1
ATOM 3613 O O . VAL B 1 146 ? -4.574 -9.18 10.508 1 98.06 146 VAL B O 1
ATOM 3616 N N . SER B 1 147 ? -3.002 -9.188 12.125 1 98.62 147 SER B N 1
ATOM 3617 C CA . SER B 1 147 ? -2.031 -8.484 11.289 1 98.62 147 SER B CA 1
ATOM 3618 C C . SER B 1 147 ? -1.365 -9.43 10.297 1 98.62 147 SER B C 1
ATOM 3620 O O . SER B 1 147 ? -1.339 -10.648 10.516 1 98.62 147 SER B O 1
ATOM 3622 N N . ILE B 1 148 ? -0.809 -8.875 9.227 1 98.75 148 ILE B N 1
ATOM 3623 C CA . ILE B 1 148 ? -0.038 -9.648 8.258 1 98.75 148 ILE B CA 1
ATOM 3624 C C . ILE B 1 148 ? 1.123 -10.344 8.961 1 98.75 148 ILE B C 1
ATOM 3626 O O . ILE B 1 148 ? 1.452 -11.492 8.641 1 98.75 148 ILE B O 1
ATOM 3630 N N . ARG B 1 149 ? 1.729 -9.625 9.938 1 98.69 149 ARG B N 1
ATOM 3631 C CA . ARG B 1 149 ? 2.861 -10.188 10.672 1 98.69 149 ARG B CA 1
ATOM 3632 C C . ARG B 1 149 ? 2.482 -11.5 11.352 1 98.69 149 ARG B C 1
ATOM 3634 O O . ARG B 1 149 ? 3.209 -12.492 11.25 1 98.69 149 ARG B O 1
ATOM 3641 N N . GLU B 1 150 ? 1.36 -11.492 12.016 1 98.62 150 GLU B N 1
ATOM 3642 C CA . GLU B 1 150 ? 0.895 -12.695 12.711 1 98.62 150 GLU B CA 1
ATOM 3643 C C . GLU B 1 150 ? 0.653 -13.836 11.734 1 98.62 150 GLU B C 1
ATOM 3645 O O . GLU B 1 150 ? 1.046 -14.977 11.992 1 98.62 150 GLU B O 1
ATOM 3650 N N . THR B 1 151 ? 0.036 -13.555 10.648 1 98.81 151 THR B N 1
ATOM 3651 C CA . THR B 1 151 ? -0.232 -14.555 9.625 1 98.81 151 THR B CA 1
ATOM 3652 C C . THR B 1 151 ? 1.07 -15.07 9.016 1 98.81 151 THR B C 1
ATOM 3654 O O . THR B 1 151 ? 1.251 -16.281 8.852 1 98.81 151 THR B O 1
ATOM 3657 N N . TRP B 1 152 ? 1.99 -14.125 8.711 1 98.94 152 TRP B N 1
ATOM 3658 C CA . TRP B 1 152 ? 3.242 -14.492 8.055 1 98.94 152 TRP B CA 1
ATOM 3659 C C . TRP B 1 152 ? 4.07 -15.422 8.945 1 98.94 152 TRP B C 1
ATOM 3661 O O . TRP B 1 152 ? 4.66 -16.391 8.461 1 98.94 152 TRP B O 1
ATOM 3671 N N . GLN B 1 153 ? 4.086 -15.102 10.211 1 98.81 153 GLN B N 1
ATOM 3672 C CA . GLN B 1 153 ? 4.828 -15.938 11.141 1 98.81 153 GLN B CA 1
ATOM 3673 C C . GLN B 1 153 ? 4.309 -17.375 11.133 1 98.81 153 GLN B C 1
ATOM 3675 O O . GLN B 1 153 ? 5.09 -18.328 11.234 1 98.81 153 GLN B O 1
ATOM 3680 N N . GLU B 1 154 ? 2.998 -17.531 11.016 1 98.88 154 GLU B N 1
ATOM 3681 C CA . GLU B 1 154 ? 2.414 -18.875 10.914 1 98.88 154 GLU B CA 1
ATOM 3682 C C . GLU B 1 154 ? 2.752 -19.531 9.578 1 98.88 154 GLU B C 1
ATOM 3684 O O . GLU B 1 154 ? 2.938 -20.734 9.508 1 98.88 154 GLU B O 1
ATOM 3689 N N . MET B 1 155 ? 2.812 -18.75 8.516 1 98.94 155 MET B N 1
ATOM 3690 C CA . MET B 1 155 ? 3.256 -19.25 7.219 1 98.94 155 MET B CA 1
ATOM 3691 C C . MET B 1 155 ? 4.668 -19.812 7.309 1 98.94 155 MET B C 1
ATOM 3693 O O . MET B 1 155 ? 4.957 -20.859 6.742 1 98.94 155 MET B O 1
ATOM 3697 N N . GLU B 1 156 ? 5.555 -19.094 7.98 1 98.94 156 GLU B N 1
ATOM 3698 C CA . GLU B 1 156 ? 6.938 -19.531 8.148 1 98.94 156 GLU B CA 1
ATOM 3699 C C . GLU B 1 156 ? 7.008 -20.891 8.859 1 98.94 156 GLU B C 1
ATOM 3701 O O . GLU B 1 156 ? 7.84 -21.719 8.523 1 98.94 156 GLU B O 1
ATOM 3706 N N . LYS B 1 157 ? 6.109 -21.109 9.82 1 98.88 157 LYS B N 1
ATOM 3707 C CA . LYS B 1 157 ? 6.078 -22.375 10.539 1 98.88 157 LYS B CA 1
ATOM 3708 C C . LYS B 1 157 ? 5.719 -23.531 9.602 1 98.88 157 LYS B C 1
ATOM 3710 O O . LYS B 1 157 ? 6.184 -24.656 9.789 1 98.88 157 LYS B O 1
ATOM 3715 N N . LEU B 1 158 ? 4.887 -23.234 8.617 1 98.88 158 LEU B N 1
ATOM 3716 C CA . LEU B 1 158 ? 4.516 -24.266 7.664 1 98.88 158 LEU B CA 1
ATOM 3717 C C . LEU B 1 158 ? 5.746 -24.828 6.953 1 98.88 158 LEU B C 1
ATOM 3719 O O . LEU B 1 158 ? 5.805 -26.016 6.637 1 98.88 158 LEU B O 1
ATOM 3723 N N . VAL B 1 159 ? 6.707 -23.938 6.625 1 98.81 159 VAL B N 1
ATOM 3724 C CA . VAL B 1 159 ? 7.961 -24.359 6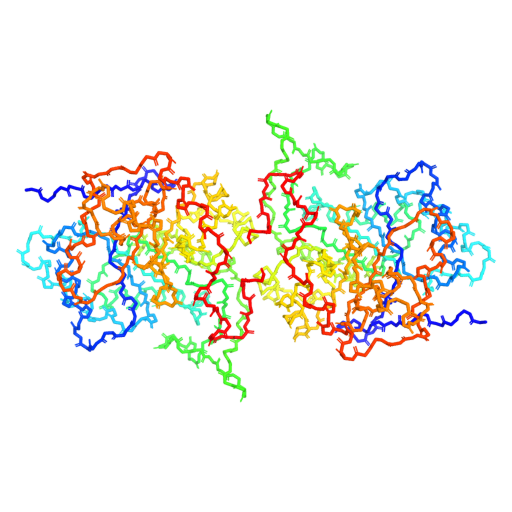.008 1 98.81 159 VAL B CA 1
ATOM 3725 C C . VAL B 1 159 ? 8.727 -25.266 6.965 1 98.81 159 VAL B C 1
ATOM 3727 O O . VAL B 1 159 ? 9.227 -26.312 6.566 1 98.81 159 VAL B O 1
ATOM 3730 N N . GLU B 1 160 ? 8.758 -24.875 8.203 1 98.19 160 GLU B N 1
ATOM 3731 C CA . GLU B 1 160 ? 9.445 -25.656 9.227 1 98.19 160 GLU B CA 1
ATOM 3732 C C . GLU B 1 160 ? 8.828 -27.047 9.375 1 98.19 160 GLU B C 1
ATOM 3734 O O . GLU B 1 160 ? 9.547 -28.016 9.586 1 98.19 160 GLU B O 1
ATOM 3739 N N . TYR B 1 161 ? 7.531 -27.109 9.219 1 98.31 161 TYR B N 1
ATOM 3740 C CA . TYR B 1 161 ? 6.809 -28.359 9.375 1 98.31 161 TYR B CA 1
ATOM 3741 C C . TYR B 1 161 ? 6.941 -29.219 8.125 1 98.31 161 TYR B C 1
ATOM 3743 O O . TYR B 1 161 ? 6.508 -30.375 8.117 1 98.31 161 TYR B O 1
ATOM 3751 N N . GLY B 1 162 ? 7.434 -28.672 7.051 1 98.38 162 GLY B N 1
ATOM 3752 C CA . GLY B 1 162 ? 7.625 -29.422 5.816 1 98.38 162 GLY B CA 1
ATOM 3753 C C . GLY B 1 162 ? 6.363 -29.516 4.973 1 98.38 162 GLY B C 1
ATOM 3754 O O . GLY B 1 162 ? 6.305 -30.281 4.016 1 98.38 162 GLY B O 1
ATOM 3755 N N . LEU B 1 163 ? 5.348 -28.734 5.32 1 98.75 163 LEU B N 1
ATOM 3756 C CA . LEU B 1 163 ? 4.082 -28.766 4.594 1 98.75 163 LEU B CA 1
ATOM 3757 C C . LEU B 1 163 ? 4.176 -27.953 3.309 1 98.75 163 LEU B C 1
ATOM 3759 O O . LEU B 1 163 ? 3.395 -28.156 2.377 1 98.75 163 LEU B O 1
ATOM 3763 N N . VAL B 1 164 ? 5.066 -27 3.301 1 98.75 164 VAL B N 1
ATOM 3764 C CA . VAL B 1 164 ? 5.289 -26.141 2.145 1 98.75 164 VAL B CA 1
ATOM 3765 C C . VAL B 1 164 ? 6.785 -25.922 1.933 1 98.75 164 VAL B C 1
ATOM 3767 O O . VAL B 1 164 ? 7.551 -25.844 2.896 1 98.75 164 VAL B O 1
ATOM 3770 N N . LYS B 1 165 ? 7.191 -25.844 0.684 1 98.69 165 LYS B N 1
ATOM 3771 C CA . LYS B 1 165 ? 8.617 -25.656 0.403 1 98.69 165 LYS B CA 1
ATOM 3772 C C . LYS B 1 165 ? 8.992 -24.188 0.428 1 98.69 165 LYS B C 1
ATOM 3774 O O . LYS B 1 165 ? 10.031 -23.812 0.977 1 98.69 165 LYS B O 1
ATOM 3779 N N . SER B 1 166 ? 8.203 -23.328 -0.182 1 98.75 166 SER B N 1
ATOM 3780 C CA . SER B 1 166 ? 8.383 -21.875 -0.221 1 98.75 166 SER B CA 1
ATOM 3781 C C . SER B 1 166 ? 7.086 -21.156 0.132 1 98.75 166 SER B C 1
ATOM 3783 O O . SER B 1 166 ? 5.996 -21.719 0.019 1 98.75 166 SER B O 1
ATOM 3785 N N . ILE B 1 167 ? 7.219 -19.938 0.613 1 98.94 167 ILE B N 1
ATOM 3786 C CA . ILE B 1 167 ? 6.051 -19.125 0.948 1 98.94 167 ILE B CA 1
ATOM 3787 C C . ILE B 1 167 ? 6.16 -17.75 0.283 1 98.94 167 ILE B C 1
ATOM 3789 O O . ILE B 1 167 ? 7.258 -17.312 -0.075 1 98.94 167 ILE B O 1
ATOM 3793 N N . GLY B 1 168 ? 5.062 -17.141 0.008 1 98.94 168 GLY B N 1
ATOM 3794 C CA . GLY B 1 168 ? 4.984 -15.82 -0.605 1 98.94 168 GLY B CA 1
ATOM 3795 C C . GLY B 1 168 ? 3.67 -15.109 -0.328 1 98.94 168 GLY B C 1
ATOM 3796 O O . GLY B 1 168 ? 3.008 -15.391 0.674 1 98.94 168 GLY B O 1
ATOM 3797 N N . VAL B 1 169 ? 3.473 -14.062 -1.126 1 98.94 169 VAL B N 1
ATOM 3798 C CA . VAL B 1 169 ? 2.289 -13.227 -0.948 1 98.94 169 VAL B CA 1
ATOM 3799 C C . VAL B 1 169 ? 1.621 -12.984 -2.299 1 98.94 169 VAL B C 1
ATOM 3801 O O . VAL B 1 169 ? 2.184 -13.312 -3.346 1 98.94 169 VAL B O 1
ATOM 3804 N N . SER B 1 170 ? 0.417 -12.57 -2.242 1 98.69 170 SER B N 1
ATOM 3805 C CA . SER B 1 170 ? -0.318 -12.133 -3.426 1 98.69 170 SER B CA 1
ATOM 3806 C C . SER B 1 170 ? -0.984 -10.781 -3.195 1 98.69 170 SER B C 1
ATOM 3808 O O . SER B 1 170 ? -1.509 -10.516 -2.111 1 98.69 170 SER B O 1
ATOM 3810 N N . ASN B 1 171 ? -0.854 -9.859 -4.137 1 98 171 ASN B N 1
ATOM 3811 C CA . ASN B 1 171 ? -1.556 -8.586 -4.191 1 98 171 ASN B CA 1
ATOM 3812 C C . ASN B 1 171 ? -1.007 -7.598 -3.162 1 98 171 ASN B C 1
ATOM 3814 O O . ASN B 1 171 ? -1.722 -6.699 -2.711 1 98 171 ASN B O 1
ATOM 3818 N N . PHE B 1 172 ? 0.217 -7.77 -2.777 1 98.69 172 PHE B N 1
ATOM 3819 C CA . PHE B 1 172 ? 0.885 -6.816 -1.898 1 98.69 172 PHE B CA 1
ATOM 3820 C C . PHE B 1 172 ? 1.505 -5.68 -2.703 1 98.69 172 PHE B C 1
ATOM 3822 O O . PHE B 1 172 ? 2.09 -5.91 -3.764 1 98.69 172 PHE B O 1
ATOM 3829 N N . ASN B 1 173 ? 1.344 -4.496 -2.207 1 97.88 173 ASN B N 1
ATOM 3830 C CA . ASN B 1 173 ? 2.055 -3.373 -2.811 1 97.88 173 ASN B CA 1
ATOM 3831 C C . ASN B 1 173 ? 3.393 -3.121 -2.119 1 97.88 173 ASN B C 1
ATOM 3833 O O . ASN B 1 173 ? 3.781 -3.869 -1.22 1 97.88 173 ASN B O 1
ATOM 3837 N N . VAL B 1 174 ? 4.109 -2.113 -2.543 1 97.88 174 VAL B N 1
ATOM 3838 C CA . VAL B 1 174 ? 5.48 -1.883 -2.092 1 97.88 174 VAL B CA 1
ATOM 3839 C C . VAL B 1 174 ? 5.484 -1.541 -0.604 1 97.88 174 VAL B C 1
ATOM 3841 O O . VAL B 1 174 ? 6.316 -2.045 0.153 1 97.88 174 VAL B O 1
ATOM 3844 N N . GLN B 1 175 ? 4.531 -0.684 -0.107 1 97.81 175 GLN B N 1
ATOM 3845 C CA . GLN B 1 175 ? 4.531 -0.302 1.301 1 97.81 175 GLN B CA 1
ATOM 3846 C C . GLN B 1 175 ? 4.387 -1.525 2.203 1 97.81 175 GLN B C 1
ATOM 3848 O O . GLN B 1 175 ? 5.109 -1.662 3.191 1 97.81 175 GLN B O 1
ATOM 3853 N N . ASN B 1 176 ? 3.531 -2.414 1.839 1 98.44 176 ASN B N 1
ATOM 3854 C CA . ASN B 1 176 ? 3.33 -3.619 2.637 1 98.44 176 ASN B CA 1
ATOM 3855 C C . ASN B 1 176 ? 4.551 -4.531 2.59 1 98.44 176 ASN B C 1
ATOM 3857 O O . ASN B 1 176 ? 4.91 -5.148 3.598 1 98.44 176 ASN B O 1
ATOM 3861 N N . LEU B 1 177 ? 5.117 -4.621 1.416 1 98.75 177 LEU B N 1
ATOM 3862 C CA . LEU B 1 177 ? 6.312 -5.449 1.287 1 98.75 177 LEU B CA 1
ATOM 3863 C C . LEU B 1 177 ? 7.457 -4.883 2.119 1 98.75 177 LEU B C 1
ATOM 3865 O O . LEU B 1 177 ? 8.195 -5.637 2.758 1 98.75 177 LEU B O 1
ATOM 3869 N N . VAL B 1 178 ? 7.574 -3.541 2.098 1 97.94 178 VAL B N 1
ATOM 3870 C CA . VAL B 1 178 ? 8.609 -2.887 2.887 1 97.94 178 VAL B CA 1
ATOM 3871 C C . VAL B 1 178 ? 8.438 -3.238 4.363 1 97.94 178 VAL B C 1
ATOM 3873 O O . VAL B 1 178 ? 9.406 -3.613 5.035 1 97.94 178 VAL B O 1
ATOM 3876 N N . ASP B 1 179 ? 7.242 -3.135 4.816 1 98.69 179 ASP B N 1
ATOM 3877 C CA . ASP B 1 179 ? 6.973 -3.451 6.215 1 98.69 179 ASP B CA 1
ATOM 3878 C C . ASP B 1 179 ? 7.199 -4.938 6.496 1 98.69 179 ASP B C 1
ATOM 3880 O O . ASP B 1 179 ? 7.848 -5.297 7.477 1 98.69 179 ASP B O 1
ATOM 3884 N N . LEU B 1 180 ? 6.719 -5.816 5.621 1 98.81 180 LEU B N 1
ATOM 3885 C CA . LEU B 1 180 ? 6.84 -7.262 5.785 1 98.81 180 LEU B CA 1
ATOM 3886 C C . LEU B 1 180 ? 8.305 -7.676 5.891 1 98.81 180 LEU B C 1
ATOM 3888 O O . LEU B 1 180 ? 8.656 -8.516 6.723 1 98.81 180 LEU B O 1
ATOM 3892 N N . LEU B 1 181 ? 9.133 -7.102 5.141 1 98.56 181 LEU B N 1
ATOM 3893 C CA . LEU B 1 181 ? 10.539 -7.473 5.074 1 98.56 181 LEU B CA 1
ATOM 3894 C C . LEU B 1 181 ? 11.258 -7.133 6.375 1 98.56 181 LEU B C 1
ATOM 3896 O O . LEU B 1 181 ? 12.352 -7.629 6.633 1 98.56 181 LEU B O 1
ATOM 3900 N N . THR B 1 182 ? 10.633 -6.293 7.254 1 98.38 182 THR B N 1
ATOM 3901 C CA . THR B 1 182 ? 11.297 -5.887 8.484 1 98.38 182 THR B CA 1
ATOM 3902 C C . THR B 1 182 ? 11.219 -6.988 9.539 1 98.38 182 THR B C 1
ATOM 3904 O O . THR B 1 182 ? 12 -7.012 10.484 1 98.38 182 THR B O 1
ATOM 3907 N N . TYR B 1 183 ? 10.25 -7.871 9.375 1 98.25 183 TYR B N 1
ATOM 3908 C CA . TYR B 1 183 ? 10.07 -8.867 10.43 1 98.25 183 TYR B CA 1
ATOM 3909 C C . TYR B 1 183 ? 10.117 -10.273 9.852 1 98.25 183 TYR B C 1
ATOM 3911 O O . TYR B 1 183 ? 10.125 -11.258 10.602 1 98.25 183 TYR B O 1
ATOM 3919 N N . ALA B 1 184 ? 10.18 -10.461 8.578 1 98.5 184 ALA B N 1
ATOM 3920 C CA . ALA B 1 184 ? 10.172 -11.773 7.945 1 98.5 184 ALA B CA 1
ATOM 3921 C C . ALA B 1 184 ? 11.469 -12.531 8.234 1 98.5 184 ALA B C 1
ATOM 3923 O O . ALA B 1 184 ? 12.562 -12.023 7.988 1 98.5 184 ALA B O 1
ATOM 3924 N N . LYS B 1 185 ? 11.352 -13.719 8.742 1 98.38 185 LYS B N 1
ATOM 3925 C CA . LYS B 1 185 ? 12.5 -14.617 8.828 1 98.38 185 LYS B CA 1
ATOM 3926 C C . LYS B 1 185 ? 12.766 -15.297 7.488 1 98.38 185 LYS B C 1
ATOM 3928 O O . LYS B 1 185 ? 13.922 -15.531 7.125 1 98.38 185 LYS B O 1
ATOM 3933 N N . ILE B 1 186 ? 11.688 -15.672 6.859 1 98.5 186 ILE B N 1
ATOM 3934 C CA . ILE B 1 186 ? 11.734 -16.156 5.488 1 98.5 186 ILE B CA 1
ATOM 3935 C C . ILE B 1 186 ? 11.188 -15.102 4.539 1 98.5 186 ILE B C 1
ATOM 3937 O O . ILE B 1 186 ? 10.008 -14.742 4.617 1 98.5 186 ILE B O 1
ATOM 3941 N N . LYS B 1 187 ? 12.039 -14.578 3.719 1 98.25 187 LYS B N 1
ATOM 3942 C CA . LYS B 1 187 ? 11.609 -13.586 2.732 1 98.25 187 LYS B CA 1
ATOM 3943 C C . LYS B 1 187 ? 10.602 -14.18 1.754 1 98.25 187 LYS B C 1
ATOM 3945 O O . LYS B 1 187 ? 10.773 -15.312 1.288 1 98.25 187 LYS B O 1
ATOM 3950 N N . PRO B 1 188 ? 9.484 -13.398 1.479 1 98.88 188 PRO B N 1
ATOM 3951 C CA . PRO B 1 188 ? 8.57 -13.93 0.463 1 98.88 188 PRO B CA 1
ATOM 3952 C C . PRO B 1 188 ? 9.273 -14.227 -0.86 1 98.88 188 PRO B C 1
ATOM 3954 O O . PRO B 1 188 ? 9.953 -13.359 -1.411 1 98.88 188 PRO B O 1
ATOM 3957 N N . ALA B 1 189 ? 9.039 -15.383 -1.368 1 98.81 189 ALA B N 1
ATOM 3958 C CA . ALA B 1 189 ? 9.68 -15.797 -2.613 1 98.81 189 ALA B CA 1
ATOM 3959 C C . ALA B 1 189 ? 8.977 -15.188 -3.822 1 98.81 189 ALA B C 1
ATOM 3961 O O . ALA B 1 189 ? 9.609 -14.914 -4.848 1 98.81 189 ALA B O 1
ATOM 3962 N N . ILE B 1 190 ? 7.656 -15 -3.633 1 98.81 190 ILE B N 1
ATOM 3963 C CA . ILE B 1 190 ? 6.812 -14.602 -4.754 1 98.81 190 ILE B CA 1
ATOM 3964 C C . ILE B 1 190 ? 5.793 -13.562 -4.289 1 98.81 190 ILE B C 1
ATOM 3966 O O . ILE B 1 190 ? 5.34 -13.602 -3.141 1 98.81 190 ILE B O 1
ATOM 3970 N N . ASN B 1 191 ? 5.566 -12.617 -5.141 1 98.94 191 ASN B N 1
ATOM 3971 C CA . ASN B 1 191 ? 4.363 -11.789 -5.094 1 98.94 191 ASN B CA 1
ATOM 3972 C C . ASN B 1 191 ? 3.516 -11.969 -6.348 1 98.94 191 ASN B C 1
ATOM 3974 O O . ASN B 1 191 ? 3.934 -11.586 -7.445 1 98.94 191 ASN B O 1
ATOM 3978 N N . GLN B 1 192 ? 2.361 -12.688 -6.203 1 98.94 192 GLN B N 1
ATOM 3979 C CA . GLN B 1 192 ? 1.451 -12.898 -7.324 1 98.94 192 GLN B CA 1
ATOM 3980 C C . GLN B 1 192 ? 0.453 -11.75 -7.449 1 98.94 192 GLN B C 1
ATOM 3982 O O . GLN B 1 192 ? -0.314 -11.484 -6.52 1 98.94 192 GLN B O 1
ATOM 3987 N N . VAL B 1 193 ? 0.462 -11.055 -8.617 1 98.56 193 VAL B N 1
ATOM 3988 C CA . VAL B 1 193 ? -0.337 -9.852 -8.797 1 98.56 193 VAL B CA 1
ATOM 3989 C C . VAL B 1 193 ? -0.896 -9.805 -10.219 1 98.56 193 VAL B C 1
ATOM 3991 O O . VAL B 1 193 ? -0.504 -10.602 -11.07 1 98.56 193 VAL B O 1
ATOM 3994 N N . GLU B 1 194 ? -1.864 -8.859 -10.422 1 97.75 194 GLU B N 1
ATOM 3995 C CA . GLU B 1 194 ? -2.35 -8.609 -11.781 1 97.75 194 GLU B CA 1
ATOM 3996 C C . GLU B 1 194 ? -1.295 -7.898 -12.617 1 97.75 194 GLU B C 1
ATOM 3998 O O . GLU B 1 194 ? -0.789 -6.844 -12.227 1 97.75 194 GLU B O 1
ATOM 4003 N N . VAL B 1 195 ? -0.935 -8.492 -13.711 1 98.56 195 VAL B N 1
ATOM 4004 C CA . VAL B 1 195 ? -0.032 -7.832 -14.648 1 98.56 195 VAL B CA 1
ATOM 4005 C C . VAL B 1 195 ? -0.422 -8.188 -16.078 1 98.56 195 VAL B C 1
ATOM 4007 O O . VAL B 1 195 ? -0.601 -9.367 -16.406 1 98.56 195 VAL B O 1
ATOM 4010 N N . HIS B 1 196 ? -0.598 -7.316 -16.891 1 98.56 196 HIS B N 1
ATOM 4011 C CA . HIS B 1 196 ? -0.797 -7.391 -18.344 1 98.56 196 HIS B CA 1
ATOM 4012 C C . HIS B 1 196 ? -0.358 -6.098 -19.016 1 98.56 196 HIS B C 1
ATOM 4014 O O . HIS B 1 196 ? 0.015 -5.133 -18.359 1 98.56 196 HIS B O 1
ATOM 4020 N N . PRO B 1 197 ? -0.351 -6.02 -20.328 1 98.62 197 PRO B N 1
ATOM 4021 C CA . PRO B 1 197 ? 0.252 -4.883 -21.031 1 98.62 197 PRO B CA 1
ATOM 4022 C C . PRO B 1 197 ? -0.391 -3.549 -20.656 1 98.62 197 PRO B C 1
ATOM 4024 O O . PRO B 1 197 ? 0.277 -2.512 -20.672 1 98.62 197 PRO B O 1
ATOM 4027 N N . TYR B 1 198 ? -1.632 -3.506 -20.266 1 98.25 198 TYR B N 1
ATOM 4028 C CA . TYR B 1 198 ? -2.285 -2.268 -19.859 1 98.25 198 TYR B CA 1
ATOM 4029 C C . TYR B 1 198 ? -2.041 -1.983 -18.375 1 98.25 198 TYR B C 1
ATOM 4031 O O . TYR B 1 198 ? -2.416 -0.922 -17.875 1 98.25 198 TYR B O 1
ATOM 4039 N N . LEU B 1 199 ? -1.408 -2.838 -17.703 1 97.94 199 LEU B N 1
ATOM 4040 C CA . LEU B 1 199 ? -0.992 -2.715 -16.312 1 97.94 199 LEU B CA 1
ATOM 4041 C C . LEU B 1 199 ? 0.355 -3.393 -16.078 1 97.94 199 LEU B C 1
ATOM 4043 O O . LEU B 1 199 ? 0.412 -4.523 -15.586 1 97.94 199 LEU B O 1
ATOM 4047 N N . SER B 1 200 ? 1.412 -2.715 -16.328 1 98.31 200 SER B N 1
ATOM 4048 C CA . SER B 1 200 ? 2.736 -3.326 -16.359 1 98.31 200 SER B CA 1
ATOM 4049 C C . SER B 1 200 ? 3.404 -3.275 -14.992 1 98.31 200 SER B C 1
ATOM 4051 O O . SER B 1 200 ? 4.402 -3.959 -14.758 1 98.31 200 SER B O 1
ATOM 4053 N N . GLN B 1 201 ? 2.986 -2.412 -14.086 1 97.88 201 GLN B N 1
ATOM 4054 C CA . GLN B 1 201 ? 3.43 -2.24 -12.703 1 97.88 201 GLN B CA 1
ATOM 4055 C C . GLN B 1 201 ? 4.949 -2.154 -12.625 1 97.88 201 GLN B C 1
ATOM 4057 O O . GLN B 1 201 ? 5.582 -2.93 -11.898 1 97.88 201 GLN B O 1
ATOM 4062 N N . PRO B 1 202 ? 5.543 -1.127 -13.32 1 97.56 202 PRO B N 1
ATOM 4063 C CA . PRO B 1 202 ? 7.004 -1.046 -13.383 1 97.56 202 PRO B CA 1
ATOM 4064 C C . PRO B 1 202 ? 7.637 -0.778 -12.016 1 97.56 202 PRO B C 1
ATOM 4066 O O . PRO B 1 202 ? 8.719 -1.298 -11.719 1 97.56 202 PRO B O 1
ATOM 4069 N N . ASN B 1 203 ? 6.996 0.013 -11.141 1 96.25 203 ASN B N 1
ATOM 4070 C CA . ASN B 1 203 ? 7.547 0.33 -9.828 1 96.25 203 ASN B CA 1
ATOM 4071 C C . ASN B 1 203 ? 7.57 -0.896 -8.922 1 96.25 203 ASN B C 1
ATOM 4073 O O . ASN B 1 203 ? 8.562 -1.146 -8.234 1 96.25 203 ASN B O 1
ATOM 4077 N N . LEU B 1 204 ? 6.516 -1.617 -8.906 1 98.19 204 LEU B N 1
ATOM 4078 C CA . LEU B 1 204 ? 6.473 -2.846 -8.125 1 98.19 204 LEU B CA 1
ATOM 4079 C C . LEU B 1 204 ? 7.52 -3.84 -8.609 1 98.19 204 LEU B C 1
ATOM 4081 O O . LEU B 1 204 ? 8.211 -4.465 -7.801 1 98.19 204 LEU B O 1
ATOM 4085 N N . LYS B 1 205 ? 7.652 -3.973 -9.922 1 98.69 205 LYS B N 1
ATOM 4086 C CA . LYS B 1 205 ? 8.648 -4.852 -10.523 1 98.69 205 LYS B CA 1
ATOM 4087 C C . LYS B 1 205 ? 10.062 -4.453 -10.094 1 98.69 205 LYS B C 1
ATOM 4089 O O . LYS B 1 205 ? 10.867 -5.312 -9.734 1 98.69 205 LYS B O 1
ATOM 4094 N N . TYR B 1 206 ? 10.305 -3.193 -10.141 1 97.25 206 TYR B N 1
ATOM 4095 C CA . TYR B 1 206 ? 11.594 -2.666 -9.727 1 97.25 206 TYR B CA 1
ATOM 4096 C C . TYR B 1 206 ? 11.906 -3.049 -8.289 1 97.25 206 TYR B C 1
ATOM 4098 O O . TYR B 1 206 ? 12.984 -3.578 -7.996 1 97.25 206 TYR B O 1
ATOM 4106 N N . PHE B 1 207 ? 11 -2.818 -7.406 1 97.88 207 PHE B N 1
ATOM 4107 C CA . PHE B 1 207 ? 11.195 -3.125 -5.996 1 97.88 207 PHE B CA 1
ATOM 4108 C C . PHE B 1 207 ? 11.422 -4.621 -5.789 1 97.88 207 PHE B C 1
ATOM 4110 O O . PHE B 1 207 ? 12.367 -5.027 -5.113 1 97.88 207 PHE B O 1
ATOM 4117 N N . CYS B 1 208 ? 10.531 -5.445 -6.371 1 98.75 208 CYS B N 1
ATOM 4118 C CA . CYS B 1 208 ? 10.609 -6.895 -6.199 1 98.75 208 CYS B CA 1
ATOM 4119 C C . CYS B 1 208 ? 11.93 -7.434 -6.723 1 98.75 208 CYS B C 1
ATOM 4121 O O . CYS B 1 208 ? 12.555 -8.281 -6.086 1 98.75 208 CYS B O 1
ATOM 4123 N N . ASP B 1 209 ? 12.391 -6.922 -7.855 1 98.25 209 ASP B N 1
ATOM 4124 C CA . ASP B 1 209 ? 13.688 -7.336 -8.383 1 98.25 209 ASP B CA 1
ATOM 4125 C C . ASP B 1 209 ? 14.812 -7.012 -7.406 1 98.25 209 ASP B C 1
ATOM 4127 O O . ASP B 1 209 ? 15.688 -7.848 -7.152 1 98.25 209 ASP B O 1
ATOM 4131 N N . ARG B 1 210 ? 14.742 -5.859 -6.883 1 95.75 210 ARG B N 1
ATOM 4132 C CA . ARG B 1 210 ? 15.789 -5.387 -5.977 1 95.75 210 ARG B CA 1
ATOM 4133 C C . ARG B 1 210 ? 15.867 -6.266 -4.734 1 95.75 210 ARG B C 1
ATOM 4135 O O . ARG B 1 210 ? 16.953 -6.473 -4.188 1 95.75 210 ARG B O 1
ATOM 4142 N N . TYR B 1 211 ? 14.766 -6.816 -4.336 1 96.88 211 TYR B N 1
ATOM 4143 C CA . TYR B 1 211 ? 14.75 -7.539 -3.068 1 96.88 211 TYR B CA 1
ATOM 4144 C C . TYR B 1 211 ? 14.578 -9.031 -3.295 1 96.88 211 TYR B C 1
ATOM 4146 O O . TYR B 1 211 ? 14.281 -9.781 -2.357 1 96.88 211 TYR B O 1
ATOM 4154 N N . GLY B 1 212 ? 14.688 -9.5 -4.52 1 97.94 212 GLY B N 1
ATOM 4155 C CA . GLY B 1 212 ? 14.703 -10.914 -4.832 1 97.94 212 GLY B CA 1
ATOM 4156 C C . GLY B 1 212 ? 13.344 -11.578 -4.684 1 97.94 212 GLY B C 1
ATOM 4157 O O . GLY B 1 212 ? 13.258 -12.734 -4.266 1 97.94 212 GLY B O 1
ATOM 4158 N N . ILE B 1 213 ? 12.289 -10.883 -4.871 1 98.81 213 ILE B N 1
ATOM 4159 C CA . ILE B 1 213 ? 10.93 -11.406 -4.875 1 98.81 213 ILE B CA 1
ATOM 4160 C C . ILE B 1 213 ? 10.445 -11.578 -6.312 1 98.81 213 ILE B C 1
ATOM 4162 O O . ILE B 1 213 ? 10.352 -10.602 -7.062 1 98.81 213 ILE B O 1
ATOM 4166 N N . VAL B 1 214 ? 10.133 -12.781 -6.73 1 98.81 214 VAL B N 1
ATOM 4167 C CA . VAL B 1 214 ? 9.672 -13.039 -8.094 1 98.81 214 VAL B CA 1
ATOM 4168 C C . VAL B 1 214 ? 8.211 -12.641 -8.227 1 98.81 214 VAL B C 1
ATOM 4170 O O . VAL B 1 214 ? 7.395 -12.938 -7.348 1 98.81 214 VAL B O 1
ATOM 4173 N N . LEU B 1 215 ? 7.871 -11.945 -9.289 1 98.88 215 LEU B N 1
ATOM 4174 C CA . LEU B 1 215 ? 6.469 -11.633 -9.555 1 98.88 215 LEU B CA 1
ATOM 4175 C C . LEU B 1 215 ? 5.82 -12.742 -10.375 1 98.88 215 LEU B C 1
ATOM 4177 O O . LEU B 1 215 ? 6.449 -13.312 -11.273 1 98.88 215 LEU B O 1
ATOM 4181 N N . THR B 1 216 ? 4.625 -13.07 -10.047 1 98.94 216 THR B N 1
ATOM 4182 C CA . THR B 1 216 ? 3.742 -13.891 -10.859 1 98.94 216 THR B CA 1
ATOM 4183 C C . THR B 1 216 ? 2.537 -13.086 -11.336 1 98.94 216 THR B C 1
ATOM 4185 O O . THR B 1 216 ? 1.901 -12.383 -10.539 1 98.94 216 THR B O 1
ATOM 4188 N N . ALA B 1 217 ? 2.291 -13.156 -12.633 1 98.81 217 ALA B N 1
ATOM 4189 C CA . ALA B 1 217 ? 1.182 -12.406 -13.219 1 98.81 217 ALA B CA 1
ATOM 4190 C C . ALA B 1 217 ? -0.073 -13.273 -13.312 1 98.81 217 ALA B C 1
ATOM 4192 O O . ALA B 1 217 ? -0.101 -14.266 -14.047 1 98.81 217 ALA B O 1
ATOM 4193 N N . TYR B 1 218 ? -1.062 -12.898 -12.562 1 98 218 TYR B N 1
ATOM 4194 C CA . TYR B 1 218 ? -2.377 -13.438 -12.883 1 98 218 TYR B CA 1
ATOM 4195 C C . TYR B 1 218 ? -3.154 -12.492 -13.781 1 98 218 TYR B C 1
ATOM 4197 O O . TYR B 1 218 ? -2.789 -11.32 -13.922 1 98 218 TYR B O 1
ATOM 4205 N N . SER B 1 219 ? -4.148 -13.008 -14.477 1 97 219 SER B N 1
ATOM 4206 C CA . SER B 1 219 ? -4.938 -12.273 -15.461 1 97 219 SER B CA 1
ATOM 4207 C C . SER B 1 219 ? -4.043 -11.594 -16.484 1 97 219 SER B C 1
ATOM 4209 O O . SER B 1 219 ? -4.195 -10.398 -16.766 1 97 219 SER B O 1
ATOM 4211 N N . PRO B 1 220 ? -3.16 -12.375 -17.078 1 97.88 220 PRO B N 1
ATOM 4212 C CA . PRO B 1 220 ? -2.215 -11.766 -18.016 1 97.88 220 PRO B CA 1
ATOM 4213 C C . PRO B 1 220 ? -2.887 -11.258 -19.297 1 97.88 220 PRO B C 1
ATOM 4215 O O . PRO B 1 220 ? -2.285 -10.5 -20.047 1 97.88 220 PRO B O 1
ATOM 4218 N N . LEU B 1 221 ? -4.059 -11.727 -19.562 1 96.62 221 LEU B N 1
ATOM 4219 C CA . LEU B 1 221 ? -4.777 -11.305 -20.766 1 96.62 221 LEU B CA 1
ATOM 4220 C C . LEU B 1 221 ? -5.898 -10.328 -20.406 1 96.62 221 LEU B C 1
ATOM 4222 O O . LEU B 1 221 ? -6.797 -10.094 -21.219 1 96.62 221 LEU B O 1
ATOM 4226 N N . GLY B 1 222 ? -5.934 -9.852 -19.172 1 94.06 222 GLY B N 1
ATOM 4227 C CA . GLY B 1 222 ? -6.871 -8.82 -18.766 1 94.06 222 GLY B CA 1
ATOM 4228 C C . GLY B 1 222 ? -8.266 -9.352 -18.5 1 94.06 222 GLY B C 1
ATOM 4229 O O . GLY B 1 222 ? -9.258 -8.641 -18.656 1 94.06 222 GLY B O 1
ATOM 4230 N N . GLN B 1 223 ? -8.359 -10.602 -18.188 1 88 223 GLN B N 1
ATOM 4231 C CA . GLN B 1 223 ? -9.602 -11.266 -17.812 1 88 223 GLN B CA 1
ATOM 4232 C C . GLN B 1 223 ? -10.648 -11.125 -18.906 1 88 223 GLN B C 1
ATOM 4234 O O . GLN B 1 223 ? -11.852 -11.125 -18.641 1 88 223 GLN B O 1
ATOM 4239 N N . GLY B 1 224 ? -10.195 -10.828 -20.141 1 84.12 224 GLY B N 1
ATOM 4240 C CA . GLY B 1 224 ? -11.141 -10.602 -21.219 1 84.12 224 GLY B CA 1
ATOM 4241 C C . GLY B 1 224 ? -11.898 -9.297 -21.078 1 84.12 224 GLY B C 1
ATOM 4242 O O . GLY B 1 224 ? -12.828 -9.023 -21.844 1 84.12 224 GLY B O 1
ATOM 4243 N N . LYS B 1 225 ? -11.547 -8.516 -20.141 1 85.75 225 LYS B N 1
ATOM 4244 C CA . LYS B 1 225 ? -12.25 -7.266 -19.844 1 85.75 225 LYS B CA 1
ATOM 4245 C C . LYS B 1 225 ? -11.594 -6.086 -20.547 1 85.75 225 LYS B C 1
ATOM 4247 O O . LYS B 1 225 ? -12.016 -4.941 -20.391 1 85.75 225 LYS B O 1
ATOM 4252 N N . CYS B 1 226 ? -10.562 -6.328 -21.25 1 89.62 226 CYS B N 1
ATOM 4253 C CA . CYS B 1 226 ? -9.906 -5.301 -22.047 1 89.62 226 CYS B CA 1
ATOM 4254 C C . CYS B 1 226 ? -9.578 -5.828 -23.438 1 89.62 226 CYS B C 1
ATOM 4256 O O . CYS B 1 226 ? -9.781 -7.008 -23.734 1 89.62 226 CYS B O 1
ATOM 4258 N N . ASP B 1 227 ? -9.156 -4.992 -24.328 1 93.56 227 ASP B N 1
ATOM 4259 C CA . ASP B 1 227 ? -9.039 -5.328 -25.75 1 93.56 227 ASP B CA 1
ATOM 4260 C C . ASP B 1 227 ? -7.602 -5.691 -26.109 1 93.56 227 ASP B C 1
ATOM 4262 O O . ASP B 1 227 ? -7.113 -5.328 -27.172 1 93.56 227 ASP B O 1
ATOM 4266 N N . LEU B 1 228 ? -6.988 -6.418 -25.219 1 95.81 228 LEU B N 1
ATOM 4267 C CA . LEU B 1 228 ? -5.59 -6.773 -25.422 1 95.81 228 LEU B CA 1
ATOM 4268 C C . LEU B 1 228 ? -5.422 -7.621 -26.688 1 95.81 228 LEU B C 1
ATOM 4270 O O . LEU B 1 228 ? -4.516 -7.379 -27.484 1 95.81 228 LEU B O 1
ATOM 4274 N N . LEU B 1 229 ? -6.305 -8.586 -26.891 1 95.5 229 LEU B N 1
ATOM 4275 C CA . LEU B 1 229 ? -6.152 -9.555 -27.969 1 95.5 229 LEU B CA 1
ATOM 4276 C C . LEU B 1 229 ? -6.418 -8.914 -29.328 1 95.5 229 LEU B C 1
ATOM 4278 O O . LEU B 1 229 ? -6.027 -9.453 -30.359 1 95.5 229 LEU B O 1
ATOM 4282 N N . SER B 1 230 ? -7.039 -7.719 -29.328 1 96.19 230 SER B N 1
ATOM 4283 C CA . SER B 1 230 ? -7.336 -7.02 -30.578 1 96.19 230 SER B CA 1
ATOM 4284 C C . SER B 1 230 ? -6.438 -5.801 -30.766 1 96.19 230 SER B C 1
ATOM 4286 O O . SER B 1 230 ? -6.578 -5.062 -31.734 1 96.19 230 SER B O 1
ATOM 4288 N N . ASN B 1 231 ? -5.547 -5.602 -29.812 1 97.75 231 ASN B N 1
ATOM 4289 C CA . ASN B 1 231 ? -4.641 -4.461 -29.906 1 97.75 231 ASN B CA 1
ATOM 4290 C C . ASN B 1 231 ? -3.727 -4.559 -31.125 1 97.75 231 ASN B C 1
ATOM 4292 O O . ASN B 1 231 ? -3.039 -5.566 -31.312 1 97.75 231 ASN B O 1
ATOM 4296 N N . GLU B 1 232 ? -3.605 -3.521 -31.906 1 98.19 232 GLU B N 1
ATOM 4297 C CA . GLU B 1 232 ? -2.9 -3.553 -33.188 1 98.19 232 GLU B CA 1
ATOM 4298 C C . GLU B 1 232 ? -1.393 -3.682 -32.969 1 98.19 232 GLU B C 1
ATOM 4300 O O . GLU B 1 232 ? -0.704 -4.316 -33.781 1 98.19 232 GLU B O 1
ATOM 4305 N N . THR B 1 233 ? -0.906 -3.029 -31.953 1 98.5 233 THR B N 1
ATOM 4306 C CA . THR B 1 233 ? 0.514 -3.146 -31.625 1 98.5 233 THR B CA 1
ATOM 4307 C C . THR B 1 233 ? 0.881 -4.594 -31.328 1 98.5 233 THR B C 1
ATOM 4309 O O . THR B 1 233 ? 1.854 -5.125 -31.859 1 98.5 233 THR B O 1
ATOM 4312 N N . LEU B 1 234 ? 0.114 -5.254 -30.562 1 98.75 234 LEU B N 1
ATOM 4313 C CA . LEU B 1 234 ? 0.355 -6.641 -30.172 1 98.75 234 LEU B CA 1
ATOM 4314 C C . LEU B 1 234 ? 0.181 -7.578 -31.359 1 98.75 234 LEU B C 1
ATOM 4316 O O . LEU B 1 234 ? 0.974 -8.5 -31.547 1 98.75 234 LEU B O 1
ATOM 4320 N N . LYS B 1 235 ? -0.821 -7.348 -32.188 1 98.62 235 LYS B N 1
ATOM 4321 C CA . LYS B 1 235 ? -1.054 -8.156 -33.375 1 98.62 235 LYS B CA 1
ATOM 4322 C C . LYS B 1 235 ? 0.129 -8.07 -34.344 1 98.62 235 LYS B C 1
ATOM 4324 O O . LYS B 1 235 ? 0.541 -9.078 -34.906 1 98.62 235 LYS B O 1
ATOM 4329 N N . SER B 1 236 ? 0.6 -6.863 -34.5 1 98.69 236 SER B N 1
ATOM 4330 C CA . SER B 1 236 ? 1.739 -6.664 -35.406 1 98.69 236 SER B CA 1
ATOM 4331 C C . SER B 1 236 ? 2.955 -7.453 -34.906 1 98.69 236 SER B C 1
ATOM 4333 O O . SER B 1 236 ? 3.646 -8.078 -35.719 1 98.69 236 SER B O 1
ATOM 4335 N N . ILE B 1 237 ? 3.199 -7.418 -33.625 1 98.75 237 ILE B N 1
ATOM 4336 C CA . ILE B 1 237 ? 4.324 -8.156 -33.062 1 98.75 237 ILE B CA 1
ATOM 4337 C C . ILE B 1 237 ? 4.086 -9.656 -33.188 1 98.75 237 ILE B C 1
ATOM 4339 O O . ILE B 1 237 ? 5 -10.406 -33.562 1 98.75 237 ILE B O 1
ATOM 4343 N N . ALA B 1 238 ? 2.879 -10.078 -32.969 1 98.62 238 ALA B N 1
ATOM 4344 C CA . ALA B 1 238 ? 2.52 -11.492 -33.094 1 98.62 238 ALA B CA 1
ATOM 4345 C C . ALA B 1 238 ? 2.766 -11.984 -34.5 1 98.62 238 ALA B C 1
ATOM 4347 O O . ALA B 1 238 ? 3.361 -13.047 -34.719 1 98.62 238 ALA B O 1
ATOM 4348 N N . ASP B 1 239 ? 2.408 -11.195 -35.469 1 98.25 239 ASP B N 1
ATOM 4349 C CA . ASP B 1 239 ? 2.582 -11.539 -36.875 1 98.25 239 ASP B CA 1
ATOM 4350 C C . ASP B 1 239 ? 4.062 -11.68 -37.219 1 98.25 239 ASP B C 1
ATOM 4352 O O . ASP B 1 239 ? 4.449 -12.594 -37.969 1 98.25 239 ASP B O 1
ATOM 4356 N N . LYS B 1 240 ? 4.805 -10.805 -36.688 1 97.75 240 LYS B N 1
ATOM 4357 C CA . LYS B 1 240 ? 6.246 -10.82 -36.906 1 97.75 240 LYS B CA 1
ATOM 4358 C C . LYS B 1 240 ? 6.859 -12.148 -36.469 1 97.75 240 LYS B C 1
ATOM 4360 O O . LYS B 1 240 ? 7.832 -12.609 -37.062 1 97.75 240 LYS B O 1
ATOM 4365 N N . HIS B 1 241 ? 6.34 -12.742 -35.5 1 97.56 241 HIS B N 1
ATOM 4366 C CA . HIS B 1 241 ? 6.934 -13.938 -34.906 1 97.56 241 HIS B CA 1
ATOM 4367 C C . HIS B 1 241 ? 6.137 -15.188 -35.281 1 97.56 241 HIS B C 1
ATOM 4369 O O . HIS B 1 241 ? 6.5 -16.297 -34.875 1 97.56 241 HIS B O 1
ATOM 4375 N N . ASN B 1 242 ? 5.039 -15.039 -36 1 97.56 242 ASN B N 1
ATOM 4376 C CA . ASN B 1 242 ? 4.125 -16.141 -36.312 1 97.56 242 ASN B CA 1
ATOM 4377 C C . ASN B 1 242 ? 3.623 -16.797 -35.031 1 97.56 242 ASN B C 1
ATOM 4379 O O . ASN B 1 242 ? 3.723 -18.016 -34.875 1 97.56 242 ASN B O 1
ATOM 4383 N N . LYS B 1 243 ? 3.248 -15.992 -34.094 1 98.19 243 LYS B N 1
ATOM 4384 C CA . LYS B 1 243 ? 2.701 -16.406 -32.781 1 98.19 243 LYS B CA 1
ATOM 4385 C C . LYS B 1 243 ? 1.35 -15.758 -32.531 1 98.19 243 LYS B C 1
ATOM 4387 O O . LYS B 1 243 ? 0.931 -14.867 -33.281 1 98.19 243 LYS B O 1
ATOM 4392 N N . THR B 1 244 ? 0.619 -16.25 -31.531 1 98 244 THR B N 1
ATOM 4393 C CA . THR B 1 244 ? -0.619 -15.594 -31.125 1 98 244 THR B CA 1
ATOM 4394 C C . THR B 1 244 ? -0.323 -14.367 -30.266 1 98 244 THR B C 1
ATOM 4396 O O . THR B 1 244 ? 0.773 -14.234 -29.719 1 98 244 THR B O 1
ATOM 4399 N N . VAL B 1 245 ? -1.274 -13.492 -30.141 1 98.31 245 VAL B N 1
ATOM 4400 C CA . VAL B 1 245 ? -1.144 -12.336 -29.266 1 98.31 245 VAL B CA 1
ATOM 4401 C C . VAL B 1 245 ? -0.913 -12.797 -27.828 1 98.31 245 VAL B C 1
ATOM 4403 O O . VAL B 1 245 ? -0.095 -12.219 -27.109 1 98.31 245 VAL B O 1
ATOM 4406 N N . ALA B 1 246 ? -1.574 -13.836 -27.438 1 98.19 246 ALA B N 1
ATOM 4407 C CA . ALA B 1 246 ? -1.383 -14.398 -26.109 1 98.19 246 ALA B CA 1
ATOM 4408 C C . ALA B 1 246 ? 0.067 -14.828 -25.891 1 98.19 246 ALA B C 1
ATOM 4410 O O . ALA B 1 246 ? 0.675 -14.492 -24.875 1 98.19 246 ALA B O 1
ATOM 4411 N N . ASN B 1 247 ? 0.597 -15.531 -26.859 1 98.25 247 ASN B N 1
ATOM 4412 C CA . ASN B 1 247 ? 1.99 -15.961 -26.766 1 98.25 247 ASN B CA 1
ATOM 4413 C C . ASN B 1 247 ? 2.93 -14.773 -26.594 1 98.25 247 ASN B C 1
ATOM 4415 O O . ASN B 1 247 ? 3.861 -14.828 -25.781 1 98.25 247 ASN B O 1
ATOM 4419 N N . VAL B 1 248 ? 2.666 -13.719 -27.312 1 98.69 248 VAL B N 1
ATOM 4420 C CA . VAL B 1 248 ? 3.488 -12.516 -27.25 1 98.69 248 VAL B CA 1
ATOM 4421 C C . VAL B 1 248 ? 3.418 -11.914 -25.859 1 98.69 248 VAL B C 1
ATOM 4423 O O . VAL B 1 248 ? 4.441 -11.531 -25.281 1 98.69 248 VAL B O 1
ATOM 4426 N N . ILE B 1 249 ? 2.244 -11.867 -25.281 1 98.75 249 ILE B N 1
ATOM 4427 C CA . ILE B 1 249 ? 2.051 -11.297 -23.953 1 98.75 249 ILE B CA 1
ATOM 4428 C C . ILE B 1 249 ? 2.758 -12.164 -22.922 1 98.75 249 ILE B C 1
ATOM 4430 O O . ILE B 1 249 ? 3.443 -11.648 -22.031 1 98.75 249 ILE B O 1
ATOM 4434 N N . PHE B 1 250 ? 2.639 -13.469 -23.047 1 98.5 250 PHE B N 1
ATOM 4435 C CA . PHE B 1 250 ? 3.301 -14.375 -22.109 1 98.5 250 PHE B CA 1
ATOM 4436 C C . PHE B 1 250 ? 4.816 -14.242 -22.219 1 98.5 250 PHE B C 1
ATOM 4438 O O . PHE B 1 250 ? 5.512 -14.211 -21.188 1 98.5 250 PHE B O 1
ATOM 4445 N N . LYS B 1 251 ? 5.312 -14.164 -23.422 1 98.38 251 LYS B N 1
ATOM 4446 C CA . LYS B 1 251 ? 6.746 -13.992 -23.625 1 98.38 251 LYS B CA 1
ATOM 4447 C C . LYS B 1 251 ? 7.234 -12.664 -23.062 1 98.38 251 LYS B C 1
ATOM 4449 O O . LYS B 1 251 ? 8.305 -12.602 -22.438 1 98.38 251 LYS B O 1
ATOM 4454 N N . TRP B 1 252 ? 6.41 -11.602 -23.266 1 98.81 252 TRP B N 1
ATOM 4455 C CA . TRP B 1 252 ? 6.715 -10.297 -22.703 1 98.81 252 TRP B CA 1
ATOM 4456 C C . TRP B 1 252 ? 6.852 -10.375 -21.188 1 98.81 252 TRP B C 1
ATOM 4458 O O . TRP B 1 252 ? 7.812 -9.859 -20.609 1 98.81 252 TRP B O 1
ATOM 4468 N N . LEU B 1 253 ? 5.988 -11.016 -20.547 1 98.81 253 LEU B N 1
ATOM 4469 C CA . LEU B 1 253 ? 6.039 -11.203 -19.094 1 98.81 253 LEU B CA 1
ATOM 4470 C C . LEU B 1 253 ? 7.289 -11.984 -18.688 1 98.81 253 LEU B C 1
ATOM 4472 O O . LEU B 1 253 ? 8.031 -11.555 -17.812 1 98.81 253 LEU B O 1
ATOM 4476 N N . ASN B 1 254 ? 7.555 -13.07 -19.359 1 98.38 254 ASN B N 1
ATOM 4477 C CA . ASN B 1 254 ? 8.68 -13.922 -19.016 1 98.38 254 ASN B CA 1
ATOM 4478 C C . ASN B 1 254 ? 10.016 -13.203 -19.219 1 98.38 254 ASN B C 1
ATOM 4480 O O . ASN B 1 254 ? 10.938 -13.352 -18.406 1 98.38 254 ASN B O 1
ATOM 4484 N N . GLN B 1 255 ? 10.078 -12.43 -20.297 1 98.31 255 GLN B N 1
ATOM 4485 C CA . GLN B 1 255 ? 11.305 -11.688 -20.547 1 98.31 255 GLN B CA 1
ATOM 4486 C C . GLN B 1 255 ? 11.508 -10.586 -19.516 1 98.31 255 GLN B C 1
ATOM 4488 O O . GLN B 1 255 ? 12.633 -10.109 -19.328 1 98.31 255 GLN B O 1
ATOM 4493 N N . ARG B 1 256 ? 10.469 -10.219 -18.859 1 98.5 256 ARG B N 1
ATOM 4494 C CA . ARG B 1 256 ? 10.547 -9.266 -17.75 1 98.5 256 ARG B CA 1
ATOM 4495 C C . ARG B 1 256 ? 10.875 -9.969 -16.438 1 98.5 256 ARG B C 1
ATOM 4497 O O . ARG B 1 256 ? 10.953 -9.336 -15.391 1 98.5 256 ARG B O 1
ATOM 4504 N N . GLY B 1 257 ? 10.992 -11.25 -16.453 1 98.06 257 GLY B N 1
ATOM 4505 C CA . GLY B 1 257 ? 11.25 -12.008 -15.25 1 98.06 257 GLY B CA 1
ATOM 4506 C C . GLY B 1 257 ? 10 -12.258 -14.422 1 98.06 257 GLY B C 1
ATOM 4507 O O . GLY B 1 257 ? 10.078 -12.414 -13.203 1 98.06 257 GLY B O 1
ATOM 4508 N N . ILE B 1 258 ? 8.844 -12.289 -15.07 1 98.88 258 ILE B N 1
ATOM 4509 C CA . ILE B 1 258 ? 7.562 -12.477 -14.391 1 98.88 258 ILE B CA 1
ATOM 4510 C C . ILE B 1 258 ? 6.965 -13.828 -14.781 1 98.88 258 ILE B C 1
ATOM 4512 O O . ILE B 1 258 ? 6.867 -14.148 -15.969 1 98.88 258 ILE B O 1
ATOM 4516 N N . VAL B 1 259 ? 6.629 -14.633 -13.766 1 98.75 259 VAL B N 1
ATOM 4517 C CA . VAL B 1 259 ? 5.922 -15.891 -14.008 1 98.75 259 VAL B CA 1
ATOM 4518 C C . VAL B 1 259 ? 4.523 -15.594 -14.547 1 98.75 259 VAL B C 1
ATOM 4520 O O . VAL B 1 259 ? 3.887 -14.617 -14.148 1 98.75 259 VAL B O 1
ATOM 4523 N N . THR B 1 260 ? 4.07 -16.406 -15.477 1 98.38 260 THR B N 1
ATOM 4524 C CA . THR B 1 260 ? 2.752 -16.188 -16.062 1 98.38 260 THR B CA 1
ATOM 4525 C C . THR B 1 260 ? 1.856 -17.406 -15.844 1 98.38 260 THR B C 1
ATOM 4527 O O . THR B 1 260 ? 2.293 -18.547 -16 1 98.38 260 THR B O 1
ATOM 4530 N N . ILE B 1 261 ? 0.551 -17.172 -15.461 1 98.38 261 ILE B N 1
ATOM 4531 C CA . ILE B 1 261 ? -0.344 -18.297 -15.18 1 98.38 261 ILE B CA 1
ATOM 4532 C C . ILE B 1 261 ? -1.683 -18.078 -15.875 1 98.38 261 ILE B C 1
ATOM 4534 O O . ILE B 1 261 ? -2.709 -17.875 -15.227 1 98.38 261 ILE B O 1
ATOM 4538 N N . PRO B 1 262 ? -1.686 -18.156 -17.234 1 97.06 262 PRO B N 1
ATOM 4539 C CA . PRO B 1 262 ? -2.971 -18.062 -17.922 1 97.06 262 PRO B CA 1
ATOM 4540 C C . PRO B 1 262 ? -3.908 -19.219 -17.594 1 97.06 262 PRO B C 1
ATOM 4542 O O . PRO B 1 262 ? -3.449 -20.312 -17.25 1 97.06 262 PRO B O 1
ATOM 4545 N N . LYS B 1 263 ? -5.113 -18.953 -17.672 1 95.06 263 LYS B N 1
ATOM 4546 C CA . LYS B 1 263 ? -6.145 -19.969 -17.469 1 95.06 263 LYS B CA 1
ATOM 4547 C C . LYS B 1 263 ? -6.801 -20.344 -18.781 1 95.06 263 LYS B C 1
ATOM 4549 O O . LYS B 1 263 ? -6.973 -19.5 -19.672 1 95.06 263 LYS B O 1
ATOM 4554 N N . SER B 1 264 ? -7.094 -21.641 -18.938 1 92.94 264 SER B N 1
ATOM 4555 C CA . SER B 1 264 ? -7.906 -22.141 -20.031 1 92.94 264 SER B CA 1
ATOM 4556 C C . SER B 1 264 ? -8.508 -23.5 -19.719 1 92.94 264 SER B C 1
ATOM 4558 O O . SER B 1 264 ? -7.887 -24.312 -19.031 1 92.94 264 SER B O 1
ATOM 4560 N N . SER B 1 265 ? -9.703 -23.734 -20.172 1 92.31 265 SER B N 1
ATOM 4561 C CA . SER B 1 265 ? -10.289 -25.062 -20.109 1 92.31 265 SER B CA 1
ATOM 4562 C C . SER B 1 265 ? -10.273 -25.734 -21.484 1 92.31 265 SER B C 1
ATOM 4564 O O . SER B 1 265 ? -10.672 -26.891 -21.625 1 92.31 265 SER B O 1
ATOM 4566 N N . ASN B 1 266 ? -9.836 -24.984 -22.453 1 94 266 ASN B N 1
ATOM 4567 C CA . ASN B 1 266 ? -9.742 -25.5 -23.812 1 94 266 ASN B CA 1
ATOM 4568 C C . ASN B 1 266 ? -8.391 -26.156 -24.078 1 94 266 ASN B C 1
ATOM 4570 O O . ASN B 1 266 ? -7.352 -25.484 -24.047 1 94 266 ASN B O 1
ATOM 4574 N N . PRO B 1 267 ? -8.477 -27.5 -24.359 1 96.75 267 PRO B N 1
ATOM 4575 C CA . PRO B 1 267 ? -7.215 -28.234 -24.531 1 96.75 267 PRO B CA 1
ATOM 4576 C C . PRO B 1 267 ? -6.309 -27.609 -25.594 1 96.75 267 PRO B C 1
ATOM 4578 O O . PRO B 1 267 ? -5.098 -27.484 -25.375 1 96.75 267 PRO B O 1
ATOM 4581 N N . ALA B 1 268 ? -6.879 -27.234 -26.719 1 97.38 268 ALA B N 1
ATOM 4582 C CA . ALA B 1 268 ? -6.086 -26.641 -27.797 1 97.38 268 ALA B CA 1
ATOM 4583 C C . ALA B 1 268 ? -5.406 -25.359 -27.328 1 97.38 268 ALA B C 1
ATOM 4585 O O . ALA B 1 268 ? -4.242 -25.109 -27.656 1 97.38 268 ALA B O 1
ATOM 4586 N N . ARG B 1 269 ? -6.129 -24.547 -26.625 1 96.56 269 ARG B N 1
ATOM 4587 C CA . ARG B 1 269 ? -5.582 -23.297 -26.109 1 96.56 269 ARG B CA 1
ATOM 4588 C C . ARG B 1 269 ? -4.508 -23.547 -25.062 1 96.56 269 ARG B C 1
ATOM 4590 O O . ARG B 1 269 ? -3.51 -22.828 -25 1 96.56 269 ARG B O 1
ATOM 4597 N N . ILE B 1 270 ? -4.711 -24.5 -24.203 1 97.25 270 ILE B N 1
ATOM 4598 C CA . ILE B 1 270 ? -3.732 -24.875 -23.188 1 97.25 270 ILE B CA 1
ATOM 4599 C C . ILE B 1 270 ? -2.406 -25.234 -23.844 1 97.25 270 ILE B C 1
ATOM 4601 O O . ILE B 1 270 ? -1.35 -24.734 -23.438 1 97.25 270 ILE B O 1
ATOM 4605 N N . ILE B 1 271 ? -2.492 -26.031 -24.844 1 97.19 271 ILE B N 1
ATOM 4606 C CA . ILE B 1 271 ? -1.304 -26.484 -25.562 1 97.19 271 ILE B CA 1
ATOM 4607 C C . ILE B 1 271 ? -0.66 -25.297 -26.281 1 97.19 271 ILE B C 1
ATOM 4609 O O . ILE B 1 271 ? 0.556 -25.109 -26.203 1 97.19 271 ILE B O 1
ATOM 4613 N N . GLU B 1 272 ? -1.489 -24.469 -26.922 1 96.88 272 GLU B N 1
ATOM 4614 C CA . GLU B 1 272 ? -1.009 -23.312 -27.672 1 96.88 272 GLU B CA 1
ATOM 4615 C C . GLU B 1 272 ? -0.313 -22.312 -26.75 1 96.88 272 GLU B C 1
ATOM 4617 O O . GLU B 1 272 ? 0.699 -21.719 -27.125 1 96.88 272 GLU B O 1
ATOM 4622 N N . ASN B 1 273 ? -0.821 -22.094 -25.594 1 96.75 273 ASN B N 1
ATOM 4623 C CA . ASN B 1 273 ? -0.288 -21.125 -24.641 1 96.75 273 ASN B CA 1
ATOM 4624 C C . ASN B 1 273 ? 1.125 -21.5 -24.203 1 96.75 273 ASN B C 1
ATOM 4626 O O . ASN B 1 273 ? 1.891 -20.641 -23.766 1 96.75 273 ASN B O 1
ATOM 4630 N N . PHE B 1 274 ? 1.412 -22.719 -24.312 1 95.69 274 PHE B N 1
ATOM 4631 C CA . PHE B 1 274 ? 2.695 -23.234 -23.859 1 95.69 274 PHE B CA 1
ATOM 4632 C C . PHE B 1 274 ? 3.785 -22.969 -24.891 1 95.69 274 PHE B C 1
ATOM 4634 O O . PHE B 1 274 ? 4.977 -23.109 -24.594 1 95.69 274 PHE B O 1
ATOM 4641 N N . ASN B 1 275 ? 3.449 -22.531 -26.078 1 93.69 275 ASN B N 1
ATOM 4642 C CA . ASN B 1 275 ? 4.371 -22.344 -27.188 1 93.69 275 ASN B CA 1
ATOM 4643 C C . ASN B 1 275 ? 5.07 -20.984 -27.109 1 93.69 275 ASN B C 1
ATOM 4645 O O . ASN B 1 275 ? 4.953 -20.172 -28.031 1 93.69 275 ASN B O 1
ATOM 4649 N N . ILE B 1 276 ? 5.914 -20.766 -26.109 1 95.5 276 ILE B N 1
ATOM 4650 C CA . ILE B 1 276 ? 6.484 -19.438 -25.922 1 95.5 276 ILE B CA 1
ATOM 4651 C C . ILE B 1 276 ? 8 -19.547 -25.781 1 95.5 276 ILE B C 1
ATOM 4653 O O . ILE B 1 276 ? 8.68 -18.547 -25.516 1 95.5 276 ILE B O 1
ATOM 4657 N N . PHE B 1 277 ? 8.648 -20.641 -26.062 1 94.69 277 PHE B N 1
ATOM 4658 C CA . PHE B 1 277 ? 10.055 -20.828 -25.719 1 94.69 277 PHE B CA 1
ATOM 4659 C C . PHE B 1 277 ? 10.922 -20.766 -26.969 1 94.69 277 PHE B C 1
ATOM 4661 O O . PHE B 1 277 ? 12.156 -20.781 -26.875 1 94.69 277 PHE B O 1
ATOM 4668 N N . ASP B 1 278 ? 10.273 -20.703 -28.109 1 94.5 278 ASP B N 1
ATOM 4669 C CA . ASP B 1 278 ? 11.047 -20.844 -29.344 1 94.5 278 ASP B CA 1
ATOM 4670 C C . ASP B 1 278 ? 11.188 -19.5 -30.062 1 94.5 278 ASP B C 1
ATOM 4672 O O . ASP B 1 278 ? 11.492 -19.453 -31.25 1 94.5 278 ASP B O 1
ATOM 4676 N N . PHE B 1 279 ? 10.836 -18.406 -29.438 1 96.12 279 PHE B N 1
ATOM 4677 C CA . PHE B 1 279 ? 11.039 -17.078 -30 1 96.12 279 PHE B CA 1
ATOM 4678 C C . PHE B 1 279 ? 11.422 -16.094 -28.891 1 96.12 279 PHE B C 1
ATOM 4680 O O . PHE B 1 279 ? 11.398 -16.438 -27.719 1 96.12 279 PHE B O 1
ATOM 4687 N N . GLN B 1 280 ? 11.883 -14.898 -29.312 1 97.56 280 GLN B N 1
ATOM 4688 C CA . GLN B 1 280 ? 12.281 -13.828 -28.406 1 97.56 280 GLN B CA 1
ATOM 4689 C C . GLN B 1 280 ? 11.82 -12.469 -28.938 1 97.56 280 GLN B C 1
ATOM 4691 O O . GLN B 1 280 ? 11.922 -12.195 -30.125 1 97.56 280 GLN B O 1
ATOM 4696 N N . LEU B 1 281 ? 11.281 -11.719 -27.984 1 98.62 281 LEU B N 1
ATOM 4697 C CA . LEU B 1 281 ? 10.914 -10.352 -28.344 1 98.62 281 LEU B CA 1
ATOM 4698 C C . LEU B 1 281 ? 12.141 -9.445 -28.359 1 98.62 281 LEU B C 1
ATOM 4700 O O . LEU B 1 281 ? 13.008 -9.555 -27.484 1 98.62 281 LEU B O 1
ATOM 4704 N N . SER B 1 282 ? 12.227 -8.57 -29.359 1 98.56 282 SER B N 1
ATOM 4705 C CA . SER B 1 282 ? 13.305 -7.582 -29.406 1 98.56 282 SER B CA 1
ATOM 4706 C C . SER B 1 282 ? 13.094 -6.496 -28.359 1 98.56 282 SER B C 1
ATOM 4708 O O . SER B 1 282 ? 12.008 -6.367 -27.781 1 98.56 282 SER B O 1
ATOM 4710 N N . ASN B 1 283 ? 14.148 -5.777 -28.172 1 98.44 283 ASN B N 1
ATOM 4711 C CA . ASN B 1 283 ? 14.031 -4.637 -27.266 1 98.44 283 ASN B CA 1
ATOM 4712 C C . ASN B 1 283 ? 12.984 -3.639 -27.766 1 98.44 283 ASN B C 1
ATOM 4714 O O . ASN B 1 283 ? 12.25 -3.059 -26.953 1 98.44 283 ASN B O 1
ATOM 4718 N N . GLU B 1 284 ? 13 -3.479 -28.984 1 98.38 284 GLU B N 1
ATOM 4719 C CA . GLU B 1 284 ? 12.008 -2.58 -29.578 1 98.38 284 GLU B CA 1
ATOM 4720 C C . GLU B 1 284 ? 10.594 -3.072 -29.312 1 98.38 284 GLU B C 1
ATOM 4722 O O . GLU B 1 284 ? 9.711 -2.287 -28.938 1 98.38 284 GLU B O 1
ATOM 4727 N N . ASP B 1 285 ? 10.375 -4.383 -29.516 1 98.69 285 ASP B N 1
ATOM 4728 C CA . ASP B 1 285 ? 9.07 -4.969 -29.266 1 98.69 285 ASP B CA 1
ATOM 4729 C C . ASP B 1 285 ? 8.68 -4.816 -27.797 1 98.69 285 ASP B C 1
ATOM 4731 O O . ASP B 1 285 ? 7.547 -4.453 -27.469 1 98.69 285 ASP B O 1
ATOM 4735 N N . MET B 1 286 ? 9.648 -5.102 -26.938 1 98.81 286 MET B N 1
ATOM 4736 C CA . MET B 1 286 ? 9.414 -4.945 -25.5 1 98.81 286 MET B CA 1
ATOM 4737 C C . MET B 1 286 ? 8.984 -3.518 -25.172 1 98.81 286 MET B C 1
ATOM 4739 O O . MET B 1 286 ? 8.023 -3.309 -24.438 1 98.81 286 MET B O 1
ATOM 4743 N N . ASP B 1 287 ? 9.672 -2.553 -25.75 1 98.62 287 ASP B N 1
ATOM 4744 C CA . ASP B 1 287 ? 9.391 -1.144 -25.5 1 98.62 287 ASP B CA 1
ATOM 4745 C C . ASP B 1 287 ? 7.992 -0.767 -25.984 1 98.62 287 ASP B C 1
ATOM 4747 O O . ASP B 1 287 ? 7.281 -0.009 -25.328 1 98.62 287 ASP B O 1
ATOM 4751 N N . LYS B 1 288 ? 7.668 -1.271 -27.141 1 98.62 288 LYS B N 1
ATOM 4752 C CA . LYS B 1 288 ? 6.336 -1.021 -27.688 1 98.62 288 LYS B CA 1
ATOM 4753 C C . LYS B 1 288 ? 5.254 -1.544 -26.734 1 98.62 288 LYS B C 1
ATOM 4755 O O . LYS B 1 288 ? 4.258 -0.86 -26.484 1 98.62 288 LYS B O 1
ATOM 4760 N N . ILE B 1 289 ? 5.461 -2.754 -26.203 1 98.81 289 ILE B N 1
ATOM 4761 C CA . ILE B 1 289 ? 4.477 -3.34 -25.312 1 98.81 289 ILE B CA 1
ATOM 4762 C C . ILE B 1 289 ? 4.441 -2.555 -24 1 98.81 289 ILE B C 1
ATOM 4764 O O . ILE B 1 289 ? 3.363 -2.242 -23.484 1 98.81 289 ILE B O 1
ATOM 4768 N N . ASN B 1 290 ? 5.598 -2.168 -23.469 1 98.56 290 ASN B N 1
ATOM 4769 C CA . ASN B 1 290 ? 5.676 -1.374 -22.25 1 98.56 290 ASN B CA 1
ATOM 4770 C C . ASN B 1 290 ? 4.91 -0.061 -22.391 1 98.56 290 ASN B C 1
ATOM 4772 O O . ASN B 1 290 ? 4.332 0.427 -21.422 1 98.56 290 ASN B O 1
ATOM 4776 N N . SER B 1 291 ? 4.91 0.495 -23.547 1 98.25 291 SER B N 1
ATOM 4777 C CA . SER B 1 291 ? 4.305 1.799 -23.781 1 98.25 291 SER B CA 1
ATOM 4778 C C . SER B 1 291 ? 2.781 1.715 -23.75 1 98.25 291 SER B C 1
ATOM 4780 O O . SER B 1 291 ? 2.1 2.74 -23.719 1 98.25 291 SER B O 1
ATOM 4782 N N . LEU B 1 292 ? 2.232 0.484 -23.719 1 98.25 292 LEU B N 1
ATOM 4783 C CA . LEU B 1 292 ? 0.787 0.291 -23.703 1 98.25 292 LEU B CA 1
ATOM 4784 C C . LEU B 1 292 ? 0.228 0.481 -22.297 1 98.25 292 LEU B C 1
ATOM 4786 O O . LEU B 1 292 ? -0.99 0.532 -22.109 1 98.25 292 LEU B O 1
ATOM 4790 N N . ASN B 1 293 ? 1.084 0.639 -21.297 1 97.88 293 ASN B N 1
ATOM 4791 C CA . ASN B 1 293 ? 0.65 0.754 -19.906 1 97.88 293 ASN B CA 1
ATOM 4792 C C . ASN B 1 293 ? -0.281 1.947 -19.719 1 97.88 293 ASN B C 1
ATOM 4794 O O . ASN B 1 293 ? 0.074 3.08 -20.047 1 97.88 293 ASN B O 1
ATOM 4798 N N . SER B 1 294 ? -1.451 1.701 -19.203 1 95.5 294 SER B N 1
ATOM 4799 C CA . SER B 1 294 ? -2.412 2.746 -18.875 1 95.5 294 SER B CA 1
ATOM 4800 C C . SER B 1 294 ? -2.881 2.615 -17.422 1 95.5 294 SER B C 1
ATOM 4802 O O . SER B 1 294 ? -3.842 3.27 -17.016 1 95.5 294 SER B O 1
ATOM 4804 N N . ASN B 1 295 ? -2.262 1.738 -16.688 1 94.25 295 ASN B N 1
ATOM 4805 C CA . ASN B 1 295 ? -2.594 1.455 -15.297 1 94.25 295 ASN B CA 1
ATOM 4806 C C . ASN B 1 295 ? -4.047 1.009 -15.148 1 94.25 295 ASN B C 1
ATOM 4808 O O . ASN B 1 295 ? -4.711 1.367 -14.172 1 94.25 295 ASN B O 1
ATOM 4812 N N . LEU B 1 296 ? -4.492 0.262 -16.109 1 94.31 296 LEU B N 1
ATOM 4813 C CA . LEU B 1 296 ? -5.859 -0.245 -16.094 1 94.31 296 LEU B CA 1
ATOM 4814 C C . LEU B 1 296 ? -5.945 -1.544 -15.305 1 94.31 296 LEU B C 1
ATOM 4816 O O . LEU B 1 296 ? -5.406 -2.57 -15.719 1 94.31 296 LEU B O 1
ATOM 4820 N N . ARG B 1 297 ? -6.598 -1.512 -14.164 1 94.06 297 ARG B N 1
ATOM 4821 C CA . ARG B 1 297 ? -6.832 -2.703 -13.359 1 94.06 297 ARG B CA 1
ATOM 4822 C C . ARG B 1 297 ? -8.172 -3.344 -13.703 1 94.06 297 ARG B C 1
ATOM 4824 O O . ARG B 1 297 ? -9.18 -2.646 -13.852 1 94.06 297 ARG B O 1
ATOM 4831 N N . THR B 1 298 ? -8.133 -4.645 -13.93 1 92.69 298 THR B N 1
ATOM 4832 C CA . THR B 1 298 ? -9.359 -5.355 -14.266 1 92.69 298 THR B CA 1
ATOM 4833 C C . THR B 1 298 ? -9.867 -6.156 -13.062 1 92.69 298 THR B C 1
ATOM 4835 O O . THR B 1 298 ? -11.016 -6.59 -13.039 1 92.69 298 THR B O 1
ATOM 4838 N N . CYS B 1 299 ? -9.016 -6.402 -12.094 1 89.38 299 CYS B N 1
ATOM 4839 C CA . CYS B 1 299 ? -9.336 -7.125 -10.867 1 89.38 299 CYS B CA 1
ATOM 4840 C C . CYS B 1 299 ? -9.281 -6.199 -9.664 1 89.38 299 CYS B C 1
ATOM 4842 O O . CYS B 1 299 ? -8.203 -5.738 -9.273 1 89.38 299 CYS B O 1
ATOM 4844 N N . THR B 1 300 ? -10.453 -5.781 -9.102 1 82.25 300 THR B N 1
ATOM 4845 C CA . THR B 1 300 ? -10.469 -4.859 -7.973 1 82.25 300 THR B CA 1
ATOM 4846 C C . THR B 1 300 ? -11.109 -5.516 -6.75 1 82.25 300 THR B C 1
ATOM 4848 O O . THR B 1 300 ? -12.109 -6.223 -6.871 1 82.25 300 THR B O 1
ATOM 4851 N N . PRO B 1 301 ? -10.398 -5.43 -5.598 1 78.38 301 PRO B N 1
ATOM 4852 C CA . PRO B 1 301 ? -10.938 -6 -4.363 1 78.38 301 PRO B CA 1
ATOM 4853 C C . PRO B 1 301 ? -12.273 -5.379 -3.959 1 78.38 301 PRO B C 1
ATOM 4855 O O . PRO B 1 301 ? -13.023 -5.973 -3.182 1 78.38 301 PRO B O 1
ATOM 4858 N N . ALA B 1 302 ? -12.461 -4.227 -4.406 1 71.44 302 ALA B N 1
ATOM 4859 C CA . ALA B 1 302 ? -13.711 -3.559 -4.055 1 71.44 302 ALA B CA 1
ATOM 4860 C C . ALA B 1 302 ? -14.914 -4.434 -4.391 1 71.44 302 ALA B C 1
ATOM 4862 O O . ALA B 1 302 ? -15.977 -4.309 -3.771 1 71.44 302 ALA B O 1
ATOM 4863 N N . ASN B 1 303 ? -14.648 -5.363 -5.156 1 72.75 303 ASN B N 1
ATOM 4864 C CA . ASN B 1 303 ? -15.727 -6.234 -5.609 1 72.75 303 ASN B CA 1
ATOM 4865 C C . ASN B 1 303 ? -16.125 -7.238 -4.535 1 72.75 303 ASN B C 1
ATOM 4867 O O . ASN B 1 303 ? -17.266 -7.73 -4.527 1 72.75 303 ASN B O 1
ATOM 4871 N N . PHE B 1 304 ? -15.109 -7.438 -3.639 1 76.75 304 PHE B N 1
ATOM 4872 C CA . PHE B 1 304 ? -15.492 -8.492 -2.705 1 76.75 304 PHE B CA 1
ATOM 4873 C C . PHE B 1 304 ? -15.5 -7.969 -1.274 1 76.75 304 PHE B C 1
ATOM 4875 O O . PHE B 1 304 ? -16.031 -8.617 -0.372 1 76.75 304 PHE B O 1
ATOM 4882 N N . CYS B 1 305 ? -15.016 -6.754 -0.978 1 86.56 305 CYS B N 1
ATOM 4883 C CA . CYS B 1 305 ? -15.047 -6.324 0.416 1 86.56 305 CYS B CA 1
ATOM 4884 C C . CYS B 1 305 ? -15.172 -4.809 0.517 1 86.56 305 CYS B C 1
ATOM 4886 O O . CYS B 1 305 ? -15.078 -4.246 1.608 1 86.56 305 CYS B O 1
ATOM 4888 N N . LYS B 1 306 ? -15.359 -4.031 -0.531 1 88.75 306 LYS B N 1
ATOM 4889 C CA . LYS B 1 306 ? -15.555 -2.586 -0.602 1 88.75 306 LYS B CA 1
ATOM 4890 C C . LYS B 1 306 ? -14.344 -1.842 -0.048 1 88.75 306 LYS B C 1
ATOM 4892 O O . LYS B 1 306 ? -14.461 -0.705 0.412 1 88.75 306 LYS B O 1
ATOM 4897 N N . ILE B 1 307 ? -13.289 -2.496 0.166 1 94.31 307 ILE B N 1
ATOM 4898 C CA . ILE B 1 307 ? -12.039 -1.859 0.566 1 94.31 307 ILE B CA 1
ATOM 4899 C C . ILE B 1 307 ? -11.133 -1.689 -0.651 1 94.31 307 ILE B C 1
ATOM 4901 O O . ILE B 1 307 ? -10.766 -2.672 -1.304 1 94.31 307 ILE B O 1
ATOM 4905 N N . PRO B 1 308 ? -10.805 -0.461 -0.957 1 95.31 308 PRO B N 1
ATOM 4906 C CA . PRO B 1 308 ? -9.969 -0.205 -2.131 1 95.31 308 PRO B CA 1
ATOM 4907 C C . PRO B 1 308 ? -8.484 -0.431 -1.856 1 95.31 308 PRO B C 1
ATOM 4909 O O . PRO B 1 308 ? -7.711 0.527 -1.8 1 95.31 308 PRO B O 1
ATOM 4912 N N . LEU B 1 309 ? -8.031 -1.628 -1.834 1 95.12 309 LEU B N 1
ATOM 4913 C CA . LEU B 1 309 ? -6.676 -2.008 -1.464 1 95.12 309 LEU B CA 1
ATOM 4914 C C . LEU B 1 309 ? -5.66 -1.403 -2.43 1 95.12 309 LEU B C 1
ATOM 4916 O O . LEU B 1 309 ? -4.5 -1.195 -2.068 1 95.12 309 LEU B O 1
ATOM 4920 N N . PHE B 1 310 ? -6.129 -1.2 -3.727 1 93.38 310 PHE B N 1
ATOM 4921 C CA . PHE B 1 310 ? -5.242 -0.614 -4.727 1 93.38 310 PHE B CA 1
ATOM 4922 C C . PHE B 1 310 ? -5.574 0.857 -4.945 1 93.38 310 PHE B C 1
ATOM 4924 O O . PHE B 1 310 ? -6.07 1.236 -6.008 1 93.38 310 PHE B O 1
ATOM 4931 N N . ASP B 1 311 ? -5.297 1.683 -3.883 1 91.25 311 ASP B N 1
ATOM 4932 C CA . ASP B 1 311 ? -5.625 3.105 -3.938 1 91.25 311 ASP B CA 1
ATOM 4933 C C . ASP B 1 311 ? -4.574 3.879 -4.73 1 91.25 311 ASP B C 1
ATOM 4935 O O . ASP B 1 311 ? -3.436 3.426 -4.871 1 91.25 311 ASP B O 1
#

InterPro domains:
  IPR018170 Aldo/keto reductase, conserved site [PS00062] (155-172)
  IPR018170 Aldo/keto reductase, conserved site [PS00063] (261-276)
  IPR018170 Aldo/keto reductase, conserved site [PS00798] (44-61)
  IPR020471 Aldo-keto reductase [PIRSF000097] (4-304)
  IPR020471 Aldo-keto reductase [PR00069] (40-64)
  IPR020471 Aldo-keto reductase [PR00069] (100-118)
  IPR020471 Aldo-keto reductase [PR00069] (155-172)
  IPR020471 Aldo-keto reductase [PR00069] (189-218)
  IPR020471 Aldo-keto reductase [PR00069] (228-252)
  IPR020471 Aldo-keto reductase [PTHR11732] (8-293)
  IPR023210 NADP-dependent oxidoreductase domain [PF00248] (30-293)
  IPR036812 NAD(P)-dependent oxidoreductase domain superfamily [G3DSA:3.20.20.100] (1-307)
  IPR036812 NAD(P)-dependent oxidoreductase domain superfamily [SSF51430] (15-302)

Foldseek 3Di:
DQPQQDWDQFPVNPDTHRQEAAEQAEDDDPLLSLLLLLLLVVLRHQEYEEEVVSVCLLSVLVSVVVNVVVPPDHPVSHAYEYEDAQQQLALVALVVRLVVSCVSNVHQAHAEYEHADQFHFHCPDVVHPDSDADADPVRFTHTDPHHPQSSLVSVVVCCVVVRYVAYAYEPDAPVVLVVCVVRHPGRHREYEYADELQAHPVVRLVSCVVVRYAYEHDPHVLVPPDCQQVDPLLVVQCVVVVAGSLLSSSLLQVVSRYRYHDYDSDSVVSSRNSPNPPDHDDPVSSVSSNVNHNNDHSDACCVRHVDGSPD/DQPQQDWDQFPVNPDTHRQEAAEQAEDDDPLLSLLLLLLLVVLRHQEYEEEVVSVCLLSVLVSLVVSVVVPPDHPVSHAYEYEDAQQQLALVALVVRLVVSCVSNVHQAHAEYEHAEQFHFHCPDVVHPDSDADADPVRFTHTDPHHPQSSLVSVVVCCVVVRYVAYAYEPDAPVVLVVCVVRHPGRHREYEYADELQAHPVVRLVSCVVVRYAYEHDPHVLVPPDCQQVDPLLVVQCVVVVAGSLLSSSLLQVVSRYRYHDYDSDSVVSSRNSPNPPDHDDPVSSVSSNVNHNNDHSDACCVRHVDGSPD

Radius of gyration: 26.98 Å; Cα contacts (8 Å, |Δi|>4): 1238; chains: 2; bounding box: 54×82×66 Å

Nearest PDB structures (foldseek):
  4gac-assembly2_B  TM=9.532E-01  e=5.395E-36  Mus musculus
  5jgw-assembly1_A  TM=9.496E-01  e=4.053E-34  Zea mays
  4mhb-assembly1_A  TM=9.832E-01  e=1.166E-32  Yersinia pestis
  1vp5-assembly2_B  TM=9.655E-01  e=7.661E-33  Thermotoga maritima MSB8
  4mhb-assembly4_D  TM=9.829E-01  e=2.700E-32  Yersinia pestis

Organism: Dictyostelium discoideum (NCBI:txid44689)

Secondary structure (DSSP, 8-state):
------EEE-TTSS-EEESB-EE--S-PPTTHHHHHHHHHHHTT--EEE--GGGT-HHHHHHHHHHHHHTSSS-GGG-EEEEEE-GGG-SHHHHHHHHHHHHHHHT-S-EEEEEESSS--B-BSSTTTT--PBPB-TTSPBPBPS--HHHHHHHHHHHHHTTSEEEEEEES--HHHHHHHTTT-SS--SEEEEE-BTTB--HHHHHHHHHTTPEEEEESTTGGGSS-GGG-HHHHHHHHHHT--HHHHHHHHHHHTTEEE--B---HHHHHHHT--SS----HHHHHHHHTT-----S--THHHHS--TT-/------EEE-TTSS-EEESB-EE--S---TTHHHHHHHHHHHTT--EEE--GGGT-HHHHHHHHHHHHHTSSS-GGG-EEEEEE-GGG-SHHHHHHHHHHHHHHHT-S-EEEEEESSS--B-BSSTTTT--PBPB-TTSPBPBPS--HHHHHHHHHHHHHTTSEEEEEEES--HHHHHHHTTT-SS--SEEEEE-BTTB--HHHHHHHHHTTPEEEEESTTGGGSS-GGG-HHHHHHHHHHT--HHHHHHHHHHHTTEEE--B-S-HHHHHHHT--SS----HHHHHHHHTT-----S--THHHHS--S--

Sequence (622 aa):
MSQPQNTFKLNDDIHHIPMIGLGTYNGAKVGEVGDAVKVALKSGYRHIDGAAIYMNEKEIGHALKEVFAEGEIKREDIFYVSKLWNSCHHASLVRKHCEKTLEDLGLEYLDLYLIHWPIAFENADPSGTTTQPLRDSDGEPVLAAVSIRETWQEMEKLVEYGLVKSIGVSNFNVQNLVDLLTYAKIKPAINQVEVHPYLSQPNLKYFCDRYGIVLTAYSPLGQGKCDLLSNETLKSIADKHNKTVANVIFKWLNQRGIVTIPKSSNPARIIENFNIFDFQLSNEDMDKINSLNSNLRTCTPANFCKIPLFDMSQPQNTFKLNDDIHHIPMIGLGTYNGAKVGEVGDAVKVALKSGYRHIDGAAIYMNEKEIGHALKEVFAEGEIKREDIFYVSKLWNSCHHASLVRKHCEKTLEDLGLEYLDLYLIHWPIAFENADPSGTTTQPLRDSDGEPVLAAVSIRETWQEMEKLVEYGLVKSIGVSNFNVQNLVDLLTYAKIKPAINQVEVHPYLSQPNLKYFCDRYGIVLTAYSPLGQGKCDLLSNETLKSIADKHNKTVANVIFKWLNQRGIVTIPKSSNPARIIENFNIFDFQLSNEDMDKINSLNSNLRTCTPANFCKIPLFD